Protein AF-A0A1Z5HUA9-F1 (afdb_monomer_lite)

Structure (mmCIF, N/CA/C/O backbone):
data_AF-A0A1Z5HUA9-F1
#
_entry.id   AF-A0A1Z5HUA9-F1
#
loop_
_atom_site.group_PDB
_atom_site.id
_atom_site.type_symbol
_atom_site.label_atom_id
_atom_site.label_alt_id
_atom_site.label_comp_id
_atom_site.label_asym_id
_atom_site.label_entity_id
_atom_site.label_seq_id
_atom_site.pdbx_PDB_ins_code
_atom_site.Cartn_x
_atom_site.Cartn_y
_atom_site.Cartn_z
_atom_site.occupancy
_atom_site.B_iso_or_equiv
_atom_site.auth_seq_id
_atom_site.auth_comp_id
_atom_site.auth_asym_id
_atom_site.auth_atom_id
_atom_site.pdbx_PDB_model_num
ATOM 1 N N . PRO A 1 1 ? -28.301 -22.574 24.347 1.00 37.75 1 PRO A N 1
ATOM 2 C CA . PRO A 1 1 ? -29.142 -22.411 23.131 1.00 37.75 1 PRO A CA 1
ATOM 3 C C . PRO A 1 1 ? -28.642 -23.188 21.901 1.00 37.75 1 PRO A C 1
ATOM 5 O O . PRO A 1 1 ? -29.469 -23.595 21.100 1.00 37.75 1 PRO A O 1
ATOM 8 N N . ASN A 1 2 ? -27.325 -23.398 21.754 1.00 33.31 2 ASN A N 1
ATOM 9 C CA . ASN A 1 2 ? -26.724 -23.979 20.541 1.00 33.31 2 ASN A CA 1
ATOM 10 C C . ASN A 1 2 ? -26.727 -25.523 20.470 1.00 33.31 2 ASN A C 1
ATOM 12 O O . ASN A 1 2 ? -26.445 -26.072 19.414 1.00 33.31 2 ASN A O 1
ATOM 16 N N . GLU A 1 3 ? -27.039 -26.230 21.560 1.00 38.03 3 GLU A N 1
ATOM 17 C CA . GLU A 1 3 ? -27.007 -27.708 21.604 1.00 38.03 3 GLU A CA 1
ATOM 18 C C . GLU A 1 3 ? -28.305 -28.365 21.099 1.00 38.03 3 GLU A C 1
ATOM 20 O O . GLU A 1 3 ? -28.327 -29.549 20.780 1.00 38.03 3 GLU A O 1
ATOM 25 N N . THR A 1 4 ? -29.403 -27.607 21.013 1.00 41.62 4 THR A N 1
ATOM 26 C CA . THR A 1 4 ? -30.727 -28.130 20.633 1.00 41.62 4 THR A CA 1
ATOM 27 C C . THR A 1 4 ? -30.998 -28.116 19.127 1.00 41.62 4 THR A C 1
ATOM 29 O O . THR A 1 4 ? -31.933 -28.782 18.693 1.00 41.62 4 THR A O 1
ATOM 32 N N . ASP A 1 5 ? -30.204 -27.385 18.336 1.00 44.03 5 ASP A N 1
ATOM 33 C CA . ASP A 1 5 ? -30.332 -27.320 16.872 1.00 44.03 5 ASP A CA 1
ATOM 34 C C . ASP A 1 5 ? -28.954 -27.129 16.193 1.00 44.03 5 ASP A C 1
ATOM 36 O O . ASP A 1 5 ? -28.530 -25.993 15.943 1.00 44.03 5 ASP A O 1
ATOM 40 N N . PRO A 1 6 ? -28.230 -28.227 15.892 1.00 43.22 6 PRO A N 1
ATOM 41 C CA . PRO A 1 6 ? -26.878 -28.189 15.325 1.00 43.22 6 PRO A CA 1
ATOM 42 C C . PRO A 1 6 ? -26.774 -27.478 13.969 1.00 43.22 6 PRO A C 1
ATOM 44 O O . PRO A 1 6 ? -25.699 -27.006 13.610 1.00 43.22 6 PRO A O 1
ATOM 47 N N . ALA A 1 7 ? -27.871 -27.364 13.213 1.00 42.44 7 ALA A N 1
ATOM 48 C CA . ALA A 1 7 ? -27.883 -26.646 11.936 1.00 42.44 7 ALA A CA 1
ATOM 49 C C . ALA A 1 7 ? -27.770 -25.118 12.112 1.00 42.44 7 ALA A C 1
ATOM 51 O O . ALA A 1 7 ? -27.413 -24.408 11.174 1.00 42.44 7 ALA A O 1
ATOM 52 N N . SER A 1 8 ? -28.030 -24.617 13.324 1.00 48.69 8 SER A N 1
ATOM 53 C CA . SER A 1 8 ? -27.945 -23.200 13.699 1.00 48.69 8 SER A CA 1
ATOM 54 C C . SER A 1 8 ? -26.655 -22.840 14.456 1.00 48.69 8 SER A C 1
ATOM 56 O O . SER A 1 8 ? -26.563 -21.761 15.049 1.00 48.69 8 SER A O 1
ATOM 58 N N . TYR A 1 9 ? -25.660 -23.740 14.456 1.00 55.84 9 TYR A N 1
ATOM 59 C CA . TYR A 1 9 ? -24.435 -23.614 15.245 1.00 55.84 9 TYR A CA 1
ATOM 60 C C . TYR A 1 9 ? -23.704 -22.295 14.972 1.00 55.84 9 TYR A C 1
ATOM 62 O O . TYR A 1 9 ? -23.226 -22.026 13.869 1.00 55.84 9 TYR A O 1
ATOM 70 N N . ARG A 1 10 ? -23.603 -21.452 16.001 1.00 62.41 10 ARG A N 1
ATOM 71 C CA . ARG A 1 10 ? -22.930 -20.156 15.903 1.00 62.41 10 ARG A CA 1
ATOM 72 C C . ARG A 1 10 ? -21.466 -20.296 16.324 1.00 62.41 10 ARG A C 1
ATOM 74 O O . ARG A 1 10 ? -21.163 -20.294 17.517 1.00 62.41 10 ARG A O 1
ATOM 81 N N . ILE A 1 11 ? -20.574 -20.355 15.336 1.00 69.94 11 ILE A N 1
ATOM 82 C CA . ILE A 1 11 ? -19.128 -20.601 15.510 1.00 69.94 11 ILE A CA 1
ATOM 83 C C . ILE A 1 11 ? -18.432 -19.538 16.391 1.00 69.94 11 ILE A C 1
ATOM 85 O O . ILE A 1 11 ? -17.502 -19.866 17.118 1.00 69.94 11 ILE A O 1
ATOM 89 N N . HIS A 1 12 ? -18.917 -18.289 16.399 1.00 75.06 12 HIS A N 1
ATOM 90 C CA . HIS A 1 12 ? -18.329 -17.163 17.152 1.00 75.06 12 HIS A CA 1
ATOM 91 C C . HIS A 1 12 ? -19.043 -16.841 18.486 1.00 75.06 12 HIS A C 1
ATOM 93 O O . HIS A 1 12 ? -19.123 -15.679 18.882 1.00 75.06 12 HIS A O 1
ATOM 99 N N . THR A 1 13 ? -19.664 -17.819 19.155 1.00 62.44 13 THR A N 1
ATOM 100 C CA . THR A 1 13 ? -20.418 -17.567 20.409 1.00 62.44 13 THR A CA 1
ATOM 101 C C . THR A 1 13 ? -19.648 -17.952 21.663 1.00 62.44 13 THR A C 1
ATOM 103 O O . THR A 1 13 ? -18.475 -18.294 21.591 1.00 62.44 13 THR A O 1
ATOM 106 N N . SER A 1 14 ? -20.294 -17.849 22.832 1.00 56.41 14 SER A N 1
ATOM 107 C CA . SER A 1 14 ? -19.743 -18.303 24.106 1.00 56.41 14 SER A CA 1
ATOM 108 C C . SER A 1 14 ? -19.296 -19.758 23.985 1.00 56.41 14 SER A C 1
ATOM 110 O O . SER A 1 14 ? -20.128 -20.666 23.998 1.00 56.41 14 SER A O 1
ATOM 112 N N . TYR A 1 15 ? -17.985 -19.951 23.843 1.00 62.00 15 TYR A N 1
ATOM 113 C CA . TYR A 1 15 ? -17.359 -21.262 23.819 1.00 62.00 15 TYR A CA 1
ATOM 114 C C . TYR A 1 15 ? -17.791 -22.020 25.064 1.00 62.00 15 TYR A C 1
ATOM 116 O O . TYR A 1 15 ? -17.681 -21.514 26.188 1.00 62.00 15 TYR A O 1
ATOM 124 N N . THR A 1 16 ? -18.348 -23.208 24.859 1.00 59.59 16 THR A N 1
ATOM 125 C CA . THR A 1 16 ? -18.645 -24.083 25.982 1.00 59.59 16 THR A CA 1
ATOM 126 C C . THR A 1 16 ? -17.347 -24.771 26.423 1.00 59.59 16 THR A C 1
ATOM 128 O O . THR A 1 16 ? -16.257 -24.454 25.947 1.00 59.59 16 THR A O 1
ATOM 131 N N . ARG A 1 17 ? -17.428 -25.689 27.387 1.00 61.97 17 ARG A N 1
ATOM 132 C CA . ARG A 1 17 ? -16.260 -26.495 27.769 1.00 61.97 17 ARG A CA 1
ATOM 133 C C . ARG A 1 17 ? -15.919 -27.569 26.728 1.00 61.97 17 ARG A C 1
ATOM 135 O O . ARG A 1 17 ? -14.883 -28.214 26.876 1.00 61.97 17 ARG A O 1
ATOM 142 N N . ASP A 1 18 ? -16.775 -27.784 25.729 1.00 64.75 18 ASP A N 1
ATOM 143 C CA . ASP A 1 18 ? -16.471 -28.636 24.584 1.00 64.75 18 ASP A CA 1
ATOM 144 C C . ASP A 1 18 ? -15.536 -27.944 23.579 1.00 64.75 18 ASP A C 1
ATOM 146 O O . ASP A 1 18 ? -15.509 -26.726 23.416 1.00 64.75 18 ASP A O 1
ATOM 150 N N . THR A 1 19 ? -14.695 -28.741 22.923 1.00 67.56 19 THR A N 1
ATOM 151 C CA . THR A 1 19 ? -13.686 -28.245 21.975 1.00 67.56 19 THR A CA 1
ATOM 152 C C . THR A 1 19 ? -14.206 -28.157 20.542 1.00 67.56 19 THR A C 1
ATOM 154 O O . THR A 1 19 ? -13.439 -27.825 19.640 1.00 67.56 19 THR A O 1
ATOM 157 N N . ASP A 1 20 ? -15.481 -28.463 20.305 1.00 71.56 20 ASP A N 1
ATOM 158 C CA . ASP A 1 20 ? -16.028 -28.674 18.959 1.00 71.56 20 ASP A CA 1
ATOM 159 C C . ASP A 1 20 ? -16.080 -27.369 18.147 1.00 71.56 20 ASP A C 1
ATOM 161 O O . ASP A 1 20 ? -15.653 -27.334 16.989 1.00 71.56 20 ASP A O 1
ATOM 165 N N . ALA A 1 21 ? -16.473 -26.254 18.774 1.00 73.56 21 ALA A N 1
ATOM 166 C CA . ALA A 1 21 ? -16.375 -24.921 18.167 1.00 73.56 21 ALA A CA 1
ATOM 167 C C . ALA A 1 21 ? -14.918 -24.554 17.868 1.00 73.56 21 ALA A C 1
ATOM 169 O O . ALA A 1 21 ? -14.606 -24.055 16.786 1.00 73.56 21 ALA A O 1
ATOM 170 N N . CYS A 1 22 ? -14.008 -24.846 18.801 1.00 79.38 22 CYS A N 1
ATOM 171 C CA . CYS A 1 22 ? -12.582 -24.573 18.638 1.00 79.38 22 CYS A CA 1
ATOM 172 C C . CYS A 1 22 ? -12.009 -25.362 17.456 1.00 79.38 22 CYS A C 1
ATOM 174 O O . CYS A 1 22 ? -11.218 -24.828 16.682 1.00 79.38 22 CYS A O 1
ATOM 176 N N . ALA A 1 23 ? -12.467 -26.600 17.255 1.00 81.38 23 ALA A N 1
ATOM 177 C CA . ALA A 1 23 ? -12.114 -27.443 16.123 1.00 81.38 23 ALA A CA 1
ATOM 178 C C . ALA A 1 23 ? -12.675 -26.926 14.781 1.00 81.38 23 ALA A C 1
ATOM 180 O O . ALA A 1 23 ? -12.320 -27.444 13.727 1.00 81.38 23 ALA A O 1
ATOM 181 N N . SER A 1 24 ? -13.507 -25.892 14.743 1.00 79.44 24 SER A N 1
ATOM 182 C CA . SER A 1 24 ? -13.858 -25.264 13.462 1.00 79.44 24 SER A CA 1
ATOM 183 C C . SER A 1 24 ? -12.710 -24.411 12.913 1.00 79.44 24 SER A C 1
ATOM 185 O O . SER A 1 24 ? -12.564 -24.302 11.699 1.00 79.44 24 SER A O 1
ATOM 187 N N . CYS A 1 25 ? -11.833 -23.898 13.786 1.00 82.50 25 CYS A N 1
ATOM 188 C CA . CYS A 1 25 ? -10.706 -23.037 13.411 1.00 82.50 25 CYS A CA 1
ATOM 189 C C . CYS A 1 25 ? -9.336 -23.670 13.700 1.00 82.50 25 CYS A C 1
ATOM 191 O O . CYS A 1 25 ? -8.398 -23.470 12.927 1.00 82.50 25 CYS A O 1
ATOM 193 N N . HIS A 1 26 ? -9.232 -24.485 14.755 1.00 86.00 26 HIS A N 1
ATOM 194 C CA . HIS A 1 26 ? -7.969 -25.012 15.268 1.00 86.00 26 HIS A CA 1
ATOM 195 C C . HIS A 1 26 ? -7.795 -26.535 15.087 1.00 86.00 26 HIS A C 1
ATOM 197 O O . HIS A 1 26 ? -8.752 -27.313 15.148 1.00 86.00 26 HIS A O 1
ATOM 203 N N . ARG A 1 27 ? -6.550 -26.998 14.907 1.00 83.62 27 ARG A N 1
ATOM 204 C CA . ARG A 1 27 ? -6.149 -28.418 14.849 1.00 83.62 27 ARG A CA 1
ATOM 205 C C . ARG A 1 27 ? -4.863 -28.659 15.631 1.00 83.62 27 ARG A C 1
ATOM 207 O O . ARG A 1 27 ? -3.820 -28.118 15.302 1.00 83.62 27 ARG A O 1
ATOM 214 N N . THR A 1 28 ? -4.890 -29.565 16.601 1.00 82.38 28 THR A N 1
ATOM 215 C CA . THR A 1 28 ? -3.706 -29.851 17.429 1.00 82.38 28 THR A CA 1
ATOM 216 C C . THR A 1 28 ? -2.572 -30.543 16.662 1.00 82.38 28 THR A C 1
ATOM 218 O O . THR A 1 28 ? -1.408 -30.275 16.934 1.00 82.38 28 THR A O 1
ATOM 221 N N . HIS A 1 29 ? -2.888 -31.427 15.707 1.00 85.19 29 HIS A N 1
ATOM 222 C CA . HIS A 1 29 ? -1.879 -32.250 15.014 1.00 85.19 29 HIS A CA 1
ATOM 223 C C . HIS A 1 29 ? -1.675 -31.916 13.533 1.00 85.19 29 HIS A C 1
ATOM 225 O O . HIS A 1 29 ? -0.704 -32.376 12.943 1.00 85.19 29 HIS A O 1
ATOM 231 N N . THR A 1 30 ? -2.579 -31.147 12.925 1.00 81.44 30 THR A N 1
ATOM 232 C CA . THR A 1 30 ? -2.549 -30.843 11.483 1.00 81.44 30 THR A CA 1
ATOM 233 C C . THR A 1 30 ? -2.632 -29.348 11.193 1.00 81.44 30 THR A C 1
ATOM 235 O O . THR A 1 30 ? -2.926 -28.964 10.064 1.00 81.44 30 THR A O 1
ATOM 238 N N . ALA A 1 31 ? -2.454 -28.499 12.206 1.00 75.19 31 ALA A N 1
ATOM 239 C CA . ALA A 1 31 ? -2.383 -27.064 11.988 1.00 75.19 31 ALA A CA 1
ATOM 240 C C . ALA A 1 31 ? -1.155 -26.689 11.167 1.00 75.19 31 ALA A C 1
ATOM 242 O O . ALA A 1 31 ? -0.110 -27.333 11.250 1.00 75.19 31 ALA A O 1
ATOM 243 N N . VAL A 1 32 ? -1.282 -25.601 10.418 1.00 75.19 32 VAL A N 1
ATOM 244 C CA . VAL A 1 32 ? -0.218 -25.120 9.533 1.00 75.19 32 VAL A CA 1
ATOM 245 C C . VAL A 1 32 ? 0.781 -24.196 10.240 1.00 75.19 32 VAL A C 1
ATOM 247 O O . VAL A 1 32 ? 1.817 -23.867 9.671 1.00 75.19 32 VAL A O 1
ATOM 250 N N . GLY A 1 33 ? 0.495 -23.785 11.482 1.00 71.06 33 GLY A N 1
ATOM 251 C CA . GLY A 1 33 ? 1.338 -22.872 12.253 1.00 71.06 33 GLY A CA 1
ATOM 252 C C . GLY A 1 33 ? 1.132 -22.956 13.773 1.00 71.06 33 GLY A C 1
ATOM 253 O O . GLY A 1 33 ? 0.240 -23.666 14.247 1.00 71.06 33 GLY A O 1
ATOM 254 N N . PRO A 1 34 ? 1.938 -22.211 14.555 1.00 61.78 34 PRO A N 1
ATOM 255 C CA . PRO A 1 34 ? 1.983 -22.305 16.019 1.00 61.78 34 PRO A CA 1
ATOM 256 C C . PRO A 1 34 ? 0.691 -21.857 16.720 1.00 61.78 34 PRO A C 1
ATOM 258 O O . PRO A 1 34 ? 0.416 -22.307 17.826 1.00 61.78 34 PRO A O 1
ATOM 261 N N . GLY A 1 35 ? -0.148 -21.043 16.068 1.00 71.62 35 GLY A N 1
ATOM 262 C CA . GLY A 1 35 ? -1.485 -20.672 16.563 1.00 71.62 35 GLY A CA 1
ATOM 263 C C . GLY A 1 35 ? -2.541 -21.781 16.439 1.00 71.62 35 GLY A C 1
ATOM 264 O O . GLY A 1 35 ? -3.729 -21.543 16.649 1.00 71.62 35 GLY A O 1
ATOM 265 N N . LEU A 1 36 ? -2.127 -22.987 16.043 1.00 83.31 36 LEU A N 1
ATOM 266 C CA . LEU A 1 36 ? -2.979 -24.145 15.791 1.00 83.31 36 LEU A CA 1
ATOM 267 C C . LEU A 1 36 ? -4.066 -23.916 14.731 1.00 83.31 36 LEU A C 1
ATOM 269 O O . LEU A 1 36 ? -4.989 -24.715 14.654 1.00 83.31 36 LEU A O 1
ATOM 273 N N . LEU A 1 37 ? -3.984 -22.867 13.912 1.00 82.44 37 LEU A N 1
ATOM 274 C CA . LEU A 1 37 ? -4.970 -22.597 12.866 1.00 82.44 37 LEU A CA 1
ATOM 275 C C . LEU A 1 37 ? -4.894 -23.628 11.734 1.00 82.44 37 LEU A C 1
ATOM 277 O O . LEU A 1 37 ? -3.822 -24.119 11.371 1.00 82.44 37 LEU A O 1
ATOM 281 N N . GLN A 1 38 ? -6.056 -23.932 11.159 1.00 83.31 38 GLN A N 1
ATOM 282 C CA . GLN A 1 38 ? -6.182 -24.789 9.977 1.00 83.31 38 GLN A CA 1
ATOM 283 C C . GLN A 1 38 ? -5.671 -24.134 8.687 1.00 83.31 38 GLN A C 1
ATOM 285 O O . GLN A 1 38 ? -5.311 -24.852 7.759 1.00 83.31 38 GLN A O 1
ATOM 290 N N . TRP A 1 39 ? -5.617 -22.800 8.635 1.00 84.44 39 TRP A N 1
ATOM 291 C CA . TRP A 1 39 ? -5.200 -22.023 7.464 1.00 84.44 39 TRP A CA 1
ATOM 292 C C . TRP A 1 39 ? -3.971 -21.156 7.755 1.00 84.44 39 TRP A C 1
ATOM 294 O O . TRP A 1 39 ? -3.675 -20.849 8.910 1.00 84.44 39 TRP A O 1
ATOM 304 N N . TYR A 1 40 ? -3.247 -20.776 6.694 1.00 75.88 40 TYR A N 1
ATOM 305 C CA . TYR A 1 40 ? -1.951 -20.085 6.786 1.00 75.88 40 TYR A CA 1
ATOM 306 C C . TYR A 1 40 ? -2.064 -18.636 7.247 1.00 75.88 40 TYR A C 1
ATOM 308 O O . TYR A 1 40 ? -1.137 -18.112 7.863 1.00 75.88 40 TYR A O 1
ATOM 316 N N . THR A 1 41 ? -3.187 -17.989 6.948 1.00 77.31 41 THR A N 1
ATOM 317 C CA . THR A 1 41 ? -3.421 -16.594 7.305 1.00 77.31 41 THR A CA 1
ATOM 318 C C . THR A 1 41 ? -4.742 -16.437 8.052 1.00 77.31 41 THR A C 1
ATOM 320 O O . THR A 1 41 ? -5.663 -17.254 7.935 1.00 77.31 41 THR A O 1
ATOM 323 N N . ILE A 1 42 ? -4.845 -15.356 8.829 1.00 77.75 42 ILE A N 1
ATOM 324 C CA . ILE A 1 42 ? -6.097 -14.983 9.498 1.00 77.75 42 ILE A CA 1
ATOM 325 C C . ILE A 1 42 ? -7.175 -14.674 8.453 1.00 77.75 42 ILE A C 1
ATOM 327 O O . ILE A 1 42 ? -8.319 -15.090 8.613 1.00 77.75 42 ILE A O 1
ATOM 331 N N . TYR A 1 43 ? -6.795 -14.023 7.349 1.00 83.69 43 TYR A N 1
ATOM 332 C CA . TYR A 1 43 ? -7.693 -13.765 6.228 1.00 83.69 43 TYR A CA 1
ATOM 333 C C . TYR A 1 43 ? -8.308 -15.066 5.699 1.00 83.69 43 TYR A C 1
ATOM 335 O O . TYR A 1 43 ? -9.529 -15.198 5.706 1.00 83.69 43 TYR A O 1
ATOM 343 N N . ASP A 1 44 ? -7.488 -16.056 5.337 1.00 83.31 44 ASP A N 1
ATOM 344 C CA . ASP A 1 44 ? -7.974 -17.339 4.808 1.00 83.31 44 ASP A CA 1
ATOM 345 C C . ASP A 1 44 ? -8.860 -18.076 5.819 1.00 83.31 44 ASP A C 1
ATOM 347 O O . ASP A 1 44 ? -9.880 -18.654 5.449 1.00 83.31 44 ASP A O 1
ATOM 351 N N . THR A 1 45 ? -8.511 -17.990 7.108 1.00 85.75 45 THR A N 1
ATOM 352 C CA . THR A 1 45 ? -9.312 -18.558 8.202 1.00 85.75 45 THR A CA 1
ATOM 353 C C . THR A 1 45 ? -10.719 -17.962 8.234 1.00 85.75 45 THR A C 1
ATOM 355 O O . THR A 1 45 ? -11.702 -18.696 8.308 1.00 85.75 45 THR A O 1
ATOM 358 N N . CYS A 1 46 ? -10.842 -16.633 8.163 1.00 86.56 46 CYS A N 1
ATOM 359 C CA . CYS A 1 46 ? -12.142 -15.963 8.156 1.00 86.56 46 CYS A CA 1
ATOM 360 C C . CYS A 1 46 ? -12.907 -16.228 6.852 1.00 86.56 46 CYS A C 1
ATOM 362 O O . CYS A 1 46 ? -14.110 -16.503 6.873 1.00 86.56 46 CYS A O 1
ATOM 364 N N . MET A 1 47 ? -12.218 -16.153 5.713 1.00 86.81 47 MET A N 1
ATOM 365 C CA . MET A 1 47 ? -12.837 -16.278 4.396 1.00 86.81 47 MET A CA 1
ATOM 366 C C . MET A 1 47 ? -13.380 -17.677 4.125 1.00 86.81 47 MET A C 1
ATOM 368 O O . MET A 1 47 ? -14.385 -17.777 3.430 1.00 86.81 47 MET A O 1
ATOM 372 N N . ALA A 1 48 ? -12.838 -18.719 4.762 1.00 86.94 48 ALA A N 1
ATOM 373 C CA . ALA A 1 48 ? -13.353 -20.086 4.673 1.00 86.94 48 ALA A CA 1
ATOM 374 C C . ALA A 1 48 ? -14.848 -20.230 5.023 1.00 86.94 48 ALA A C 1
ATOM 376 O O . ALA A 1 48 ? -15.470 -21.217 4.641 1.00 86.94 48 ALA A O 1
ATOM 377 N N . CYS A 1 49 ? -15.426 -19.274 5.762 1.00 87.06 49 CYS A N 1
ATOM 378 C CA . CYS A 1 49 ? -16.860 -19.236 6.065 1.00 87.06 49 CYS A CA 1
ATOM 379 C C . CYS A 1 49 ? -17.571 -17.966 5.575 1.00 87.06 49 CYS A C 1
ATOM 381 O O . CYS A 1 49 ? -18.797 -17.893 5.651 1.00 87.06 49 CYS A O 1
ATOM 383 N N . HIS A 1 50 ? -16.833 -16.950 5.128 1.00 89.50 50 HIS A N 1
ATOM 384 C CA . HIS A 1 50 ? -17.373 -15.623 4.815 1.00 89.50 50 HIS A CA 1
ATOM 385 C C . HIS A 1 50 ? -17.262 -15.244 3.332 1.00 89.50 50 HIS A C 1
ATOM 387 O O . HIS A 1 50 ? -17.747 -14.189 2.928 1.00 89.50 50 HIS A O 1
ATOM 393 N N . ASP A 1 51 ? -16.693 -16.105 2.494 1.00 87.56 51 ASP A N 1
ATOM 394 C CA . ASP A 1 51 ? -16.668 -15.950 1.034 1.00 87.56 51 ASP A CA 1
ATOM 395 C C . ASP A 1 51 ? -18.013 -16.260 0.344 1.00 87.56 51 ASP A C 1
ATOM 397 O O . ASP A 1 51 ? -18.161 -16.029 -0.854 1.00 87.56 51 ASP A O 1
ATOM 401 N N . GLY A 1 52 ? -19.000 -16.751 1.102 1.00 86.69 52 GLY A N 1
ATOM 402 C CA . GLY A 1 52 ? -20.323 -17.145 0.611 1.00 86.69 52 GLY A CA 1
ATOM 403 C C . GLY A 1 52 ? -20.522 -18.648 0.431 1.00 86.69 52 GLY A C 1
ATOM 404 O O . GLY A 1 52 ? -21.635 -19.072 0.119 1.00 86.69 52 GLY A O 1
ATOM 405 N N . THR A 1 53 ? -19.494 -19.468 0.663 1.00 87.25 53 THR A N 1
ATOM 406 C CA . THR A 1 53 ? -19.616 -20.936 0.651 1.00 87.25 53 THR A CA 1
ATOM 407 C C . THR A 1 53 ? -20.527 -21.443 1.771 1.00 87.25 53 THR A C 1
ATOM 409 O O . THR A 1 53 ? -21.358 -22.329 1.550 1.00 87.25 53 THR A O 1
ATOM 412 N N . VAL A 1 54 ? -20.436 -20.843 2.960 1.00 86.50 54 VAL A N 1
ATOM 413 C CA . VAL A 1 54 ? -21.329 -21.122 4.089 1.00 86.50 54 VAL A CA 1
ATOM 414 C C . VAL A 1 54 ? -22.559 -20.221 3.995 1.00 86.50 54 VAL A C 1
ATOM 416 O O . VAL A 1 54 ? -22.496 -19.015 4.208 1.00 86.50 54 VAL A O 1
ATOM 419 N N . LYS A 1 55 ? -23.715 -20.812 3.682 1.00 81.81 55 LYS A N 1
ATOM 420 C CA . LYS A 1 55 ? -24.951 -20.054 3.416 1.00 81.81 55 LYS A CA 1
ATOM 421 C C . LYS A 1 55 ? -25.559 -19.391 4.653 1.00 81.81 55 LYS A C 1
ATOM 423 O O . LYS A 1 55 ? -26.246 -18.385 4.536 1.00 81.81 55 LYS A O 1
ATOM 428 N N . THR A 1 56 ? -25.287 -19.910 5.844 1.00 79.25 56 THR A N 1
ATOM 429 C CA . THR A 1 56 ? -25.860 -19.417 7.107 1.00 79.25 56 THR A CA 1
ATOM 430 C C . THR A 1 56 ? -25.104 -18.222 7.707 1.00 79.25 56 THR A C 1
ATOM 432 O O . THR A 1 56 ? -25.355 -17.854 8.854 1.00 79.25 56 THR A O 1
ATOM 435 N N . THR A 1 57 ? -24.181 -17.599 6.964 1.00 85.25 57 THR A N 1
ATOM 436 C CA . THR A 1 57 ? -23.346 -16.476 7.424 1.00 85.25 57 THR A CA 1
ATOM 437 C C . THR A 1 57 ? -23.459 -15.253 6.500 1.00 85.25 57 THR A C 1
ATOM 439 O O . THR A 1 57 ? -24.195 -15.231 5.509 1.00 85.25 57 THR A O 1
ATOM 442 N N . TYR A 1 58 ? -22.729 -14.186 6.838 1.00 88.06 58 TYR A N 1
ATOM 443 C CA . TYR A 1 58 ? -22.504 -13.071 5.921 1.00 88.06 58 TYR A CA 1
ATOM 444 C C . TYR A 1 58 ? -21.491 -13.475 4.846 1.00 88.06 58 TYR A C 1
ATOM 446 O O . TYR A 1 58 ? -20.356 -13.817 5.178 1.00 88.06 58 TYR A O 1
ATOM 454 N N . ASN A 1 59 ? -21.874 -13.338 3.577 1.00 90.69 59 ASN A N 1
ATOM 455 C CA . ASN A 1 59 ? -20.950 -13.291 2.454 1.00 90.69 59 ASN A CA 1
ATOM 456 C C . ASN A 1 59 ? -20.368 -11.874 2.374 1.00 90.69 59 ASN A C 1
ATOM 458 O O . ASN A 1 59 ? -21.017 -10.944 1.891 1.00 90.69 59 ASN A O 1
ATOM 462 N N . VAL A 1 60 ? -19.144 -11.696 2.860 1.00 88.50 60 VAL A N 1
ATOM 463 C CA . VAL A 1 60 ? -18.477 -10.387 2.881 1.00 88.50 60 VAL A CA 1
ATOM 464 C C . VAL A 1 60 ? -17.880 -10.013 1.523 1.00 88.50 60 VAL A C 1
ATOM 466 O O . VAL A 1 60 ? -17.601 -8.839 1.301 1.00 88.50 60 VAL A O 1
ATOM 469 N N . VAL A 1 61 ? -17.723 -10.969 0.603 1.00 85.56 61 VAL A N 1
ATOM 470 C CA . VAL A 1 61 ? -17.255 -10.734 -0.776 1.00 85.56 61 VAL A CA 1
ATOM 471 C C . VAL A 1 61 ? -18.349 -10.093 -1.615 1.00 85.56 61 VAL A C 1
ATOM 473 O O . VAL A 1 61 ? -18.124 -9.122 -2.331 1.00 85.56 61 VAL A O 1
ATOM 476 N N . GLU A 1 62 ? -19.567 -10.605 -1.503 1.00 84.50 62 GLU A N 1
ATOM 477 C CA . GLU A 1 62 ? -20.728 -10.026 -2.175 1.00 84.50 62 GLU A CA 1
ATOM 478 C C . GLU A 1 62 ? -21.435 -8.981 -1.310 1.00 84.50 62 GLU A C 1
ATOM 480 O O . GLU A 1 62 ? -22.333 -8.291 -1.781 1.00 84.50 62 GLU A O 1
ATOM 485 N N . GLY A 1 63 ? -21.051 -8.838 -0.042 1.00 87.94 63 GLY A N 1
ATOM 486 C CA . GLY A 1 63 ? -21.696 -7.935 0.910 1.00 87.94 63 GLY A CA 1
ATOM 487 C C . GLY A 1 63 ? -23.163 -8.273 1.136 1.00 87.94 63 GLY A C 1
ATOM 488 O O . GLY A 1 63 ? -23.991 -7.365 1.220 1.00 87.94 63 GLY A O 1
ATOM 489 N N . LYS A 1 64 ? -23.490 -9.565 1.207 1.00 89.69 64 LYS A N 1
ATOM 490 C CA . LYS A 1 64 ? -24.852 -10.095 1.354 1.00 89.69 64 LYS A CA 1
ATOM 491 C C . LYS A 1 64 ? -24.953 -11.040 2.550 1.00 89.69 64 LYS A C 1
ATOM 493 O O . LYS A 1 64 ? -23.973 -11.637 2.979 1.00 89.69 64 LYS A O 1
ATOM 498 N N . ILE A 1 65 ? -26.154 -11.202 3.082 1.00 89.12 65 ILE A N 1
ATOM 499 C CA . ILE A 1 65 ? -26.523 -12.332 3.936 1.00 89.12 65 ILE A CA 1
ATOM 500 C C . ILE A 1 65 ? -26.712 -13.524 2.994 1.00 89.12 65 ILE A C 1
ATOM 502 O O . ILE A 1 65 ? -27.608 -13.487 2.148 1.00 89.12 65 ILE A O 1
ATOM 506 N N . ALA A 1 66 ? -25.847 -14.536 3.090 1.00 83.19 66 ALA A N 1
ATOM 507 C CA . ALA A 1 66 ? -25.627 -15.489 2.002 1.00 83.19 66 ALA A CA 1
ATOM 508 C C . ALA A 1 66 ? -26.897 -16.263 1.595 1.00 83.19 66 ALA A C 1
ATOM 510 O O . ALA A 1 66 ? -27.178 -16.367 0.404 1.00 83.19 66 ALA A O 1
ATOM 511 N N . ASP A 1 67 ? -27.708 -16.723 2.552 1.00 84.44 67 ASP A N 1
ATOM 512 C CA . ASP A 1 67 ? -28.932 -17.489 2.259 1.00 84.44 67 ASP A CA 1
ATOM 513 C C . ASP A 1 67 ? -30.083 -16.650 1.675 1.00 84.44 67 ASP A C 1
ATOM 515 O O . ASP A 1 67 ? -30.987 -17.175 1.033 1.00 84.44 67 ASP A O 1
ATOM 519 N N . THR A 1 68 ? -30.071 -15.333 1.891 1.00 87.25 68 THR A N 1
ATOM 520 C CA . THR A 1 68 ? -31.212 -14.462 1.548 1.00 87.25 68 THR A CA 1
ATOM 521 C C . THR A 1 68 ? -30.919 -13.516 0.392 1.00 87.25 68 THR A C 1
ATOM 523 O O . THR A 1 68 ? -31.834 -12.913 -0.164 1.00 87.25 68 THR A O 1
ATOM 526 N N . GLY A 1 69 ? -29.640 -13.332 0.054 1.00 83.81 69 GLY A N 1
ATOM 527 C CA . GLY A 1 69 ? -29.188 -12.350 -0.928 1.00 83.81 69 GLY A CA 1
ATOM 528 C C . GLY A 1 69 ? -29.337 -10.892 -0.475 1.00 83.81 69 GLY A C 1
ATOM 529 O O . GLY A 1 69 ? -28.969 -9.985 -1.224 1.00 83.81 69 GLY A O 1
ATOM 530 N N . ARG A 1 70 ? -29.839 -10.636 0.742 1.00 85.81 70 ARG A N 1
ATOM 531 C CA . ARG A 1 70 ? -30.019 -9.285 1.287 1.00 85.81 70 ARG A CA 1
ATOM 532 C C . ARG A 1 70 ? -28.663 -8.617 1.507 1.00 85.81 70 ARG A C 1
ATOM 534 O O . ARG A 1 70 ? -27.810 -9.177 2.190 1.00 85.81 70 ARG A O 1
ATOM 541 N N . ARG A 1 71 ? -28.460 -7.410 0.968 1.00 84.50 71 ARG A N 1
ATOM 542 C CA . ARG A 1 71 ? -27.232 -6.621 1.178 1.00 84.50 71 ARG A CA 1
ATOM 543 C C . ARG A 1 71 ? -27.049 -6.246 2.655 1.00 84.50 71 ARG A C 1
ATOM 545 O O . ARG A 1 71 ? -28.012 -5.928 3.349 1.00 84.50 71 ARG A O 1
ATOM 552 N N . THR A 1 72 ? -25.806 -6.264 3.130 1.00 85.12 72 THR A N 1
ATOM 553 C CA . THR A 1 72 ? -25.464 -5.943 4.525 1.00 85.12 72 THR A CA 1
ATOM 554 C C . THR A 1 72 ? -25.181 -4.451 4.716 1.00 85.12 72 THR A C 1
ATOM 556 O O . THR A 1 72 ? -24.714 -3.759 3.810 1.00 85.12 72 THR A O 1
ATOM 559 N N . SER A 1 73 ? -25.364 -3.946 5.940 1.00 81.62 73 SER A N 1
ATOM 560 C CA . SER A 1 73 ? -24.989 -2.560 6.282 1.00 81.62 73 SER A CA 1
ATOM 561 C C . SER A 1 73 ? -23.472 -2.308 6.271 1.00 81.62 73 SER A C 1
ATOM 563 O O . SER A 1 73 ? -23.051 -1.149 6.203 1.00 81.62 73 SER A O 1
ATOM 565 N N . GLY A 1 74 ? -22.665 -3.374 6.350 1.00 84.38 74 GLY A N 1
ATOM 566 C CA . GLY A 1 74 ? -21.200 -3.320 6.358 1.00 84.38 74 GLY A CA 1
ATOM 567 C C . GLY A 1 74 ? -20.577 -3.152 4.972 1.00 84.38 74 GLY A C 1
ATOM 568 O O . GLY A 1 74 ? -19.409 -2.770 4.888 1.00 84.38 74 GLY A O 1
ATOM 569 N N . GLY A 1 75 ? -21.356 -3.373 3.909 1.00 86.81 75 GLY A N 1
ATOM 570 C CA . GLY A 1 75 ? -20.869 -3.365 2.534 1.00 86.81 75 GLY A CA 1
ATOM 571 C C . GLY A 1 75 ? -20.157 -4.670 2.173 1.00 86.81 75 GLY A C 1
ATOM 572 O O . GLY A 1 75 ? -20.471 -5.725 2.730 1.00 86.81 75 GLY A O 1
ATOM 573 N N . LYS A 1 76 ? -19.206 -4.603 1.243 1.00 85.69 76 LYS A N 1
ATOM 574 C CA . LYS A 1 76 ? -18.420 -5.748 0.760 1.00 85.69 76 LYS A CA 1
ATOM 575 C C . LYS A 1 76 ? -16.928 -5.449 0.727 1.00 85.69 76 LYS A C 1
ATOM 577 O O . LYS A 1 76 ? -16.533 -4.291 0.629 1.00 85.69 76 LYS A O 1
ATOM 582 N N . PHE A 1 77 ? -16.105 -6.485 0.750 1.00 80.31 77 PHE A N 1
ATOM 583 C CA . PHE A 1 77 ? -14.690 -6.352 0.425 1.00 80.31 77 PHE A CA 1
ATOM 584 C C . PHE A 1 77 ? -14.472 -6.296 -1.088 1.00 80.31 77 PHE A C 1
ATOM 586 O O . PHE A 1 77 ? -15.220 -6.897 -1.859 1.00 80.31 77 PHE A O 1
ATOM 593 N N . GLY A 1 78 ? -13.425 -5.578 -1.497 1.00 68.19 78 GLY A N 1
ATOM 594 C CA . GLY A 1 78 ? -12.924 -5.632 -2.867 1.00 68.19 78 GLY A CA 1
ATOM 595 C C . GLY A 1 78 ? -12.108 -6.904 -3.095 1.00 68.19 78 GLY A C 1
ATOM 596 O O . GLY A 1 78 ? -11.330 -7.318 -2.232 1.00 68.19 78 GLY A O 1
ATOM 597 N N . LEU A 1 79 ? -12.268 -7.518 -4.260 1.00 61.56 79 LEU A N 1
ATOM 598 C CA . LEU A 1 79 ? -11.514 -8.687 -4.707 1.00 61.56 79 LEU A CA 1
ATOM 599 C C . LEU A 1 79 ? -10.215 -8.327 -5.437 1.00 61.56 79 LEU A C 1
ATOM 601 O O . LEU A 1 79 ? -9.452 -9.225 -5.784 1.00 61.56 79 LEU A O 1
ATOM 605 N N . GLY A 1 80 ? -9.942 -7.039 -5.648 1.00 53.38 80 GLY A N 1
ATOM 606 C CA . GLY A 1 80 ? -8.760 -6.570 -6.377 1.00 53.38 80 GLY A CA 1
ATOM 607 C C . GLY A 1 80 ? -9.011 -6.346 -7.868 1.00 53.38 80 GLY A C 1
ATOM 608 O O . GLY A 1 80 ? -8.101 -5.933 -8.572 1.00 53.38 80 GLY A O 1
ATOM 609 N N . LYS A 1 81 ? -10.232 -6.617 -8.348 1.00 49.72 81 LYS A N 1
ATOM 610 C CA . LYS A 1 81 ? -10.646 -6.451 -9.755 1.00 49.72 81 LYS A CA 1
ATOM 611 C C . LYS A 1 81 ? -11.505 -5.207 -9.970 1.00 49.72 81 LYS A C 1
ATOM 613 O O . LYS A 1 81 ? -11.811 -4.837 -11.098 1.00 49.72 81 LYS A O 1
ATOM 618 N N . GLU A 1 82 ? -11.945 -4.596 -8.881 1.00 57.12 82 GLU A N 1
ATOM 619 C CA . GLU A 1 82 ? -12.765 -3.402 -8.873 1.00 57.12 82 GLU A CA 1
ATOM 620 C C . GLU A 1 82 ? -11.889 -2.171 -9.102 1.00 57.12 82 GLU A C 1
ATOM 622 O O . GLU A 1 82 ? -10.836 -2.021 -8.486 1.00 57.12 82 GLU A O 1
ATOM 627 N N . SER A 1 83 ? -12.356 -1.238 -9.932 1.00 47.84 83 SER A N 1
ATOM 628 C CA . SER A 1 83 ? -11.651 0.017 -10.241 1.00 47.84 83 SER A CA 1
ATOM 629 C C . SER A 1 83 ? -11.467 0.950 -9.030 1.00 47.84 83 SER A C 1
ATOM 631 O O . SER A 1 83 ? -10.867 2.013 -9.148 1.00 47.84 83 SER A O 1
ATOM 633 N N . TYR A 1 84 ? -12.014 0.583 -7.870 1.00 58.81 84 TYR A N 1
ATOM 634 C CA . TYR A 1 84 ? -11.997 1.350 -6.631 1.00 58.81 84 TYR A CA 1
ATOM 635 C C . TYR A 1 84 ? -11.912 0.389 -5.438 1.00 58.81 84 TYR A C 1
ATOM 637 O O . TYR A 1 84 ? -12.909 -0.126 -4.938 1.00 58.81 84 TYR A O 1
ATOM 645 N N . LEU A 1 85 ? -10.698 0.125 -4.960 1.00 54.72 85 LEU A N 1
ATOM 646 C CA . LEU A 1 85 ? -10.502 -0.748 -3.806 1.00 54.72 85 LEU A CA 1
ATOM 647 C C . LEU A 1 85 ? -10.643 0.032 -2.504 1.00 54.72 85 LEU A C 1
ATOM 649 O O . LEU A 1 85 ? -10.059 1.101 -2.310 1.00 54.72 85 LEU A O 1
ATOM 653 N N . SER A 1 86 ? -11.417 -0.537 -1.585 1.00 70.56 86 SER A N 1
ATOM 654 C CA . SER A 1 86 ? -11.438 -0.076 -0.207 1.00 70.56 86 SER A CA 1
ATOM 655 C C . SER A 1 86 ? -10.032 -0.145 0.385 1.00 70.56 86 SER A C 1
ATOM 657 O O . SER A 1 86 ? -9.343 -1.160 0.278 1.00 70.56 86 SER A O 1
ATOM 659 N N . ARG A 1 87 ? -9.625 0.928 1.072 1.00 65.56 87 ARG A N 1
ATOM 660 C CA . ARG A 1 87 ? -8.377 0.942 1.847 1.00 65.56 87 ARG A CA 1
ATOM 661 C C . ARG A 1 87 ? -8.466 0.111 3.133 1.00 65.56 87 ARG A C 1
ATOM 663 O O . ARG A 1 87 ? -7.435 -0.138 3.743 1.00 65.56 87 ARG A O 1
ATOM 670 N N . HIS A 1 88 ? -9.654 -0.372 3.513 1.00 76.19 88 HIS A N 1
ATOM 671 C CA . HIS A 1 88 ? -9.835 -1.353 4.590 1.00 76.19 88 HIS A CA 1
ATOM 672 C C . HIS A 1 88 ? -9.633 -2.796 4.098 1.00 76.19 88 HIS A C 1
ATOM 674 O O . HIS A 1 88 ? -10.388 -3.701 4.451 1.00 76.19 88 HIS A O 1
ATOM 680 N N . ASN A 1 89 ? -8.623 -3.026 3.258 1.00 69.88 89 ASN A N 1
ATOM 681 C CA . ASN A 1 89 ? -8.293 -4.365 2.791 1.00 69.88 89 ASN A CA 1
ATOM 682 C C . ASN A 1 89 ? -7.588 -5.146 3.915 1.00 69.88 89 ASN A C 1
ATOM 684 O O . ASN A 1 89 ? -6.406 -4.949 4.180 1.00 69.88 89 ASN A O 1
ATOM 688 N N . VAL A 1 90 ? -8.328 -6.030 4.583 1.00 74.44 90 VAL A N 1
ATOM 689 C CA . VAL A 1 90 ? -7.921 -6.796 5.779 1.00 74.44 90 VAL A CA 1
ATOM 690 C C . VAL A 1 90 ? -7.016 -8.004 5.481 1.00 74.44 90 VAL A C 1
ATOM 692 O O . VAL A 1 90 ? -6.977 -8.971 6.240 1.00 74.44 90 VAL A O 1
ATOM 695 N N . LYS A 1 91 ? -6.279 -7.978 4.366 1.00 71.06 91 LYS A N 1
ATOM 696 C CA . LYS A 1 91 ? -5.358 -9.057 3.961 1.00 71.06 91 LYS A CA 1
ATOM 697 C C . LYS A 1 91 ? -4.028 -9.052 4.731 1.00 71.06 91 LYS A C 1
ATOM 699 O O . LYS A 1 91 ? -3.170 -9.883 4.454 1.00 71.06 91 LYS A O 1
ATOM 704 N N . GLY A 1 92 ? -3.832 -8.130 5.678 1.00 63.75 92 GLY A N 1
ATOM 705 C CA . GLY A 1 92 ? -2.598 -8.035 6.463 1.00 63.75 92 GLY A CA 1
ATOM 706 C C . GLY A 1 92 ? -1.410 -7.437 5.703 1.00 63.75 92 GLY A C 1
ATOM 707 O O . GLY A 1 92 ? -0.270 -7.664 6.099 1.00 63.75 92 GLY A O 1
ATOM 708 N N . THR A 1 93 ? -1.654 -6.702 4.612 1.00 66.12 93 THR A N 1
ATOM 709 C CA . THR A 1 93 ? -0.608 -6.067 3.785 1.00 66.12 93 THR A CA 1
ATOM 710 C C . THR A 1 93 ? -0.231 -4.657 4.247 1.00 66.12 93 THR A C 1
ATOM 712 O O . THR A 1 93 ? 0.833 -4.159 3.898 1.00 66.12 93 THR A O 1
ATOM 715 N N . LEU A 1 94 ? -1.079 -4.012 5.052 1.00 70.00 94 LEU A N 1
ATOM 716 C CA . LEU A 1 94 ? -0.860 -2.675 5.614 1.00 70.00 94 LEU A CA 1
ATOM 717 C C . LEU A 1 94 ? -0.731 -2.765 7.133 1.00 70.00 94 LEU A C 1
ATOM 719 O O . LEU A 1 94 ? -1.297 -3.672 7.729 1.00 70.00 94 LEU A O 1
ATOM 723 N N . ASN A 1 95 ? -0.047 -1.819 7.773 1.00 75.00 95 ASN A N 1
ATOM 724 C CA . ASN A 1 95 ? -0.038 -1.704 9.236 1.00 75.00 95 ASN A CA 1
ATOM 725 C C . ASN A 1 95 ? -1.167 -0.781 9.714 1.00 75.00 95 ASN A C 1
ATOM 727 O O . ASN A 1 95 ? -1.581 0.128 8.991 1.00 75.00 95 ASN A O 1
ATOM 731 N N . ILE A 1 96 ? -1.626 -0.949 10.958 1.00 76.31 96 ILE A N 1
ATOM 732 C CA . ILE A 1 96 ? -2.644 -0.067 11.563 1.00 76.31 96 ILE A CA 1
ATOM 733 C C . ILE A 1 96 ? -2.185 1.407 11.542 1.00 76.31 96 ILE A C 1
ATOM 735 O O . ILE A 1 96 ? -3.005 2.311 11.372 1.00 76.31 96 ILE A O 1
ATOM 739 N N . ALA A 1 97 ? -0.873 1.664 11.622 1.00 72.62 97 ALA A N 1
ATOM 740 C CA . ALA A 1 97 ? -0.258 2.987 11.470 1.00 72.62 97 ALA A CA 1
ATOM 741 C C . ALA A 1 97 ? -0.633 3.733 10.173 1.00 72.62 97 ALA A C 1
ATOM 743 O O . ALA A 1 97 ? -0.587 4.962 10.148 1.00 72.62 97 ALA A O 1
ATOM 744 N N . SER A 1 98 ? -1.023 3.029 9.106 1.00 74.25 98 SER A N 1
ATOM 745 C CA . SER A 1 98 ? -1.446 3.640 7.838 1.00 74.25 98 SER A CA 1
ATOM 746 C C . SER A 1 98 ? -2.823 4.314 7.915 1.00 74.25 98 SER A C 1
ATOM 748 O O . SER A 1 98 ? -3.209 5.030 6.985 1.00 74.25 98 SER A O 1
ATOM 750 N N . ALA A 1 99 ? -3.584 4.106 8.997 1.00 75.00 99 ALA A N 1
ATOM 751 C CA . ALA A 1 99 ? -4.846 4.802 9.220 1.00 75.00 99 ALA A CA 1
ATOM 752 C C . ALA A 1 99 ? -4.614 6.326 9.306 1.00 75.00 99 ALA A C 1
ATOM 754 O O . ALA A 1 99 ? -3.637 6.769 9.906 1.00 75.00 99 ALA A O 1
ATOM 755 N N . PRO A 1 100 ? -5.489 7.178 8.741 1.00 69.81 100 PRO A N 1
ATOM 756 C CA . PRO A 1 100 ? -5.326 8.619 8.886 1.00 69.81 100 PRO A CA 1
ATOM 757 C C . PRO A 1 100 ? -5.459 9.064 10.350 1.00 69.81 100 PRO A C 1
ATOM 759 O O . PRO A 1 100 ? -6.453 8.756 11.012 1.00 69.81 100 PRO A O 1
ATOM 762 N N . GLY A 1 101 ? -4.458 9.804 10.832 1.00 66.06 101 GLY A N 1
ATOM 763 C CA . GLY A 1 101 ? -4.261 10.090 12.257 1.00 66.06 101 GLY A CA 1
ATOM 764 C C . GLY A 1 101 ? -3.612 8.942 13.035 1.00 66.06 101 GLY A C 1
ATOM 765 O O . GLY A 1 101 ? -3.551 8.996 14.259 1.00 66.06 101 GLY A O 1
ATOM 766 N N . GLY A 1 102 ? -3.146 7.895 12.358 1.00 67.00 102 GLY A N 1
ATOM 767 C CA . GLY A 1 102 ? -2.360 6.822 12.950 1.00 67.00 102 GLY A CA 1
ATOM 768 C C . GLY A 1 102 ? -1.003 7.319 13.442 1.00 67.00 102 GLY A C 1
ATOM 769 O O . GLY A 1 102 ? -0.527 8.394 13.063 1.00 67.00 102 GLY A O 1
ATOM 770 N N . SER A 1 103 ? -0.388 6.551 14.337 1.00 59.81 103 SER A N 1
ATOM 771 C CA . SER A 1 103 ? 0.935 6.876 14.864 1.00 59.81 103 SER A CA 1
ATOM 772 C C . SER A 1 103 ? 2.034 6.305 13.975 1.00 59.81 103 SER A C 1
ATOM 774 O O . SER A 1 103 ? 2.000 5.127 13.637 1.00 59.81 103 SER A O 1
ATOM 776 N N . THR A 1 104 ? 3.052 7.109 13.657 1.00 53.16 104 THR A N 1
ATOM 777 C CA . THR A 1 104 ? 4.277 6.630 12.988 1.00 53.16 104 THR A CA 1
ATOM 778 C C . THR A 1 104 ? 5.238 5.927 13.949 1.00 53.16 104 THR A C 1
ATOM 780 O O . THR A 1 104 ? 6.280 5.434 13.527 1.00 53.16 104 THR A O 1
ATOM 783 N N . ILE A 1 105 ? 4.929 5.925 15.249 1.00 51.50 105 ILE A N 1
ATOM 784 C CA . ILE A 1 105 ? 5.735 5.296 16.291 1.00 51.50 105 ILE A CA 1
ATOM 785 C C . ILE A 1 105 ? 5.093 3.953 16.624 1.00 51.50 105 ILE A C 1
ATOM 787 O O . ILE A 1 105 ? 3.996 3.895 17.184 1.00 51.50 105 ILE A O 1
ATOM 791 N N . THR A 1 106 ? 5.796 2.870 16.305 1.00 54.44 106 THR A N 1
ATOM 792 C CA . THR A 1 106 ? 5.448 1.544 16.811 1.00 54.44 106 THR A CA 1
ATOM 793 C C . THR A 1 106 ? 5.571 1.559 18.331 1.00 54.44 106 THR A C 1
ATOM 795 O O . THR A 1 106 ? 6.653 1.785 18.871 1.00 54.44 106 THR A O 1
ATOM 798 N N . VAL A 1 107 ? 4.448 1.358 19.020 1.00 56.25 107 VAL A N 1
ATOM 799 C CA . VAL A 1 107 ? 4.433 1.190 20.475 1.00 56.25 107 VAL A CA 1
ATOM 800 C C . VAL A 1 107 ? 4.812 -0.252 20.769 1.00 56.25 107 VAL A C 1
ATOM 802 O O . VAL A 1 107 ? 4.128 -1.167 20.305 1.00 56.25 107 VAL A O 1
ATOM 805 N N . TYR A 1 108 ? 5.896 -0.424 21.515 1.00 56.81 108 TYR A N 1
ATOM 806 C CA . TYR A 1 108 ? 6.337 -1.711 22.030 1.00 56.81 108 TYR A CA 1
ATOM 807 C C . TYR A 1 108 ? 5.975 -1.805 23.512 1.00 56.81 108 TYR A C 1
ATOM 809 O O . TYR A 1 108 ? 6.134 -0.825 24.243 1.00 56.81 108 TYR A O 1
ATOM 817 N N . GLU A 1 109 ? 5.495 -2.964 23.943 1.00 56.56 109 GLU A N 1
ATOM 818 C CA . GLU A 1 109 ? 5.309 -3.289 25.357 1.00 56.56 109 GLU A CA 1
ATOM 819 C C . GLU A 1 109 ? 6.282 -4.406 25.737 1.00 56.56 109 GLU A C 1
ATOM 821 O O . GLU A 1 109 ? 6.561 -5.306 24.943 1.00 56.56 109 GLU A O 1
ATOM 826 N N . GLU A 1 110 ? 6.835 -4.296 26.943 1.00 51.12 110 GLU A N 1
ATOM 827 C CA . GLU A 1 110 ? 7.650 -5.338 27.557 1.00 51.12 110 GLU A CA 1
ATOM 828 C C . GLU A 1 110 ? 6.706 -6.310 28.274 1.00 51.12 110 GLU A C 1
ATOM 830 O O . GLU A 1 110 ? 5.944 -5.917 29.163 1.00 51.12 110 GLU A O 1
ATOM 835 N N . ASN A 1 111 ? 6.722 -7.566 27.848 1.00 50.56 111 ASN A N 1
ATOM 836 C CA . ASN A 1 111 ? 5.960 -8.651 28.444 1.00 50.56 111 ASN A CA 1
ATOM 837 C C . ASN A 1 111 ? 6.543 -9.034 29.817 1.00 50.56 111 ASN A C 1
ATOM 839 O O . ASN A 1 111 ? 7.682 -8.709 30.146 1.00 50.56 111 ASN A O 1
ATOM 843 N N . GLU A 1 112 ? 5.779 -9.779 30.624 1.00 46.94 112 GLU A N 1
ATOM 844 C CA . GLU A 1 112 ? 6.211 -10.224 31.965 1.00 46.94 112 GLU A CA 1
ATOM 845 C C . GLU A 1 112 ? 7.479 -11.101 31.952 1.00 46.94 112 GLU A C 1
ATOM 847 O O . GLU A 1 112 ? 8.155 -11.227 32.973 1.00 46.94 112 GLU A O 1
ATOM 852 N N . ASP A 1 113 ? 7.816 -11.692 30.805 1.00 52.53 113 ASP A N 1
ATOM 853 C CA . ASP A 1 113 ? 9.026 -12.486 30.585 1.00 52.53 113 ASP A CA 1
ATOM 854 C C . ASP A 1 113 ? 10.224 -11.669 30.054 1.00 52.53 113 ASP A C 1
ATOM 856 O O . ASP A 1 113 ? 11.291 -12.235 29.808 1.00 52.53 113 ASP A O 1
ATOM 860 N N . GLY A 1 114 ? 10.068 -10.349 29.895 1.00 46.50 114 GLY A N 1
ATOM 861 C CA . GLY A 1 114 ? 11.087 -9.434 29.377 1.00 46.50 114 GLY A CA 1
ATOM 862 C C . GLY A 1 114 ? 11.187 -9.378 27.847 1.00 46.50 114 GLY A C 1
ATOM 863 O O . GLY A 1 114 ? 12.072 -8.699 27.323 1.00 46.50 114 GLY A O 1
ATOM 864 N N . SER A 1 115 ? 10.319 -10.078 27.106 1.00 47.28 115 SER A N 1
ATOM 865 C CA . SER A 1 115 ? 10.234 -9.933 25.646 1.00 47.28 115 SER A CA 1
ATOM 866 C C . SER A 1 115 ? 9.570 -8.606 25.257 1.00 47.28 115 SER A C 1
ATOM 868 O O . SER A 1 115 ? 8.675 -8.128 25.946 1.00 47.28 115 SER A O 1
ATOM 870 N N . ILE A 1 116 ? 10.021 -7.981 24.164 1.00 49.28 116 ILE A N 1
ATOM 871 C CA . ILE A 1 116 ? 9.518 -6.682 23.692 1.00 49.28 116 ILE A CA 1
ATOM 872 C C . ILE A 1 116 ? 8.783 -6.902 22.371 1.00 49.28 116 ILE A C 1
ATOM 874 O O . ILE A 1 116 ? 9.421 -7.205 21.364 1.00 49.28 116 ILE A O 1
ATOM 878 N N . GLU A 1 117 ? 7.465 -6.705 22.354 1.00 52.72 117 GLU A N 1
ATOM 879 C CA . GLU A 1 117 ? 6.626 -6.944 21.172 1.00 52.72 117 GLU A CA 1
ATOM 880 C C . GLU A 1 117 ? 5.848 -5.678 20.759 1.00 52.72 117 GLU A C 1
ATOM 882 O O . GLU A 1 117 ? 5.434 -4.884 21.613 1.00 52.72 117 GLU A O 1
ATOM 887 N N . PRO A 1 118 ? 5.644 -5.435 19.449 1.00 55.06 118 PRO A N 1
ATOM 888 C CA . PRO A 1 118 ? 4.843 -4.318 18.962 1.00 55.06 118 PRO A CA 1
ATOM 889 C C . PRO A 1 118 ? 3.352 -4.581 19.217 1.00 55.06 118 PRO A C 1
ATOM 891 O O . PRO A 1 118 ? 2.780 -5.536 18.702 1.00 55.06 118 PRO A O 1
ATOM 894 N N . VAL A 1 119 ? 2.687 -3.704 19.970 1.00 60.50 119 VAL A N 1
ATOM 895 C CA . VAL A 1 119 ? 1.352 -4.001 20.538 1.00 60.50 119 VAL A CA 1
ATOM 896 C C . VAL A 1 119 ? 0.172 -3.221 19.950 1.00 60.50 119 VAL A C 1
ATOM 898 O O . VAL A 1 119 ? -0.971 -3.514 20.290 1.00 60.50 119 VAL A O 1
ATOM 901 N N . SER A 1 120 ? 0.373 -2.229 19.073 1.00 67.19 120 SER A N 1
ATOM 902 C CA . SER A 1 120 ? -0.780 -1.505 18.490 1.00 67.19 120 SER A CA 1
ATOM 903 C C . SER A 1 120 ? -0.567 -0.993 17.067 1.00 67.19 120 SER A C 1
ATOM 905 O O . SER A 1 120 ? -1.108 -1.555 16.123 1.00 67.19 120 SER A O 1
ATOM 907 N N . TRP A 1 121 ? 0.264 0.028 16.865 1.00 72.44 121 TRP A N 1
ATOM 908 C CA . TRP A 1 121 ? 0.369 0.677 15.549 1.00 72.44 121 TRP A CA 1
ATOM 909 C C . TRP A 1 121 ? 1.197 -0.093 14.509 1.00 72.44 121 TRP A C 1
ATOM 911 O O . TRP A 1 121 ? 0.944 0.035 13.312 1.00 72.44 121 TRP A O 1
ATOM 921 N N . GLY A 1 122 ? 2.162 -0.903 14.956 1.00 68.25 122 GLY A N 1
ATOM 922 C CA . GLY A 1 122 ? 3.007 -1.735 14.088 1.00 68.25 122 GLY A CA 1
ATOM 923 C C . GLY A 1 122 ? 2.408 -3.099 13.737 1.00 68.25 122 GLY A C 1
ATOM 924 O O . GLY A 1 122 ? 3.078 -3.895 13.088 1.00 68.25 122 GLY A O 1
ATOM 925 N N . ILE A 1 123 ? 1.181 -3.383 14.187 1.00 71.75 123 ILE A N 1
ATOM 926 C CA . ILE A 1 123 ? 0.481 -4.629 13.869 1.00 71.75 123 ILE A CA 1
ATOM 927 C C . ILE A 1 123 ? -0.108 -4.519 12.459 1.00 71.75 123 ILE A C 1
ATOM 929 O O . ILE A 1 123 ? -0.594 -3.457 12.052 1.00 71.75 123 ILE A O 1
ATOM 933 N N . ARG A 1 124 ? -0.075 -5.631 11.720 1.00 77.56 124 ARG A N 1
ATOM 934 C CA . ARG A 1 124 ? -0.716 -5.752 10.408 1.00 77.56 124 ARG A CA 1
ATOM 935 C C . ARG A 1 124 ? -2.231 -5.601 10.542 1.00 77.56 124 ARG A C 1
ATOM 937 O O . ARG A 1 124 ? -2.857 -6.183 11.418 1.00 77.56 124 ARG A O 1
ATOM 944 N N . PHE A 1 125 ? -2.819 -4.817 9.655 1.00 81.81 125 PHE A N 1
ATOM 945 C CA . PHE A 1 125 ? -4.246 -4.574 9.581 1.00 81.81 125 PHE A CA 1
ATOM 946 C C . PHE A 1 125 ? -4.952 -5.787 8.963 1.00 81.81 125 PHE A C 1
ATOM 948 O O . PHE A 1 125 ? -4.866 -6.040 7.757 1.00 81.81 125 PHE A O 1
ATOM 955 N N . GLY A 1 126 ? -5.632 -6.545 9.818 1.00 84.56 126 GLY A N 1
ATOM 956 C CA . GLY A 1 126 ? -6.344 -7.778 9.490 1.00 84.56 126 GLY A CA 1
ATOM 957 C C . GLY A 1 126 ? -7.784 -7.775 10.003 1.00 84.56 126 GLY A C 1
ATOM 958 O O . GLY A 1 126 ? -8.243 -6.807 10.616 1.00 84.56 126 GLY A O 1
ATOM 959 N N . CYS A 1 127 ? -8.518 -8.864 9.766 1.00 87.12 127 CYS A N 1
ATOM 960 C CA . CYS A 1 127 ? -9.900 -9.018 10.238 1.00 87.12 127 CYS A CA 1
ATOM 961 C C . CYS A 1 127 ? -9.995 -8.812 11.759 1.00 87.12 127 CYS A C 1
ATOM 963 O O . CYS A 1 127 ? -10.926 -8.182 12.259 1.00 87.12 127 CYS A O 1
ATOM 965 N N . GLU A 1 128 ? -8.988 -9.290 12.486 1.00 87.31 128 GLU A N 1
ATOM 966 C CA . GLU A 1 128 ? -8.843 -9.226 13.936 1.00 87.31 128 GLU A CA 1
ATOM 967 C C . GLU A 1 128 ? -8.593 -7.809 14.482 1.00 87.31 128 GLU A C 1
ATOM 969 O O . GLU A 1 128 ? -8.792 -7.535 15.667 1.00 87.31 128 GLU A O 1
ATOM 974 N N . SER A 1 129 ? -8.203 -6.869 13.613 1.00 87.75 129 SER A N 1
ATOM 975 C CA . SER A 1 129 ? -8.074 -5.456 13.987 1.00 87.75 129 SER A CA 1
ATOM 976 C C . SER A 1 129 ? -9.431 -4.833 14.330 1.00 87.75 129 SER A C 1
ATOM 978 O O . SER A 1 129 ? -9.503 -3.920 15.152 1.00 87.75 129 SER A O 1
ATOM 980 N N . CYS A 1 130 ? -10.511 -5.343 13.726 1.00 89.44 130 CYS A N 1
ATOM 981 C CA . CYS A 1 130 ? -11.878 -4.870 13.941 1.00 89.44 130 CYS A CA 1
ATOM 982 C C . CYS A 1 130 ? -12.788 -5.922 14.579 1.00 89.44 130 CYS A C 1
ATOM 984 O O . CYS A 1 130 ? -13.760 -5.552 15.234 1.00 89.44 130 CYS A O 1
ATOM 986 N N . HIS A 1 131 ? -12.491 -7.210 14.421 1.00 89.81 131 HIS A N 1
ATOM 987 C CA . HIS A 1 131 ? -13.280 -8.305 14.974 1.00 89.81 131 HIS A CA 1
ATOM 988 C C . HIS A 1 131 ? -12.486 -9.102 16.008 1.00 89.81 131 HIS A C 1
ATOM 990 O O . HIS A 1 131 ? -11.272 -9.195 15.934 1.00 89.81 131 HIS A O 1
ATOM 996 N N . ASN A 1 132 ? -13.151 -9.695 16.990 1.00 86.00 132 ASN A N 1
ATOM 997 C CA . ASN A 1 132 ? -12.510 -10.590 17.945 1.00 86.00 132 ASN A CA 1
ATOM 998 C C . ASN A 1 132 ? -13.217 -11.944 17.925 1.00 86.00 132 ASN A C 1
ATOM 1000 O O . ASN A 1 132 ? -14.213 -12.095 18.630 1.00 86.00 132 ASN A O 1
ATOM 1004 N N . PRO A 1 133 ? -12.724 -12.930 17.152 1.00 81.06 133 PRO A N 1
ATOM 1005 C CA . PRO A 1 133 ? -13.438 -14.184 16.917 1.00 81.06 133 PRO A CA 1
ATOM 1006 C C . PRO A 1 133 ? -13.742 -14.952 18.206 1.00 81.06 133 PRO A C 1
ATOM 1008 O O . PRO A 1 133 ? -14.703 -15.713 18.227 1.00 81.06 133 PRO A O 1
ATOM 1011 N N . HIS A 1 134 ? -13.002 -14.690 19.290 1.00 79.81 134 HIS A N 1
ATOM 1012 C CA . HIS A 1 134 ? -13.227 -15.295 20.599 1.00 79.81 134 HIS A CA 1
ATOM 1013 C C . HIS A 1 134 ? -14.437 -14.716 21.363 1.00 79.81 134 HIS A C 1
ATOM 1015 O O . HIS A 1 134 ? -14.703 -15.115 22.497 1.00 79.81 134 HIS A O 1
ATOM 1021 N N . GLY A 1 135 ? -15.180 -13.773 20.773 1.00 72.56 135 GLY A N 1
ATOM 1022 C CA . GLY A 1 135 ? -16.453 -13.285 21.311 1.00 72.56 135 GLY A CA 1
ATOM 1023 C C . GLY A 1 135 ? -16.319 -12.401 22.555 1.00 72.56 135 GLY A C 1
ATOM 1024 O O . GLY A 1 135 ? -17.273 -12.267 23.327 1.00 72.56 135 GLY A O 1
ATOM 1025 N N . LEU A 1 136 ? -15.150 -11.788 22.770 1.00 72.62 136 LEU A N 1
ATOM 1026 C CA . LEU A 1 136 ? -14.945 -10.845 23.870 1.00 72.62 136 LEU A CA 1
ATOM 1027 C C . LEU A 1 136 ? -15.829 -9.597 23.681 1.00 72.62 136 LEU A C 1
ATOM 1029 O O . LEU A 1 136 ? -15.980 -9.081 22.577 1.00 72.62 136 LEU A O 1
ATOM 1033 N N . GLY A 1 137 ? -16.418 -9.094 24.771 1.00 64.00 137 GLY A N 1
ATOM 1034 C CA . GLY A 1 137 ? -17.162 -7.823 24.760 1.00 64.00 137 GLY A CA 1
ATOM 1035 C C . GLY A 1 137 ? -18.655 -7.900 24.408 1.00 64.00 137 GLY A C 1
ATOM 1036 O O . GLY A 1 137 ? -19.300 -6.860 24.322 1.00 64.00 137 GLY A O 1
ATOM 1037 N N . GLY A 1 138 ? -19.229 -9.098 24.234 1.00 64.31 138 GLY A N 1
ATOM 1038 C CA . GLY A 1 138 ? -20.685 -9.299 24.290 1.00 64.31 138 GLY A CA 1
ATOM 1039 C C . GLY A 1 138 ? -21.503 -8.626 23.179 1.00 64.31 138 GLY A C 1
ATOM 1040 O O . GLY A 1 138 ? -22.607 -8.157 23.445 1.00 64.31 138 GLY A O 1
ATOM 1041 N N . ASN A 1 139 ? -20.989 -8.571 21.945 1.00 69.88 139 ASN A N 1
ATOM 1042 C CA . ASN A 1 139 ? -21.684 -7.945 20.815 1.00 69.88 139 ASN A CA 1
ATOM 1043 C C . ASN A 1 139 ? -21.939 -8.931 19.655 1.00 69.88 139 ASN A C 1
ATOM 1045 O O . ASN A 1 139 ? -21.100 -9.768 19.332 1.00 69.88 139 ASN A O 1
ATOM 1049 N N . ALA A 1 140 ? -23.097 -8.814 18.994 1.00 70.00 140 ALA A N 1
ATOM 1050 C CA . ALA A 1 140 ? -23.556 -9.755 17.958 1.00 70.00 140 ALA A CA 1
ATOM 1051 C C . ALA A 1 140 ? -22.774 -9.689 16.627 1.00 70.00 140 ALA A C 1
ATOM 1053 O O . ALA A 1 140 ? -22.949 -10.543 15.754 1.00 70.00 140 ALA A O 1
ATOM 1054 N N . ARG A 1 141 ? -21.932 -8.663 16.455 1.00 79.56 141 ARG A N 1
ATOM 1055 C CA . ARG A 1 141 ? -21.066 -8.457 15.282 1.00 79.56 141 ARG A CA 1
ATOM 1056 C C . ARG A 1 141 ? -19.617 -8.857 15.545 1.00 79.56 141 ARG A C 1
ATOM 1058 O O . ARG A 1 141 ? -18.782 -8.712 14.655 1.00 79.56 141 ARG A O 1
ATOM 1065 N N . ILE A 1 142 ? -19.333 -9.367 16.744 1.00 83.44 142 ILE A N 1
ATOM 1066 C CA . ILE A 1 142 ? -18.010 -9.828 17.149 1.00 83.44 142 ILE A CA 1
ATOM 1067 C C . ILE A 1 142 ? -16.964 -8.711 16.984 1.00 83.44 142 ILE A C 1
ATOM 1069 O O . ILE A 1 142 ? -15.816 -8.962 16.657 1.00 83.44 142 ILE A O 1
ATOM 1073 N N . LEU A 1 143 ? -17.362 -7.448 17.159 1.00 88.88 143 LEU A N 1
ATOM 1074 C CA . LEU A 1 143 ? -16.458 -6.303 17.130 1.00 88.88 143 LEU A CA 1
ATOM 1075 C C . LEU A 1 143 ? -15.429 -6.446 18.245 1.00 88.88 143 LEU A C 1
ATOM 1077 O O . LEU A 1 143 ? -15.777 -6.808 19.370 1.00 88.88 143 LEU A O 1
ATOM 1081 N N . ASN A 1 144 ? -14.176 -6.160 17.918 1.00 89.56 144 ASN A N 1
ATOM 1082 C CA . ASN A 1 144 ? -13.077 -6.231 18.855 1.00 89.56 144 ASN A CA 1
ATOM 1083 C C . ASN A 1 144 ? -13.288 -5.174 19.951 1.00 89.56 144 ASN A C 1
ATOM 1085 O O . ASN A 1 144 ? -13.382 -3.993 19.627 1.00 89.56 144 ASN A O 1
ATOM 1089 N N . PRO A 1 145 ? -13.384 -5.555 21.235 1.00 87.81 145 PRO A N 1
ATOM 1090 C CA . PRO A 1 145 ? -13.597 -4.590 22.308 1.00 87.81 145 PRO A CA 1
ATOM 1091 C C . PRO A 1 145 ? -12.324 -3.840 22.727 1.00 87.81 145 PRO A C 1
ATOM 1093 O O . PRO A 1 145 ? -12.388 -2.926 23.550 1.00 87.81 145 PRO A O 1
ATOM 1096 N N . ASP A 1 146 ? -11.174 -4.233 22.186 1.00 86.38 146 ASP A N 1
ATOM 1097 C CA . ASP A 1 146 ? -9.872 -3.614 22.402 1.00 86.38 146 ASP A CA 1
ATOM 1098 C C . ASP A 1 146 ? -9.203 -3.278 21.054 1.00 86.38 146 ASP A C 1
ATOM 1100 O O . ASP A 1 146 ? -8.065 -3.687 20.793 1.00 86.38 146 ASP A O 1
ATOM 1104 N N . PRO A 1 147 ? -9.902 -2.571 20.140 1.00 86.75 147 PRO A N 1
ATOM 1105 C CA . PRO A 1 147 ? -9.361 -2.321 18.815 1.00 86.75 147 PRO A CA 1
ATOM 1106 C C . PRO A 1 147 ? -8.112 -1.453 18.956 1.00 86.75 147 PRO A C 1
ATOM 1108 O O . PRO A 1 147 ? -8.102 -0.453 19.684 1.00 86.75 147 PRO A O 1
ATOM 1111 N N . ASN A 1 148 ? -7.036 -1.869 18.287 1.00 82.00 148 ASN A N 1
ATOM 1112 C CA . ASN A 1 148 ? -5.735 -1.210 18.351 1.00 82.00 148 ASN A CA 1
ATOM 1113 C C . ASN A 1 148 ? -5.191 -1.041 19.790 1.00 82.00 148 ASN A C 1
ATOM 1115 O O . ASN A 1 148 ? -4.387 -0.145 20.005 1.00 82.00 148 ASN A O 1
ATOM 1119 N N . GLY A 1 149 ? -5.616 -1.818 20.798 1.00 80.38 149 GLY A N 1
ATOM 1120 C CA . GLY A 1 149 ? -5.158 -1.672 22.194 1.00 80.38 149 GLY A CA 1
ATOM 1121 C C . GLY A 1 149 ? -5.850 -0.552 22.993 1.00 80.38 149 GLY A C 1
ATOM 1122 O O . GLY A 1 149 ? -5.302 -0.045 23.977 1.00 80.38 149 GLY A O 1
ATOM 1123 N N . TRP A 1 150 ? -7.027 -0.095 22.554 1.00 82.88 150 TRP A N 1
ATOM 1124 C CA . TRP A 1 150 ? -7.801 0.950 23.230 1.00 82.88 150 TRP A CA 1
ATOM 1125 C C . TRP A 1 150 ? -8.118 0.640 24.703 1.00 82.88 150 TRP A C 1
ATOM 1127 O O . TRP A 1 150 ? -7.924 1.503 25.559 1.00 82.88 150 TRP A O 1
ATOM 1137 N N . ALA A 1 151 ? -8.583 -0.567 25.018 1.00 83.75 151 ALA A N 1
ATOM 1138 C CA . ALA A 1 151 ? -8.949 -0.989 26.368 1.00 83.75 151 ALA A CA 1
ATOM 1139 C C . ALA A 1 151 ? -7.714 -1.094 27.263 1.00 83.75 151 ALA A C 1
ATOM 1141 O O . ALA A 1 151 ? -7.750 -0.624 28.403 1.00 83.75 151 ALA A O 1
ATOM 1142 N N . ARG A 1 152 ? -6.601 -1.634 26.739 1.00 80.38 152 ARG A N 1
ATOM 1143 C CA . ARG A 1 152 ? -5.312 -1.696 27.457 1.00 80.38 152 ARG A CA 1
ATOM 1144 C C . ARG A 1 152 ? -4.828 -0.312 27.870 1.00 80.38 152 ARG A C 1
ATOM 1146 O O . ARG A 1 152 ? -4.503 -0.094 29.036 1.00 80.38 152 ARG A O 1
ATOM 1153 N N . ARG A 1 153 ? -4.896 0.661 26.961 1.00 77.56 153 ARG A N 1
ATOM 1154 C CA . ARG A 1 153 ? -4.516 2.055 27.250 1.00 77.56 153 ARG A CA 1
ATOM 1155 C C . ARG A 1 153 ? -5.507 2.782 28.155 1.00 77.56 153 ARG A C 1
ATOM 1157 O O . ARG A 1 153 ? -5.131 3.737 28.826 1.00 77.56 153 ARG A O 1
ATOM 1164 N N . ASN A 1 154 ? -6.749 2.308 28.219 1.00 79.62 154 ASN A N 1
ATOM 1165 C CA . ASN A 1 154 ? -7.793 2.834 29.095 1.00 79.62 154 ASN A CA 1
ATOM 1166 C C . ASN A 1 154 ? -7.988 2.032 30.390 1.00 79.62 154 ASN A C 1
ATOM 1168 O O . ASN A 1 154 ? -9.000 2.235 31.076 1.00 79.62 154 ASN A O 1
ATOM 1172 N N . LYS A 1 155 ? -7.026 1.172 30.758 1.00 87.94 155 LYS A N 1
ATOM 1173 C CA . LYS A 1 155 ? -7.031 0.403 32.010 1.00 87.94 155 LYS A CA 1
ATOM 1174 C C . LYS A 1 155 ? -7.369 1.301 33.200 1.00 87.94 155 LYS A C 1
ATOM 1176 O O . LYS A 1 155 ? -6.774 2.359 33.410 1.00 87.94 155 LYS A O 1
ATOM 1181 N N . LYS A 1 156 ? -8.341 0.869 33.998 1.00 92.19 156 LYS A N 1
ATOM 1182 C CA . LYS A 1 156 ? -8.724 1.523 35.247 1.00 92.19 156 LYS A CA 1
ATOM 1183 C C . LYS A 1 156 ? -7.996 0.835 36.388 1.00 92.19 156 LYS A C 1
ATOM 1185 O O . LYS A 1 156 ? -8.019 -0.387 36.472 1.00 92.19 156 LYS A O 1
ATOM 1190 N N . THR A 1 157 ? -7.369 1.617 37.259 1.00 93.50 157 THR A N 1
ATOM 1191 C CA . THR A 1 157 ? -6.569 1.116 38.384 1.00 93.50 157 THR A CA 1
ATOM 1192 C C . THR A 1 157 ? -7.122 1.689 39.682 1.00 93.50 157 THR A C 1
ATOM 1194 O O . THR A 1 157 ? -7.317 2.901 39.769 1.00 93.50 157 THR A O 1
ATOM 1197 N N . TYR A 1 158 ? -7.408 0.829 40.667 1.00 92.62 158 TYR A N 1
ATOM 1198 C CA . TYR A 1 158 ? -8.060 1.200 41.937 1.00 92.62 158 TYR A CA 1
ATOM 1199 C C . TYR A 1 158 ? -9.313 2.078 41.755 1.00 92.62 158 TYR A C 1
ATOM 1201 O O . TYR A 1 158 ? -9.533 3.052 42.476 1.00 92.62 158 TYR A O 1
ATOM 1209 N N . TYR A 1 159 ? -10.143 1.746 40.771 1.00 96.12 159 TYR A N 1
ATOM 1210 C CA . TYR A 1 159 ? -11.312 2.534 40.405 1.00 96.12 159 TYR A CA 1
ATOM 1211 C C . TYR A 1 159 ? -12.491 2.270 41.353 1.00 96.12 159 TYR A C 1
ATOM 1213 O O . TYR A 1 159 ? -12.793 1.100 41.587 1.00 96.12 159 TYR A O 1
ATOM 1221 N N . PRO A 1 160 ? -13.173 3.300 41.888 1.00 95.88 160 PRO A N 1
ATOM 1222 C CA . PRO A 1 160 ? -14.272 3.102 42.829 1.00 95.88 160 PRO A CA 1
ATOM 1223 C C . PRO A 1 160 ? -15.491 2.447 42.177 1.00 95.88 160 PRO A C 1
ATOM 1225 O O . PRO A 1 160 ? -15.848 2.772 41.040 1.00 95.88 160 PRO A O 1
ATOM 1228 N N . LEU A 1 161 ? -16.137 1.551 42.926 1.00 96.19 161 LEU A N 1
ATOM 1229 C CA . LEU A 1 161 ? -17.394 0.914 42.546 1.00 96.19 161 LEU A CA 1
ATOM 1230 C C . LEU A 1 161 ? -18.563 1.433 43.386 1.00 96.19 161 LEU A C 1
ATOM 1232 O O . LEU A 1 161 ? -18.409 1.782 44.555 1.00 96.19 161 LEU A O 1
ATOM 1236 N N . THR A 1 162 ? -19.751 1.409 42.795 1.00 95.81 162 THR A N 1
ATOM 1237 C CA . THR A 1 162 ? -21.006 1.844 43.409 1.00 95.81 162 THR A CA 1
ATOM 1238 C C . THR A 1 162 ? -21.892 0.634 43.683 1.00 95.81 162 THR A C 1
ATOM 1240 O O . THR A 1 162 ? -22.105 -0.182 42.784 1.00 95.81 162 THR A O 1
ATOM 1243 N N . ALA A 1 163 ? -22.408 0.515 44.909 1.00 94.50 163 ALA A N 1
ATOM 1244 C CA . ALA A 1 163 ? -23.415 -0.488 45.248 1.00 94.50 163 ALA A CA 1
ATOM 1245 C C . ALA A 1 163 ? -24.727 -0.190 44.505 1.00 94.50 163 ALA A C 1
ATOM 1247 O O . ALA A 1 163 ? -25.151 0.963 44.445 1.00 94.50 163 ALA A O 1
ATOM 1248 N N . VAL A 1 164 ? -25.369 -1.215 43.944 1.00 93.56 164 VAL A N 1
ATOM 1249 C CA . VAL A 1 164 ? -26.616 -1.065 43.161 1.00 93.56 164 VAL A CA 1
ATOM 1250 C C . VAL A 1 164 ? -27.808 -1.804 43.763 1.00 93.56 164 VAL A C 1
ATOM 1252 O O . VAL A 1 164 ? -28.869 -1.871 43.148 1.00 93.56 164 VAL A O 1
ATOM 1255 N N . ASN A 1 165 ? -27.645 -2.358 44.961 1.00 92.38 165 ASN A N 1
ATOM 1256 C CA . ASN A 1 165 ? -28.710 -2.962 45.748 1.00 92.38 165 ASN A CA 1
ATOM 1257 C C . ASN A 1 165 ? -28.570 -2.592 47.228 1.00 92.38 165 ASN A C 1
ATOM 1259 O O . ASN A 1 165 ? -27.473 -2.278 47.695 1.00 92.38 165 ASN A O 1
ATOM 1263 N N . GLU A 1 166 ? -29.680 -2.653 47.961 1.00 88.62 166 GLU A N 1
ATOM 1264 C CA . GLU A 1 166 ? -29.744 -2.261 49.375 1.00 88.62 166 GLU A CA 1
ATOM 1265 C C . GLU A 1 166 ? -28.817 -3.113 50.250 1.00 88.62 166 GLU A C 1
ATOM 1267 O O . GLU A 1 166 ? -28.144 -2.600 51.143 1.00 88.62 166 GLU A O 1
ATOM 1272 N N . GLU A 1 167 ? -28.687 -4.404 49.936 1.00 90.00 167 GLU A N 1
ATOM 1273 C CA . GLU A 1 167 ? -27.834 -5.334 50.677 1.00 90.00 167 GLU A CA 1
ATOM 1274 C C . GLU A 1 167 ? -26.336 -5.110 50.427 1.00 90.00 167 GLU A C 1
ATOM 1276 O O . GLU A 1 167 ? -25.508 -5.744 51.078 1.00 90.00 167 GLU A O 1
ATOM 1281 N N . SER A 1 168 ? -25.960 -4.217 49.501 1.00 91.62 168 SER A N 1
ATOM 1282 C CA . SER A 1 168 ? -24.560 -3.942 49.147 1.00 91.62 168 SER A CA 1
ATOM 1283 C C . SER A 1 168 ? -23.781 -5.221 48.811 1.00 91.62 168 SER A C 1
ATOM 1285 O O . SER A 1 168 ? -22.658 -5.425 49.273 1.00 91.62 168 SER A O 1
ATOM 1287 N N . THR A 1 169 ? -24.404 -6.115 48.043 1.00 95.44 169 THR A N 1
ATOM 1288 C CA . THR A 1 169 ? -23.786 -7.353 47.534 1.00 95.44 169 THR A CA 1
ATOM 1289 C C . THR A 1 169 ? -23.432 -7.248 46.056 1.00 95.44 169 THR A C 1
ATOM 1291 O O . THR A 1 169 ? -22.648 -8.048 45.555 1.00 95.44 169 THR A O 1
ATOM 1294 N N . VAL A 1 170 ? -23.973 -6.254 45.349 1.00 96.19 170 VAL A N 1
ATOM 1295 C CA . VAL A 1 170 ? -23.757 -6.041 43.920 1.00 96.19 170 VAL A CA 1
ATOM 1296 C C . VAL A 1 170 ? -23.177 -4.655 43.697 1.00 96.19 170 VAL A C 1
ATOM 1298 O O . VAL A 1 170 ? -23.770 -3.648 44.083 1.00 96.19 170 VAL A O 1
ATOM 1301 N N . PHE A 1 171 ? -22.037 -4.608 43.015 1.00 96.88 171 PHE A N 1
ATOM 1302 C CA . PHE A 1 171 ? -21.314 -3.381 42.708 1.00 96.88 171 PHE A CA 1
ATOM 1303 C C . PHE A 1 171 ? -21.078 -3.232 41.206 1.00 96.88 171 PHE A C 1
ATOM 1305 O O . PHE A 1 171 ? -20.903 -4.219 40.490 1.00 96.88 171 PHE A O 1
ATOM 1312 N N . VAL A 1 172 ? -21.049 -1.991 40.724 1.00 96.94 172 VAL A N 1
ATOM 1313 C CA . VAL A 1 172 ? -20.755 -1.652 39.322 1.00 96.94 172 VAL A CA 1
ATOM 1314 C C . VAL A 1 172 ? -19.795 -0.466 39.244 1.00 96.94 172 VAL A C 1
ATOM 1316 O O . VAL A 1 172 ? -19.700 0.325 40.180 1.00 96.94 172 VAL A O 1
ATOM 1319 N N . ALA A 1 173 ? -19.094 -0.316 38.121 1.00 96.12 173 ALA A N 1
ATOM 1320 C CA . ALA A 1 173 ? -18.243 0.844 37.858 1.00 96.12 173 ALA A CA 1
ATOM 1321 C C . ALA A 1 173 ? -18.935 1.797 36.873 1.00 96.12 173 ALA A C 1
ATOM 1323 O O . ALA A 1 173 ? -19.153 1.425 35.721 1.00 96.12 173 ALA A O 1
ATOM 1324 N N . TYR A 1 174 ? -19.233 3.028 37.292 1.00 93.31 174 TYR A N 1
ATOM 1325 C CA . TYR A 1 174 ? -19.789 4.059 36.409 1.00 93.31 174 TYR A CA 1
ATOM 1326 C C . TYR A 1 174 ? -18.686 4.908 35.766 1.00 93.31 174 TYR A C 1
ATOM 1328 O O . TYR A 1 174 ? -17.756 5.301 36.472 1.00 93.31 174 TYR A O 1
ATOM 1336 N N . PRO A 1 175 ? -18.765 5.236 34.463 1.00 87.81 175 PRO A N 1
ATOM 1337 C CA . PRO A 1 175 ? -17.866 6.201 33.838 1.00 87.81 175 PRO A CA 1
ATOM 1338 C C . PRO A 1 175 ? -17.880 7.539 34.576 1.00 87.81 175 PRO A C 1
ATOM 1340 O O . PRO A 1 175 ? -18.943 8.081 34.850 1.00 87.81 175 PRO A O 1
ATOM 1343 N N . GLU A 1 176 ? -16.696 8.057 34.918 1.00 86.12 176 GLU A N 1
ATOM 1344 C CA . GLU A 1 176 ? -16.535 9.323 35.659 1.00 86.12 176 GLU A CA 1
ATOM 1345 C C . GLU A 1 176 ? -17.301 9.379 37.001 1.00 86.12 176 GLU A C 1
ATOM 1347 O O . GLU A 1 176 ? -17.484 10.457 37.553 1.00 86.12 176 GLU A O 1
ATOM 1352 N N . GLN A 1 177 ? -17.692 8.221 37.556 1.00 89.25 177 GLN A N 1
ATOM 1353 C CA . GLN A 1 177 ? -18.577 8.099 38.728 1.00 89.25 177 GLN A CA 1
ATOM 1354 C C . GLN A 1 177 ? -19.984 8.695 38.528 1.00 89.25 177 GLN A C 1
ATOM 1356 O O . GLN A 1 177 ? -20.705 8.934 39.495 1.00 89.25 177 GLN A O 1
ATOM 1361 N N . ASP A 1 178 ? -20.404 8.900 37.279 1.00 87.50 178 ASP A N 1
ATOM 1362 C CA . ASP A 1 178 ? -21.730 9.402 36.943 1.00 87.50 178 ASP A CA 1
ATOM 1363 C C . ASP A 1 178 ? -22.738 8.252 36.819 1.00 87.50 178 ASP A C 1
ATOM 1365 O O . ASP A 1 178 ? -22.771 7.518 35.829 1.00 87.50 178 ASP A O 1
ATOM 1369 N N . THR A 1 179 ? -23.587 8.115 37.839 1.00 87.69 179 THR A N 1
ATOM 1370 C CA . THR A 1 179 ? -24.631 7.076 37.917 1.00 87.69 179 THR A CA 1
ATOM 1371 C C . THR A 1 179 ? -25.734 7.194 36.862 1.00 87.69 179 THR A C 1
ATOM 1373 O O . THR A 1 179 ? -26.531 6.270 36.717 1.00 87.69 179 THR A O 1
ATOM 1376 N N . THR A 1 180 ? -25.798 8.302 36.115 1.00 82.44 180 THR A N 1
ATOM 1377 C CA . THR A 1 180 ? -26.746 8.458 35.002 1.00 82.44 180 THR A CA 1
ATOM 1378 C C . THR A 1 180 ? -26.267 7.772 33.720 1.00 82.44 180 THR A C 1
ATOM 1380 O O . THR A 1 180 ? -27.063 7.524 32.814 1.00 82.44 180 THR A O 1
ATOM 1383 N N . ARG A 1 181 ? -24.975 7.427 33.637 1.00 80.75 181 ARG A N 1
ATOM 1384 C CA . ARG A 1 181 ? -24.365 6.758 32.480 1.00 80.75 181 ARG A CA 1
ATOM 1385 C C . ARG A 1 181 ? -24.448 5.241 32.618 1.00 80.75 181 ARG A C 1
ATOM 1387 O O . ARG A 1 181 ? -24.504 4.699 33.717 1.00 80.75 181 ARG A O 1
ATOM 1394 N N . LEU A 1 182 ? -24.389 4.525 31.496 1.00 84.50 182 LEU A N 1
ATOM 1395 C CA . LEU A 1 182 ? -24.302 3.064 31.525 1.00 84.50 182 LEU A CA 1
ATOM 1396 C C . LEU A 1 182 ? -23.000 2.611 32.216 1.00 84.50 182 LEU A C 1
ATOM 1398 O O . LEU A 1 182 ? -21.927 3.106 31.849 1.00 84.50 182 LEU A O 1
ATOM 1402 N N . PRO A 1 183 ? -23.048 1.643 33.155 1.00 91.88 183 PRO A N 1
ATOM 1403 C CA . PRO A 1 183 ? -21.840 1.124 33.782 1.00 91.88 183 PRO A CA 1
ATOM 1404 C C . PRO A 1 183 ? -20.891 0.490 32.758 1.00 91.88 183 PRO A C 1
ATOM 1406 O O . PRO A 1 183 ? -21.307 0.036 31.681 1.00 91.88 183 PRO A O 1
ATOM 1409 N N . TYR A 1 184 ? -19.605 0.436 33.104 1.00 91.25 184 TYR A N 1
ATOM 1410 C CA . TYR A 1 184 ? -18.591 -0.221 32.288 1.00 91.25 184 TYR A CA 1
ATOM 1411 C C . TYR A 1 184 ? -18.905 -1.706 32.091 1.00 91.25 184 TYR A C 1
ATOM 1413 O O . TYR A 1 184 ? -19.399 -2.397 32.984 1.00 91.25 184 TYR A O 1
ATOM 1421 N N . TYR A 1 185 ? -18.548 -2.199 30.911 1.00 89.50 185 TYR A N 1
ATOM 1422 C CA . TYR A 1 185 ? -18.350 -3.618 30.667 1.00 89.50 185 TYR A CA 1
ATOM 1423 C C . TYR A 1 185 ? -16.850 -3.897 30.759 1.00 89.50 185 TYR A C 1
ATOM 1425 O O . TYR A 1 185 ? -16.057 -3.228 30.097 1.00 89.50 185 TYR A O 1
ATOM 1433 N N . MET A 1 186 ? -16.456 -4.834 31.606 1.00 90.94 186 MET A N 1
ATOM 1434 C CA . MET A 1 186 ? -15.073 -5.199 31.883 1.00 90.94 186 MET A CA 1
ATOM 1435 C C . MET A 1 186 ? -14.690 -6.410 31.040 1.00 90.94 186 MET A C 1
ATOM 1437 O O . MET A 1 186 ? -15.434 -7.392 30.973 1.00 90.94 186 MET A O 1
ATOM 1441 N N . LEU A 1 187 ? -13.523 -6.342 30.405 1.00 87.94 187 LEU A N 1
ATOM 1442 C CA . LEU A 1 187 ? -12.950 -7.488 29.713 1.00 87.94 187 LEU A CA 1
ATOM 1443 C C . LEU A 1 187 ? -12.447 -8.519 30.722 1.00 87.94 187 LEU A C 1
ATOM 1445 O O . LEU A 1 187 ? -11.884 -8.175 31.760 1.00 87.94 187 LEU A O 1
ATOM 1449 N N . THR A 1 188 ? -12.679 -9.787 30.395 1.00 82.56 188 THR A N 1
ATOM 1450 C CA . THR A 1 188 ? -12.337 -10.951 31.215 1.00 82.56 188 THR A CA 1
ATOM 1451 C C . THR A 1 188 ? -11.785 -12.049 30.313 1.00 82.56 188 THR A C 1
ATOM 1453 O O . THR A 1 188 ? -12.340 -12.261 29.235 1.00 82.56 188 THR A O 1
ATOM 1456 N N . GLY A 1 189 ? -10.765 -12.784 30.755 1.00 76.31 189 GLY A N 1
ATOM 1457 C CA . GLY A 1 189 ? -10.192 -13.915 30.018 1.00 76.31 189 GLY A CA 1
ATOM 1458 C C . GLY A 1 189 ? -8.667 -13.851 29.962 1.00 76.31 189 GLY A C 1
ATOM 1459 O O . GLY A 1 189 ? -8.052 -13.114 30.729 1.00 76.31 189 GLY A O 1
ATOM 1460 N N . TYR A 1 190 ? -8.055 -14.624 29.061 1.00 66.25 190 TYR A N 1
ATOM 1461 C CA . TYR A 1 190 ? -6.613 -14.532 28.805 1.00 66.25 190 TYR A CA 1
ATOM 1462 C C . TYR A 1 190 ? -6.244 -13.073 28.470 1.00 66.25 190 TYR A C 1
ATOM 1464 O O . TYR A 1 190 ? -6.967 -12.429 27.713 1.00 66.25 190 TYR A O 1
ATOM 1472 N N . GLU A 1 191 ? -5.189 -12.553 29.106 1.00 71.56 191 GLU A N 1
ATOM 1473 C CA . GLU A 1 191 ? -4.725 -11.145 29.090 1.00 71.56 191 GLU A CA 1
ATOM 1474 C C . GLU A 1 191 ? -5.609 -10.093 29.794 1.00 71.56 191 GLU A C 1
ATOM 1476 O O . GLU A 1 191 ? -5.128 -8.994 30.080 1.00 71.56 191 GLU A O 1
ATOM 1481 N N . TYR A 1 192 ? -6.859 -10.402 30.159 1.00 83.81 192 TYR A N 1
ATOM 1482 C CA . TYR A 1 192 ? -7.774 -9.447 30.800 1.00 83.81 192 TYR A CA 1
ATOM 1483 C C . TYR A 1 192 ? -8.243 -9.938 32.177 1.00 83.81 192 TYR A C 1
ATOM 1485 O O . TYR A 1 192 ? -9.111 -10.804 32.299 1.00 83.81 192 TYR A O 1
ATOM 1493 N N . GLY A 1 193 ? -7.682 -9.342 33.234 1.00 81.75 193 GLY A N 1
ATOM 1494 C CA . GLY A 1 193 ? -8.036 -9.625 34.627 1.00 81.75 193 GLY A CA 1
ATOM 1495 C C . GLY A 1 193 ? -8.812 -8.490 35.301 1.00 81.75 193 GLY A C 1
ATOM 1496 O O . GLY A 1 193 ? -8.546 -7.310 35.059 1.00 81.75 193 GLY A O 1
ATOM 1497 N N . VAL A 1 194 ? -9.734 -8.858 36.196 1.00 90.69 194 VAL A N 1
ATOM 1498 C CA . VAL A 1 194 ? -10.388 -7.939 37.139 1.00 90.69 194 VAL A CA 1
ATOM 1499 C C . VAL A 1 194 ? -9.860 -8.240 38.536 1.00 90.69 194 VAL A C 1
ATOM 1501 O O . VAL A 1 194 ? -10.046 -9.341 39.047 1.00 90.69 194 VAL A O 1
ATOM 1504 N N . ILE A 1 195 ? -9.207 -7.264 39.162 1.00 93.12 195 ILE A N 1
ATOM 1505 C CA . ILE A 1 195 ? -8.738 -7.371 40.549 1.00 93.12 195 ILE A CA 1
ATOM 1506 C C . ILE A 1 195 ? -9.635 -6.493 41.408 1.00 93.12 195 ILE A C 1
ATOM 1508 O O . ILE A 1 195 ? -9.707 -5.287 41.174 1.00 93.12 195 ILE A O 1
ATOM 1512 N N . THR A 1 196 ? -10.304 -7.083 42.398 1.00 95.12 196 THR A N 1
ATOM 1513 C CA . THR A 1 196 ? -11.220 -6.357 43.288 1.00 95.12 196 THR A CA 1
ATOM 1514 C C . THR A 1 196 ? -10.589 -6.161 44.659 1.00 95.12 196 THR A C 1
ATOM 1516 O O . THR A 1 196 ? -10.058 -7.097 45.248 1.00 95.12 196 THR A O 1
ATOM 1519 N N . TYR A 1 197 ? -10.676 -4.940 45.173 1.00 95.69 197 TYR A N 1
ATOM 1520 C CA . TYR A 1 197 ? -10.134 -4.510 46.454 1.00 95.69 197 TYR A CA 1
ATOM 1521 C C . TYR A 1 197 ? -11.278 -4.081 47.367 1.00 95.69 197 TYR A C 1
ATOM 1523 O O . TYR A 1 197 ? -12.096 -3.235 46.994 1.00 95.69 197 TYR A O 1
ATOM 1531 N N . VAL A 1 198 ? -11.310 -4.639 48.570 1.00 94.38 198 VAL A N 1
ATOM 1532 C CA . VAL A 1 198 ? -12.285 -4.313 49.610 1.00 94.38 198 VAL A CA 1
ATOM 1533 C C . VAL A 1 198 ? -11.555 -3.563 50.716 1.00 94.38 198 VAL A C 1
ATOM 1535 O O . VAL A 1 198 ? -10.629 -4.105 51.313 1.00 94.38 198 VAL A O 1
ATOM 1538 N N . TYR A 1 199 ? -11.960 -2.320 50.965 1.00 92.69 199 TYR A N 1
ATOM 1539 C CA . TYR A 1 199 ? -11.419 -1.471 52.021 1.00 92.69 199 TYR A CA 1
ATOM 1540 C C . TYR A 1 199 ? -12.400 -1.401 53.188 1.00 92.69 199 TYR A C 1
ATOM 1542 O O . TYR A 1 199 ? -13.580 -1.089 52.993 1.00 92.69 199 TYR A O 1
ATOM 1550 N N . ASP A 1 200 ? -11.913 -1.689 54.391 1.00 88.25 200 ASP A N 1
ATOM 1551 C CA . ASP A 1 200 ? -12.680 -1.502 55.623 1.00 88.25 200 ASP A CA 1
ATOM 1552 C C . ASP A 1 200 ? -12.696 -0.029 56.083 1.00 88.25 200 ASP A C 1
ATOM 1554 O O . ASP A 1 200 ? -12.110 0.857 55.457 1.00 88.25 200 ASP A O 1
ATOM 1558 N N . GLU A 1 201 ? -13.376 0.239 57.199 1.00 85.00 201 GLU A N 1
ATOM 1559 C CA . GLU A 1 201 ? -13.488 1.576 57.799 1.00 85.00 201 GLU A CA 1
ATOM 1560 C C . GLU A 1 201 ? -12.149 2.161 58.300 1.00 85.00 201 GLU A C 1
ATOM 1562 O O . GLU A 1 201 ? -12.042 3.370 58.510 1.00 85.00 201 GLU A O 1
ATOM 1567 N N . PHE A 1 202 ? -11.112 1.328 58.442 1.00 86.25 202 PHE A N 1
ATOM 1568 C CA . PHE A 1 202 ? -9.761 1.710 58.860 1.00 86.25 202 PHE A CA 1
ATOM 1569 C C . PHE A 1 202 ? -8.776 1.805 57.680 1.00 86.25 202 PHE A C 1
ATOM 1571 O O . PHE A 1 202 ? -7.584 2.023 57.900 1.00 86.25 202 PHE A O 1
ATOM 1578 N N . ASN A 1 203 ? -9.261 1.692 56.436 1.00 83.56 203 ASN A N 1
ATOM 1579 C CA . ASN A 1 203 ? -8.477 1.626 55.196 1.00 83.56 203 ASN A CA 1
ATOM 1580 C C . ASN A 1 203 ? -7.561 0.392 55.063 1.00 83.56 203 ASN A C 1
ATOM 1582 O O . ASN A 1 203 ? -6.634 0.415 54.246 1.00 83.56 203 ASN A O 1
ATOM 1586 N N . ASN A 1 204 ? -7.810 -0.697 55.793 1.00 85.75 204 ASN A N 1
ATOM 1587 C CA . ASN A 1 204 ? -7.158 -1.972 55.489 1.00 85.75 204 ASN A CA 1
ATOM 1588 C C . ASN A 1 204 ? -7.739 -2.545 54.194 1.00 85.75 204 ASN A C 1
ATOM 1590 O O . ASN A 1 204 ? -8.939 -2.422 53.953 1.00 85.75 204 ASN A O 1
ATOM 1594 N N . VAL A 1 205 ? -6.897 -3.176 53.370 1.00 91.12 205 VAL A N 1
ATOM 1595 C CA . VAL A 1 205 ? -7.283 -3.690 52.049 1.00 91.12 205 VAL A CA 1
ATOM 1596 C C . VAL A 1 205 ? -7.164 -5.208 51.970 1.00 91.12 205 VAL A C 1
ATOM 1598 O O . VAL A 1 205 ? -6.137 -5.781 52.330 1.00 91.12 205 VAL A O 1
ATOM 1601 N N . GLU A 1 206 ? -8.196 -5.848 51.428 1.00 92.88 206 GLU A N 1
ATOM 1602 C CA . GLU A 1 206 ? -8.195 -7.259 51.040 1.00 92.88 206 GLU A CA 1
ATOM 1603 C C . GLU A 1 206 ? -8.454 -7.387 49.533 1.00 92.88 206 GLU A C 1
ATOM 1605 O O . GLU A 1 206 ? -9.291 -6.673 48.971 1.00 92.88 206 GLU A O 1
ATOM 1610 N N . ILE A 1 207 ? -7.740 -8.302 48.869 1.00 91.19 207 ILE A N 1
ATOM 1611 C CA . ILE A 1 207 ? -8.033 -8.684 47.483 1.00 91.19 207 ILE A CA 1
ATOM 1612 C C . ILE A 1 207 ? -9.135 -9.744 47.509 1.00 91.19 207 ILE A C 1
ATOM 1614 O O . ILE A 1 207 ? -8.913 -10.859 47.976 1.00 91.19 207 ILE A O 1
ATOM 1618 N N . ALA A 1 208 ? -10.305 -9.406 46.975 1.00 89.56 208 ALA A N 1
ATOM 1619 C CA . ALA A 1 208 ? -11.452 -10.301 46.904 1.00 89.56 208 ALA A CA 1
ATOM 1620 C C . ALA A 1 208 ? -11.586 -10.948 45.517 1.00 89.56 208 ALA A C 1
ATOM 1622 O O . ALA A 1 208 ? -11.208 -10.359 44.502 1.00 89.56 208 ALA A O 1
ATOM 1623 N N . GLN A 1 209 ? -12.192 -12.137 45.478 1.00 88.75 209 GLN A N 1
ATOM 1624 C CA . GLN A 1 209 ? -12.518 -12.884 44.254 1.00 88.75 209 GLN A CA 1
ATOM 1625 C C . GLN A 1 209 ? -14.046 -13.000 44.077 1.00 88.75 209 GLN A C 1
ATOM 1627 O O . GLN A 1 209 ? -14.603 -14.087 44.223 1.00 88.75 209 GLN A O 1
ATOM 1632 N N . PRO A 1 210 ? -14.753 -11.878 43.850 1.00 92.94 210 PRO A N 1
ATOM 1633 C CA . PRO A 1 210 ? -16.198 -11.880 43.649 1.00 92.94 210 PRO A CA 1
ATOM 1634 C C . PRO A 1 210 ? -16.582 -12.538 42.318 1.00 92.94 210 PRO A C 1
ATOM 1636 O O . PRO A 1 210 ? -15.776 -12.639 41.390 1.00 92.94 210 PRO A O 1
ATOM 1639 N N . THR A 1 211 ? -17.852 -12.916 42.192 1.00 94.00 211 THR A N 1
ATOM 1640 C CA . THR A 1 211 ? -18.399 -13.375 40.914 1.00 94.00 211 THR A CA 1
ATOM 1641 C C . THR A 1 211 ? -18.519 -12.191 39.957 1.00 94.00 211 THR A C 1
ATOM 1643 O O . THR A 1 211 ? -19.133 -11.173 40.283 1.00 94.00 211 THR A O 1
ATOM 1646 N N . ILE A 1 212 ? -17.946 -12.329 38.761 1.00 90.81 212 ILE A N 1
ATOM 1647 C CA . ILE A 1 212 ? -18.063 -11.344 37.683 1.00 90.81 212 ILE A CA 1
ATOM 1648 C C . ILE A 1 212 ? -19.221 -11.748 36.775 1.00 90.81 212 ILE A C 1
ATOM 1650 O O . ILE A 1 212 ? -19.196 -12.808 36.153 1.00 90.81 212 ILE A O 1
ATOM 1654 N N . ASP A 1 213 ? -20.237 -10.897 36.693 1.00 88.81 213 ASP A N 1
ATOM 1655 C CA . ASP A 1 213 ? -21.453 -11.158 35.934 1.00 88.81 213 ASP A CA 1
ATOM 1656 C C . ASP A 1 213 ? -21.680 -10.088 34.860 1.00 88.81 213 ASP A C 1
ATOM 1658 O O . ASP A 1 213 ? -22.014 -8.938 35.148 1.00 88.81 213 ASP A O 1
ATOM 1662 N N . ASN A 1 214 ? -21.537 -10.512 33.604 1.00 84.75 214 ASN A N 1
ATOM 1663 C CA . ASN A 1 214 ? -21.665 -9.684 32.404 1.00 84.75 214 ASN A CA 1
ATOM 1664 C C . ASN A 1 214 ? -23.011 -9.860 31.672 1.00 84.75 214 ASN A C 1
ATOM 1666 O O . ASN A 1 214 ? -23.206 -9.316 30.585 1.00 84.75 214 ASN A O 1
ATOM 1670 N N . SER A 1 215 ? -23.965 -10.599 32.250 1.00 80.44 215 SER A N 1
ATOM 1671 C CA . SER A 1 215 ? -25.225 -10.999 31.595 1.00 80.44 215 SER A CA 1
ATOM 1672 C C . SER A 1 215 ? -26.169 -9.849 31.219 1.00 80.44 215 SER A C 1
ATOM 1674 O O . SER A 1 215 ? -27.138 -10.070 30.497 1.00 80.44 215 SER A O 1
ATOM 1676 N N . ARG A 1 216 ? -25.921 -8.625 31.703 1.00 78.25 216 ARG A N 1
ATOM 1677 C CA . ARG A 1 216 ? -26.817 -7.464 31.542 1.00 78.25 216 ARG A CA 1
ATOM 1678 C C . ARG A 1 216 ? -26.288 -6.375 30.605 1.00 78.25 216 ARG A C 1
ATOM 1680 O O . ARG A 1 216 ? -26.783 -5.254 30.641 1.00 78.25 216 ARG A O 1
ATOM 1687 N N . GLY A 1 217 ? -25.262 -6.666 29.805 1.00 77.06 217 GLY A N 1
ATOM 1688 C CA . GLY A 1 217 ? -24.631 -5.668 28.926 1.00 77.06 217 GLY A CA 1
ATOM 1689 C C . GLY A 1 217 ? -23.701 -4.685 29.655 1.00 77.06 217 GLY A C 1
ATOM 1690 O O . GLY A 1 217 ? -23.133 -3.786 29.036 1.00 77.06 217 GLY A O 1
ATOM 1691 N N . TYR A 1 218 ? -23.488 -4.883 30.957 1.00 87.38 218 TYR A N 1
ATOM 1692 C CA . TYR A 1 218 ? -22.484 -4.230 31.799 1.00 87.38 218 TYR A CA 1
ATOM 1693 C C . TYR A 1 218 ? -22.011 -5.213 32.877 1.00 87.38 218 TYR A C 1
ATOM 1695 O O . TYR A 1 218 ? -22.662 -6.235 33.111 1.00 87.38 218 TYR A O 1
ATOM 1703 N N . THR A 1 219 ? -20.895 -4.907 33.538 1.00 91.81 219 THR A N 1
ATOM 1704 C CA . THR A 1 219 ? -20.301 -5.803 34.535 1.00 91.81 219 THR A CA 1
ATOM 1705 C C . THR A 1 219 ? -20.833 -5.531 35.929 1.00 91.81 219 THR A C 1
ATOM 1707 O O . THR A 1 219 ? -20.733 -4.417 36.449 1.00 91.81 219 THR A O 1
ATOM 1710 N N . ARG A 1 220 ? -21.353 -6.586 36.555 1.00 94.69 220 ARG A N 1
ATOM 1711 C CA . ARG A 1 220 ? -21.685 -6.642 37.974 1.00 94.69 220 ARG A CA 1
ATOM 1712 C C . ARG A 1 220 ? -20.616 -7.428 38.715 1.00 94.69 220 ARG A C 1
ATOM 1714 O O . ARG A 1 220 ? -20.266 -8.535 38.320 1.00 94.69 220 ARG A O 1
ATOM 1721 N N . ILE A 1 221 ? -20.139 -6.851 39.805 1.00 95.81 221 ILE A N 1
ATOM 1722 C CA . ILE A 1 221 ? -19.254 -7.496 40.765 1.00 95.81 221 ILE A CA 1
ATOM 1723 C C . ILE A 1 221 ? -20.129 -7.951 41.929 1.00 95.81 221 ILE A C 1
ATOM 1725 O O . ILE A 1 221 ? -20.677 -7.122 42.658 1.00 95.81 221 ILE A O 1
ATOM 1729 N N . VAL A 1 222 ? -20.322 -9.263 42.040 1.00 96.44 222 VAL A N 1
ATOM 1730 C CA . VAL A 1 222 ? -21.290 -9.888 42.944 1.00 96.44 222 VAL A CA 1
ATOM 1731 C C . VAL A 1 222 ? -20.556 -10.617 44.064 1.00 96.44 222 VAL A C 1
ATOM 1733 O O . VAL A 1 222 ? -19.747 -11.511 43.817 1.00 96.44 222 VAL A O 1
ATOM 1736 N N . PHE A 1 223 ? -20.856 -10.234 45.298 1.00 95.38 223 PHE A N 1
ATOM 1737 C CA . PHE A 1 223 ? -20.350 -10.862 46.511 1.00 95.38 223 PHE A CA 1
ATOM 1738 C C . PHE A 1 223 ? -21.406 -11.788 47.112 1.00 95.38 223 PHE A C 1
ATOM 1740 O O . PHE A 1 223 ? -22.582 -11.435 47.181 1.00 95.38 223 PHE A O 1
ATOM 1747 N N . ASP A 1 224 ? -20.965 -12.932 47.636 1.00 93.38 224 ASP A N 1
ATOM 1748 C CA . ASP A 1 224 ? -21.844 -13.879 48.338 1.00 93.38 224 ASP A CA 1
ATOM 1749 C C . ASP A 1 224 ? -22.328 -13.340 49.696 1.00 93.38 224 ASP A C 1
ATOM 1751 O O . ASP A 1 224 ? -23.315 -13.821 50.250 1.00 93.38 224 ASP A O 1
ATOM 1755 N N . THR A 1 225 ? -21.635 -12.335 50.246 1.00 91.56 225 THR A N 1
ATOM 1756 C CA . THR A 1 225 ? -21.965 -11.698 51.528 1.00 91.56 225 THR A CA 1
ATOM 1757 C C . THR A 1 225 ? -22.031 -10.168 51.410 1.00 91.56 225 THR A C 1
ATOM 1759 O O . THR A 1 225 ? -21.279 -9.587 50.617 1.00 91.56 225 THR A O 1
ATOM 1762 N N . PRO A 1 226 ? -22.902 -9.491 52.191 1.00 93.06 226 PRO A N 1
ATOM 1763 C CA . PRO A 1 226 ? -23.000 -8.028 52.227 1.00 93.06 226 PRO A CA 1
ATOM 1764 C C . PRO A 1 226 ? -21.670 -7.329 52.527 1.00 93.06 226 PRO A C 1
ATOM 1766 O O . PRO A 1 226 ? -20.957 -7.708 53.456 1.00 93.06 226 PRO A O 1
ATOM 1769 N N . GLN A 1 227 ? -21.362 -6.262 51.785 1.00 92.62 227 GLN A N 1
ATOM 1770 C CA . GLN A 1 227 ? -20.191 -5.400 52.009 1.00 92.62 227 GLN A CA 1
ATOM 1771 C C . GLN A 1 227 ? -20.590 -4.022 52.568 1.00 92.62 227 GLN A C 1
ATOM 1773 O O . GLN A 1 227 ? -20.006 -2.996 52.221 1.00 92.62 227 GLN A O 1
ATOM 1778 N N . THR A 1 228 ? -21.617 -3.982 53.418 1.00 89.50 228 THR A N 1
ATOM 1779 C CA . THR A 1 228 ? -22.165 -2.748 53.999 1.00 89.50 228 THR A CA 1
ATOM 1780 C C . THR A 1 228 ? -21.086 -1.929 54.714 1.00 89.50 228 THR A C 1
ATOM 1782 O O . THR A 1 228 ? -20.338 -2.456 55.533 1.00 89.50 228 THR A O 1
ATOM 1785 N N . GLY A 1 229 ? -21.005 -0.632 54.404 1.00 85.94 229 GLY A N 1
ATOM 1786 C CA . GLY A 1 229 ? -20.042 0.296 55.014 1.00 85.94 229 GLY A CA 1
ATOM 1787 C C . GLY A 1 229 ? -18.603 0.181 54.498 1.00 85.94 229 GLY A C 1
ATOM 1788 O O . GLY A 1 229 ? -17.771 1.005 54.866 1.00 85.94 229 GLY A O 1
ATOM 1789 N N . LYS A 1 230 ? -18.302 -0.788 53.624 1.00 90.75 230 LYS A N 1
ATOM 1790 C CA . LYS A 1 230 ? -16.975 -0.954 53.021 1.00 90.75 230 LYS A CA 1
ATOM 1791 C C . LYS A 1 230 ? -16.856 -0.183 51.709 1.00 90.75 230 LYS A C 1
ATOM 1793 O O . LYS A 1 230 ? -17.819 -0.065 50.951 1.00 90.75 230 LYS A O 1
ATOM 1798 N N . GLN A 1 231 ? -15.654 0.299 51.402 1.00 92.75 231 GLN A N 1
ATOM 1799 C CA . GLN A 1 231 ? -15.350 0.889 50.099 1.00 92.75 231 GLN A CA 1
ATOM 1800 C C . GLN A 1 231 ? -14.807 -0.189 49.160 1.00 92.75 231 GLN A C 1
ATOM 1802 O O . GLN A 1 231 ? -13.820 -0.848 49.471 1.00 92.75 231 GLN A O 1
ATOM 1807 N N . ILE A 1 232 ? -15.410 -0.338 47.981 1.00 95.12 232 ILE A N 1
ATOM 1808 C CA . ILE A 1 232 ? -14.957 -1.310 46.981 1.00 95.12 232 ILE A CA 1
ATOM 1809 C C . ILE A 1 232 ? -14.295 -0.582 45.811 1.00 95.12 232 ILE A C 1
ATOM 1811 O O . ILE A 1 232 ? -14.831 0.400 45.289 1.00 95.12 232 ILE A O 1
ATOM 1815 N N . LYS A 1 233 ? -13.125 -1.064 45.390 1.00 96.31 233 LYS A N 1
ATOM 1816 C CA . LYS A 1 233 ? -12.410 -0.584 44.200 1.00 96.31 233 LYS A CA 1
ATOM 1817 C C . LYS A 1 233 ? -12.016 -1.753 43.309 1.00 96.31 233 LYS A C 1
ATOM 1819 O O . LYS A 1 233 ? -11.878 -2.871 43.791 1.00 96.31 233 LYS A O 1
ATOM 1824 N N . ALA A 1 234 ? -11.776 -1.504 42.028 1.00 95.88 234 ALA A N 1
ATOM 1825 C CA . ALA A 1 234 ? -11.289 -2.527 41.112 1.00 95.88 234 ALA A CA 1
ATOM 1826 C C . ALA A 1 234 ? -10.233 -2.000 40.136 1.00 95.88 234 ALA A C 1
ATOM 1828 O O . ALA A 1 234 ? -10.273 -0.845 39.709 1.00 95.88 234 ALA A O 1
ATOM 1829 N N . THR A 1 235 ? -9.308 -2.876 39.757 1.00 95.25 235 THR A N 1
ATOM 1830 C CA . THR A 1 235 ? -8.435 -2.698 38.597 1.00 95.25 235 THR A CA 1
ATOM 1831 C C . THR A 1 235 ? -8.964 -3.574 37.467 1.00 95.25 235 THR A C 1
ATOM 1833 O O . THR A 1 235 ? -9.118 -4.778 37.660 1.00 95.25 235 THR A O 1
ATOM 1836 N N . PHE A 1 236 ? -9.276 -2.983 36.313 1.00 93.56 236 PHE A N 1
ATOM 1837 C CA . PHE A 1 236 ? -9.913 -3.674 35.188 1.00 93.56 236 PHE A CA 1
ATOM 1838 C C . PHE A 1 236 ? -9.655 -2.974 33.848 1.00 93.56 236 PHE A C 1
ATOM 1840 O O . PHE A 1 236 ? -9.284 -1.799 33.797 1.00 93.56 236 PHE A O 1
ATOM 1847 N N . PHE A 1 237 ? -9.916 -3.687 32.754 1.00 91.88 237 PHE A N 1
ATOM 1848 C CA . PHE A 1 237 ? -9.865 -3.158 31.392 1.00 91.88 237 PHE A CA 1
ATOM 1849 C C . PHE A 1 237 ? -11.288 -2.878 30.887 1.00 91.88 237 PHE A C 1
ATOM 1851 O O . PHE A 1 237 ? -12.076 -3.821 30.761 1.00 91.88 237 PHE A O 1
ATOM 1858 N N . PRO A 1 238 ? -11.668 -1.611 30.642 1.00 90.56 238 PRO A N 1
ATOM 1859 C CA . PRO A 1 238 ? -12.985 -1.298 30.102 1.00 90.56 238 PRO A CA 1
ATOM 1860 C C . PRO A 1 238 ? -13.054 -1.696 28.624 1.00 90.56 238 PRO A C 1
ATOM 1862 O O . PRO A 1 238 ? -12.177 -1.343 27.846 1.00 90.56 238 PRO A O 1
ATOM 1865 N N . SER A 1 239 ? -14.116 -2.392 28.231 1.00 87.69 239 SER A N 1
ATOM 1866 C CA . SER A 1 239 ? -14.429 -2.682 26.830 1.00 87.69 239 SER A CA 1
ATOM 1867 C C . SER A 1 239 ? -14.810 -1.402 26.090 1.00 87.69 239 SER A C 1
ATOM 186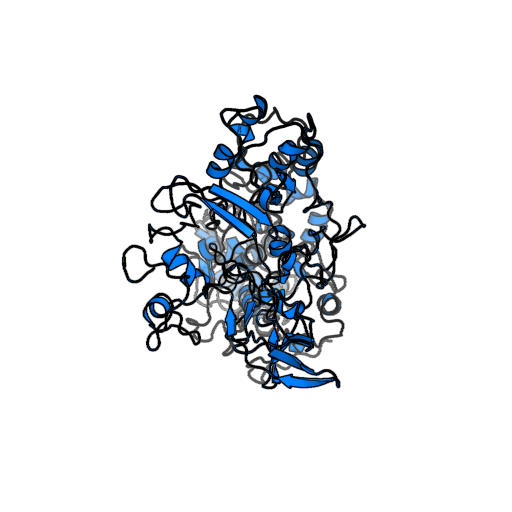9 O O . SER A 1 239 ? -15.677 -0.661 26.565 1.00 87.69 239 SER A O 1
ATOM 1871 N N . LEU A 1 240 ? -14.267 -1.198 24.888 1.00 87.25 240 LEU A N 1
ATOM 1872 C CA . LEU A 1 240 ? -14.898 -0.332 23.895 1.00 87.25 240 LEU A CA 1
ATOM 1873 C C . LEU A 1 240 ? -16.167 -1.050 23.425 1.00 87.25 240 LEU A C 1
ATOM 1875 O O . LEU A 1 240 ? -16.110 -2.222 23.050 1.00 87.25 240 LEU A O 1
ATOM 1879 N N . ARG A 1 241 ? -17.327 -0.398 23.515 1.00 83.06 241 ARG A N 1
ATOM 1880 C CA . ARG A 1 241 ? -18.610 -0.988 23.117 1.00 83.06 241 ARG A CA 1
ATOM 1881 C C . ARG A 1 241 ? -19.221 -0.199 21.978 1.00 83.06 241 ARG A C 1
ATOM 1883 O O . ARG A 1 241 ? -19.314 1.016 22.069 1.00 83.06 241 ARG A O 1
ATOM 1890 N N . VAL A 1 242 ? -19.719 -0.913 20.975 1.00 84.62 242 VAL A N 1
ATOM 1891 C CA . VAL A 1 242 ? -20.706 -0.375 20.038 1.00 84.62 242 VAL A CA 1
ATOM 1892 C C . VAL A 1 242 ? -22.053 -0.966 20.419 1.00 84.62 242 VAL A C 1
ATOM 1894 O O . VAL A 1 242 ? -22.228 -2.186 20.381 1.00 84.62 242 VAL A O 1
ATOM 1897 N N . ILE A 1 243 ? -22.985 -0.108 20.817 1.00 82.69 243 ILE A N 1
ATOM 1898 C CA . ILE A 1 243 ? -24.333 -0.512 21.202 1.00 82.69 243 ILE A CA 1
ATOM 1899 C C . ILE A 1 243 ? -25.221 -0.389 19.970 1.00 82.69 243 ILE A C 1
ATOM 1901 O O . ILE A 1 243 ? -25.293 0.671 19.345 1.00 82.69 243 ILE A O 1
ATOM 1905 N N . MET A 1 244 ? -25.867 -1.491 19.600 1.00 84.19 244 MET A N 1
ATOM 1906 C CA . MET A 1 244 ? -26.771 -1.549 18.459 1.00 84.19 244 MET A CA 1
ATOM 1907 C C . MET A 1 244 ? -27.898 -2.546 18.716 1.00 84.19 244 MET A C 1
ATOM 1909 O O . MET A 1 244 ? -27.659 -3.605 19.300 1.00 84.19 244 MET A O 1
ATOM 1913 N N . ASP A 1 245 ? -29.086 -2.238 18.209 1.00 84.19 245 ASP A N 1
ATOM 1914 C CA . ASP A 1 245 ? -30.180 -3.199 18.103 1.00 84.19 245 ASP A CA 1
ATOM 1915 C C . ASP A 1 245 ? -30.154 -3.827 16.716 1.00 84.19 245 ASP A C 1
ATOM 1917 O O . ASP A 1 245 ? -30.011 -3.120 15.713 1.00 84.19 245 ASP A O 1
ATOM 1921 N N . ILE A 1 246 ? -30.299 -5.151 16.660 1.00 85.06 246 ILE A N 1
ATOM 1922 C CA . ILE A 1 246 ? -30.436 -5.879 15.402 1.00 85.06 246 ILE A CA 1
ATOM 1923 C C . ILE A 1 246 ? -31.739 -6.666 15.444 1.00 85.06 246 ILE A C 1
ATOM 1925 O O . ILE A 1 246 ? -31.857 -7.621 16.214 1.00 85.06 246 ILE A O 1
ATOM 1929 N N . ASP A 1 247 ? -32.692 -6.275 14.605 1.00 87.38 247 ASP A N 1
ATOM 1930 C CA . ASP A 1 247 ? -33.909 -7.048 14.369 1.00 87.38 247 ASP A CA 1
ATOM 1931 C C . ASP A 1 247 ? -33.716 -7.942 13.142 1.00 87.38 247 ASP A C 1
ATOM 1933 O O . ASP A 1 247 ? -33.004 -7.568 12.211 1.00 87.38 247 ASP A O 1
ATOM 1937 N N . GLY A 1 248 ? -34.301 -9.141 13.147 1.00 86.44 248 GLY A N 1
ATOM 1938 C CA . GLY A 1 248 ? -34.181 -10.088 12.035 1.00 86.44 248 GLY A CA 1
ATOM 1939 C C . GLY A 1 248 ? -32.741 -10.522 11.709 1.00 86.44 248 GLY A C 1
ATOM 1940 O O . GLY A 1 248 ? -32.423 -10.687 10.533 1.00 86.44 248 GLY A O 1
ATOM 1941 N N . TYR A 1 249 ? -31.870 -10.693 12.712 1.00 85.56 249 TYR A N 1
ATOM 1942 C CA . TYR A 1 249 ? -30.448 -11.045 12.533 1.00 85.56 249 TYR A CA 1
ATOM 1943 C C . TYR A 1 249 ? -30.224 -12.226 11.568 1.00 85.56 249 TYR A C 1
ATOM 1945 O O . TYR A 1 249 ? -30.794 -13.299 11.769 1.00 85.56 249 TYR A O 1
ATOM 1953 N N . LEU A 1 250 ? -29.356 -12.043 10.565 1.00 83.62 250 LEU A N 1
ATOM 1954 C CA . LEU A 1 250 ? -29.057 -12.994 9.480 1.00 83.62 250 LEU A CA 1
ATOM 1955 C C . LEU A 1 250 ? -30.278 -13.423 8.644 1.00 83.62 250 LEU A C 1
ATOM 1957 O O . LEU A 1 250 ? -30.265 -14.477 8.012 1.00 83.62 250 LEU A O 1
ATOM 1961 N N . THR A 1 251 ? -31.324 -12.598 8.586 1.00 87.44 251 THR A N 1
ATOM 1962 C CA . THR A 1 251 ? -32.504 -12.833 7.739 1.00 87.44 251 THR A CA 1
ATOM 1963 C C . THR A 1 251 ? -32.666 -11.746 6.674 1.00 87.44 251 THR A C 1
ATOM 1965 O O . THR A 1 251 ? -32.011 -10.707 6.713 1.00 87.44 251 THR A O 1
ATOM 1968 N N . ALA A 1 252 ? -33.584 -11.955 5.726 1.00 88.25 252 ALA A N 1
ATOM 1969 C CA . ALA A 1 252 ? -33.869 -10.988 4.665 1.00 88.25 252 ALA A CA 1
ATOM 1970 C C . ALA A 1 252 ? -34.396 -9.642 5.202 1.00 88.25 252 ALA A C 1
ATOM 1972 O O . ALA A 1 252 ? -34.244 -8.613 4.545 1.00 88.25 252 ALA A O 1
ATOM 1973 N N . ASN A 1 253 ? -34.979 -9.657 6.405 1.00 87.94 253 ASN A N 1
ATOM 1974 C CA . ASN A 1 253 ? -35.581 -8.501 7.064 1.00 87.94 253 ASN A CA 1
ATOM 1975 C C . ASN A 1 253 ? -34.643 -7.865 8.103 1.00 87.94 253 ASN A C 1
ATOM 1977 O O . ASN A 1 253 ? -35.111 -7.130 8.968 1.00 87.94 253 ASN A O 1
ATOM 1981 N N . GLU A 1 254 ? -33.339 -8.163 8.057 1.00 87.44 254 GLU A N 1
ATOM 1982 C CA . GLU A 1 254 ? -32.392 -7.617 9.026 1.00 87.44 254 GLU A CA 1
ATOM 1983 C C . GLU A 1 254 ? -32.371 -6.080 9.001 1.00 87.44 254 GLU A C 1
ATOM 1985 O O . GLU A 1 254 ? -32.138 -5.461 7.956 1.00 87.44 254 GLU A O 1
ATOM 1990 N N . THR A 1 255 ? -32.542 -5.461 10.171 1.00 84.12 255 THR A N 1
ATOM 1991 C CA . THR A 1 255 ? -32.365 -4.016 10.371 1.00 84.12 255 THR A CA 1
ATOM 1992 C C . THR A 1 255 ? -31.411 -3.749 11.529 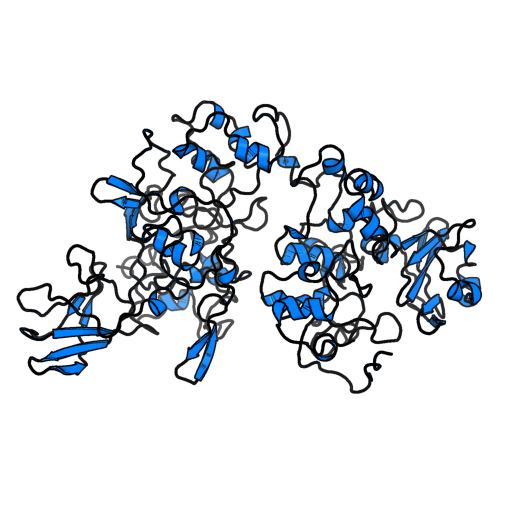1.00 84.12 255 THR A C 1
ATOM 1994 O O . THR A 1 255 ? -31.301 -4.550 12.454 1.00 84.12 255 THR A O 1
ATOM 1997 N N . ILE A 1 256 ? -30.673 -2.636 11.459 1.00 83.94 256 ILE A N 1
ATOM 1998 C CA . ILE A 1 256 ? -29.680 -2.260 12.472 1.00 83.94 256 ILE A CA 1
ATOM 1999 C C . ILE A 1 256 ? -29.927 -0.821 12.899 1.00 83.94 256 ILE A C 1
ATOM 2001 O O . ILE A 1 256 ? -29.886 0.085 12.060 1.00 83.94 256 ILE A O 1
ATOM 2005 N N . THR A 1 257 ? -30.097 -0.619 14.201 1.00 85.00 257 THR A N 1
ATOM 2006 C CA . THR A 1 257 ? -30.140 0.706 14.823 1.00 85.00 257 THR A CA 1
ATOM 2007 C C . THR A 1 257 ? -28.889 0.890 15.665 1.00 85.00 257 THR A C 1
ATOM 2009 O O . THR A 1 257 ? -28.692 0.173 16.642 1.00 85.00 257 THR A O 1
ATOM 2012 N N . TYR A 1 258 ? -28.029 1.836 15.286 1.00 85.56 258 TYR A N 1
ATOM 2013 C CA . TYR A 1 258 ? -26.852 2.190 16.078 1.00 85.56 258 TYR A CA 1
ATOM 2014 C C . TYR A 1 258 ? -27.281 3.133 17.202 1.00 85.56 258 TYR A C 1
ATOM 2016 O O . TYR A 1 258 ? -27.930 4.147 16.947 1.00 85.56 258 TYR A O 1
ATOM 2024 N N . GLN A 1 259 ? -26.931 2.798 18.438 1.00 82.88 259 GLN A N 1
ATOM 2025 C CA . GLN A 1 259 ? -27.295 3.584 19.616 1.00 82.88 259 GLN A CA 1
ATOM 2026 C C . GLN A 1 259 ? -26.103 4.388 20.141 1.00 82.88 259 GLN A C 1
ATOM 2028 O O . GLN A 1 259 ? -26.250 5.576 20.413 1.00 82.88 259 GLN A O 1
ATOM 2033 N N . ASP A 1 260 ? -24.921 3.769 20.259 1.00 80.81 260 ASP A N 1
ATOM 2034 C CA . ASP A 1 260 ? -23.732 4.437 20.807 1.00 80.81 260 ASP A CA 1
ATOM 2035 C C . ASP A 1 260 ? -22.409 3.755 20.408 1.00 80.81 260 ASP A C 1
ATOM 2037 O O . ASP A 1 260 ? -22.380 2.578 20.039 1.00 80.81 260 ASP A O 1
ATOM 2041 N N . GLY A 1 261 ? -21.301 4.492 20.526 1.00 82.25 261 GLY A N 1
ATOM 2042 C CA . GLY A 1 261 ? -19.928 3.975 20.493 1.00 82.25 261 GLY A CA 1
ATOM 2043 C C . GLY A 1 261 ? -19.336 3.651 19.116 1.00 82.25 261 GLY A C 1
ATOM 2044 O O . GLY A 1 261 ? -18.154 3.318 19.022 1.00 82.25 261 GLY A O 1
ATOM 2045 N N . THR A 1 262 ? -20.082 3.807 18.018 1.00 86.44 262 THR A N 1
ATOM 2046 C CA . THR A 1 262 ? -19.593 3.503 16.656 1.00 86.44 262 THR A CA 1
ATOM 2047 C C . THR A 1 262 ? -18.432 4.414 16.266 1.00 86.44 262 THR A C 1
ATOM 2049 O O . THR A 1 262 ? -17.426 3.977 15.708 1.00 86.44 262 THR A O 1
ATOM 2052 N N . SER A 1 263 ? -18.563 5.703 16.573 1.00 84.12 263 SER A N 1
ATOM 2053 C CA . SER A 1 263 ? -17.526 6.691 16.264 1.00 84.12 263 SER A CA 1
ATOM 2054 C C . SER A 1 263 ? -16.269 6.510 17.116 1.00 84.12 263 SER A C 1
ATOM 2056 O O . SER A 1 263 ? -15.164 6.724 16.622 1.00 84.12 263 SER A O 1
ATOM 2058 N N . GLU A 1 264 ? -16.428 6.094 18.374 1.00 82.88 264 GLU A N 1
ATOM 2059 C CA . GLU A 1 264 ? -15.310 5.798 19.275 1.00 82.88 264 GLU A CA 1
ATOM 2060 C C . GLU A 1 264 ? -14.536 4.564 18.801 1.00 82.88 264 GLU A C 1
ATOM 2062 O O . GLU A 1 264 ? -13.306 4.583 18.766 1.00 82.88 264 GLU A O 1
ATOM 2067 N N . PHE A 1 265 ? -15.253 3.539 18.332 1.00 88.38 265 PHE A N 1
ATOM 2068 C CA . PHE A 1 265 ? -14.666 2.329 17.762 1.00 88.38 265 PHE A CA 1
ATOM 2069 C C . PHE A 1 265 ? -13.770 2.641 16.559 1.00 88.38 265 PHE A C 1
ATOM 2071 O O . PHE A 1 265 ? -12.598 2.271 16.547 1.00 88.38 265 PHE A O 1
ATOM 2078 N N . CYS A 1 266 ? -14.274 3.390 15.573 1.00 87.00 266 CYS A N 1
ATOM 2079 C CA . CYS A 1 266 ? -13.456 3.820 14.435 1.00 87.00 266 CYS A CA 1
ATOM 2080 C C . CYS A 1 266 ? -12.323 4.770 14.867 1.00 87.00 266 CYS A C 1
ATOM 2082 O O . CYS A 1 266 ? -11.208 4.696 14.344 1.00 87.00 266 CYS A O 1
ATOM 2084 N N . GLY A 1 267 ? -12.595 5.652 15.834 1.00 82.06 267 GLY A N 1
ATOM 2085 C CA . GLY A 1 267 ? -11.649 6.630 16.371 1.00 82.06 267 GLY A CA 1
ATOM 2086 C C . GLY A 1 267 ? -10.431 6.021 17.072 1.00 82.06 267 GLY A C 1
ATOM 2087 O O . GLY A 1 267 ? -9.408 6.695 17.170 1.00 82.06 267 GLY A O 1
ATOM 2088 N N . ALA A 1 268 ? -10.490 4.751 17.488 1.00 82.06 268 ALA A N 1
ATOM 2089 C CA . ALA A 1 268 ? -9.350 4.032 18.064 1.00 82.06 268 ALA A CA 1
ATOM 2090 C C . ALA A 1 268 ? -8.156 3.898 17.095 1.00 82.06 268 ALA A C 1
ATOM 2092 O O . ALA A 1 268 ? -7.010 3.811 17.543 1.00 82.06 268 ALA A O 1
ATOM 2093 N N . CYS A 1 269 ? -8.416 3.918 15.782 1.00 81.44 269 CYS A N 1
ATOM 2094 C CA . CYS A 1 269 ? -7.392 3.950 14.730 1.00 81.44 269 CYS A CA 1
ATOM 2095 C C . CYS A 1 269 ? -7.366 5.308 14.010 1.00 81.44 269 CYS A C 1
ATOM 2097 O O . CYS A 1 269 ? -6.306 5.853 13.711 1.00 81.44 269 CYS A O 1
ATOM 2099 N N . HIS A 1 270 ? -8.542 5.881 13.750 1.00 80.88 270 HIS A N 1
ATOM 2100 C CA . HIS A 1 270 ? -8.736 7.106 12.974 1.00 80.88 270 HIS A CA 1
ATOM 2101 C C . HIS A 1 270 ? -8.720 8.363 13.851 1.00 80.88 270 HIS A C 1
ATOM 2103 O O . HIS A 1 270 ? -9.670 9.154 13.846 1.00 80.88 270 HIS A O 1
ATOM 2109 N N . THR A 1 271 ? -7.649 8.544 14.628 1.00 72.88 271 THR A N 1
ATOM 2110 C CA . THR A 1 271 ? -7.640 9.520 15.733 1.00 72.88 271 THR A CA 1
ATOM 2111 C C . THR A 1 271 ? -7.867 10.962 15.277 1.00 72.88 271 THR A C 1
ATOM 2113 O O . THR A 1 271 ? -8.463 11.744 16.009 1.00 72.88 271 THR A O 1
ATOM 2116 N N . ASP A 1 272 ? -7.495 11.309 14.042 1.00 67.50 272 ASP A N 1
ATOM 2117 C CA . ASP A 1 272 ? -7.699 12.645 13.475 1.00 67.50 272 ASP A CA 1
ATOM 2118 C C . ASP A 1 272 ? -9.186 13.021 13.276 1.00 67.50 272 ASP A C 1
ATOM 2120 O O . ASP A 1 272 ? -9.492 14.202 13.117 1.00 67.50 272 ASP A O 1
ATOM 2124 N N . TYR A 1 273 ? -10.114 12.057 13.223 1.00 70.50 273 TYR A N 1
ATOM 2125 C CA . TYR A 1 273 ? -11.516 12.326 12.863 1.00 70.50 273 TYR A CA 1
ATOM 2126 C C . TYR A 1 273 ? -12.467 12.398 14.062 1.00 70.50 273 TYR A C 1
ATOM 2128 O O . TYR A 1 273 ? -13.529 13.001 13.951 1.00 70.50 273 TYR A O 1
ATOM 2136 N N . TYR A 1 274 ? -12.122 11.804 15.205 1.00 68.81 274 TYR A N 1
ATOM 2137 C CA . TYR A 1 274 ? -13.032 11.703 16.348 1.00 68.81 274 TYR A CA 1
ATOM 2138 C C . TYR A 1 274 ? -13.072 13.003 17.166 1.00 68.81 274 TYR A C 1
ATOM 2140 O O . TYR A 1 274 ? -12.065 13.386 17.752 1.00 68.81 274 TYR A O 1
ATOM 2148 N N . THR A 1 275 ? -14.221 13.690 17.231 1.00 59.28 275 THR A N 1
ATOM 2149 C CA . THR A 1 275 ? -14.348 15.030 17.860 1.00 59.28 275 THR A CA 1
ATOM 2150 C C . THR A 1 275 ? -15.300 15.108 19.057 1.00 59.28 275 THR A C 1
ATOM 2152 O O . THR A 1 275 ? -15.476 16.177 19.630 1.00 59.28 275 THR A O 1
ATOM 2155 N N . ALA A 1 276 ? -15.897 13.994 19.491 1.00 54.38 276 ALA A N 1
ATOM 2156 C CA . ALA A 1 276 ? -16.987 13.994 20.477 1.00 54.38 276 ALA A CA 1
ATOM 2157 C C . ALA A 1 276 ? -16.619 14.505 21.895 1.00 54.38 276 ALA A C 1
ATOM 2159 O O . ALA A 1 276 ? -17.507 14.668 22.726 1.00 54.38 276 ALA A O 1
ATOM 2160 N N . SER A 1 277 ? -15.339 14.770 22.196 1.00 46.28 277 SER A N 1
ATOM 2161 C CA . SER A 1 277 ? -14.869 15.208 23.525 1.00 46.28 277 SER A CA 1
ATOM 2162 C C . SER A 1 277 ? -14.161 16.572 23.553 1.00 46.28 277 SER A C 1
ATOM 2164 O O . SER A 1 277 ? -13.605 16.953 24.589 1.00 46.28 277 SER A O 1
ATOM 2166 N N . THR A 1 278 ? -14.152 17.330 22.448 1.00 44.06 278 THR A N 1
ATOM 2167 C CA . THR A 1 278 ? -13.431 18.611 22.354 1.00 44.06 278 THR A CA 1
ATOM 2168 C C . THR A 1 278 ? -14.352 19.808 22.156 1.00 44.06 278 THR A C 1
ATOM 2170 O O . THR A 1 278 ? -15.204 19.844 21.281 1.00 44.06 278 THR A O 1
ATOM 2173 N N . THR A 1 279 ? -14.117 20.863 22.944 1.00 41.66 279 THR A N 1
ATOM 2174 C CA . THR A 1 279 ? -14.673 22.213 22.721 1.00 41.66 279 THR A CA 1
ATOM 2175 C C . THR A 1 279 ? -13.923 22.987 21.627 1.00 41.66 279 THR A C 1
ATOM 2177 O O . THR A 1 279 ? -14.238 24.140 21.343 1.00 41.66 279 THR A O 1
ATOM 2180 N N . LYS A 1 280 ? -12.901 22.368 21.025 1.00 39.09 280 LYS A N 1
ATOM 2181 C CA . LYS A 1 280 ? -12.111 22.884 19.905 1.00 39.09 280 LYS A CA 1
ATOM 2182 C C . LYS A 1 280 ? -12.384 22.032 18.672 1.00 39.09 280 LYS A C 1
ATOM 2184 O O . LYS A 1 280 ? -12.580 20.830 18.793 1.00 39.09 280 LYS A O 1
ATOM 2189 N N . THR A 1 281 ? -12.305 22.636 17.492 1.00 40.59 281 THR A N 1
ATOM 2190 C CA . THR A 1 281 ? -12.469 22.016 16.163 1.00 40.59 281 THR A CA 1
ATOM 2191 C C . THR A 1 281 ? -11.357 21.016 15.786 1.00 40.59 281 THR A C 1
ATOM 2193 O O . THR A 1 281 ? -11.022 20.875 14.615 1.00 40.59 281 THR A O 1
ATOM 2196 N N . SER A 1 282 ? -10.747 20.344 16.762 1.00 41.78 282 SER A N 1
ATOM 2197 C CA . SER A 1 282 ? -9.645 19.393 16.604 1.00 41.78 282 SER A CA 1
ATOM 2198 C C . SER A 1 282 ? -9.940 18.104 17.371 1.00 41.78 282 SER A C 1
ATOM 2200 O O . SER A 1 282 ? -10.602 18.149 18.411 1.00 41.78 282 SER A O 1
ATOM 2202 N N . SER A 1 283 ? -9.432 16.983 16.860 1.00 43.50 283 SER A N 1
ATOM 2203 C CA . SER A 1 283 ? -9.628 15.619 17.360 1.00 43.50 283 SER A CA 1
ATOM 2204 C C . SER A 1 283 ? -9.442 15.460 18.875 1.00 43.50 283 SER A C 1
ATOM 2206 O O . SER A 1 283 ? -8.531 16.013 19.496 1.00 43.50 283 SER A O 1
ATOM 2208 N N . GLY A 1 284 ? -10.359 14.714 19.488 1.00 35.66 284 GLY A N 1
ATOM 2209 C CA . GLY A 1 284 ? -10.524 14.580 20.923 1.00 35.66 284 GLY A CA 1
ATOM 2210 C C . GLY A 1 284 ? -9.776 13.414 21.548 1.00 35.66 284 GLY A C 1
ATOM 2211 O O . GLY A 1 284 ? -10.134 12.258 21.369 1.00 35.66 284 GLY A O 1
ATOM 2212 N N . ARG A 1 285 ? -8.798 13.816 22.369 1.00 38.69 285 ARG A N 1
ATOM 2213 C CA . ARG A 1 285 ? -8.121 13.146 23.493 1.00 38.69 285 ARG A CA 1
ATOM 2214 C C . ARG A 1 285 ? -7.324 11.866 23.195 1.00 38.69 285 ARG A C 1
ATOM 2216 O O . ARG A 1 285 ? -7.713 10.764 23.542 1.00 38.69 285 ARG A O 1
ATOM 2223 N N . ILE A 1 286 ? -6.114 12.145 22.692 1.00 49.19 286 ILE A N 1
ATOM 2224 C CA . ILE A 1 286 ? -4.816 11.481 22.930 1.00 49.19 286 ILE A CA 1
ATOM 2225 C C . ILE A 1 286 ? -4.802 9.965 22.754 1.00 49.19 286 ILE A C 1
ATOM 2227 O O . ILE A 1 286 ? -5.022 9.272 23.735 1.00 49.19 286 ILE A O 1
ATOM 2231 N N . LEU A 1 287 ? -4.335 9.518 21.576 1.00 45.94 287 LEU A N 1
ATOM 2232 C CA . LEU A 1 287 ? -3.412 8.386 21.377 1.00 45.94 287 LEU A CA 1
ATOM 2233 C C . LEU A 1 287 ? -2.560 8.615 20.093 1.00 45.94 287 LEU A C 1
ATOM 2235 O O . LEU A 1 287 ? -2.909 8.173 19.009 1.00 45.94 287 LEU A O 1
ATOM 2239 N N . THR A 1 288 ? -1.478 9.396 20.238 1.00 50.59 288 THR A N 1
ATOM 2240 C CA . THR A 1 288 ? -0.263 9.495 19.377 1.00 50.59 288 THR A CA 1
ATOM 2241 C C . THR A 1 288 ? -0.358 9.751 17.851 1.00 50.59 288 THR A C 1
ATOM 2243 O O . THR A 1 288 ? 0.631 9.517 17.149 1.00 50.59 288 THR A O 1
ATOM 2246 N N . GLY A 1 289 ? -1.463 10.281 17.318 1.00 47.84 289 GLY A N 1
ATOM 2247 C CA . GLY A 1 289 ? -1.587 10.635 15.892 1.00 47.84 289 GLY A CA 1
ATOM 2248 C C . GLY A 1 289 ? -0.739 11.830 15.423 1.00 47.84 289 GLY A C 1
ATOM 2249 O O . GLY A 1 289 ? -0.544 12.802 16.158 1.00 47.84 289 GLY A O 1
ATOM 2250 N N . THR A 1 290 ? -0.236 11.782 14.182 1.00 46.88 290 THR A N 1
ATOM 2251 C CA . THR A 1 290 ? 0.436 12.917 13.519 1.00 46.88 290 THR A CA 1
ATOM 2252 C C . THR A 1 290 ? -0.598 13.744 12.755 1.00 46.88 290 THR A C 1
ATOM 2254 O O . THR A 1 290 ? -1.049 13.345 11.685 1.00 46.88 290 THR A O 1
ATOM 2257 N N . TYR A 1 291 ? -0.980 14.900 13.304 1.00 46.47 291 TYR A N 1
ATOM 2258 C CA . TYR A 1 291 ? -1.953 15.808 12.688 1.00 46.47 291 TYR A CA 1
ATOM 2259 C C . TYR A 1 291 ? -1.641 16.068 11.202 1.00 46.47 291 TYR A C 1
ATOM 2261 O O . TYR A 1 291 ? -0.628 16.691 10.872 1.00 46.47 291 TYR A O 1
ATOM 2269 N N . SER A 1 292 ? -2.528 15.642 10.299 1.00 48.12 292 SER A N 1
ATOM 2270 C CA . SER A 1 292 ? -2.408 15.903 8.857 1.00 48.12 292 SER A CA 1
ATOM 2271 C C . SER A 1 292 ? -3.370 17.017 8.402 1.00 48.12 292 SER A C 1
ATOM 2273 O O . SER A 1 292 ? -4.513 17.095 8.841 1.00 48.12 292 SER A O 1
ATOM 2275 N N . ARG A 1 293 ? -2.895 17.926 7.533 1.00 41.81 293 ARG A N 1
ATOM 2276 C CA . ARG A 1 293 ? -3.513 19.231 7.175 1.00 41.81 293 ARG A CA 1
ATOM 2277 C C . ARG A 1 293 ? -4.773 19.178 6.278 1.00 41.81 293 ARG A C 1
ATOM 2279 O O . ARG A 1 293 ? -4.983 20.080 5.473 1.00 41.81 293 ARG A O 1
ATOM 2286 N N . VAL A 1 294 ? -5.598 18.140 6.349 1.00 43.78 294 VAL A N 1
ATOM 2287 C CA . VAL A 1 294 ? -6.767 17.982 5.455 1.00 43.78 294 VAL A CA 1
ATOM 2288 C C . VAL A 1 294 ? -8.061 18.509 6.086 1.00 43.78 294 VAL A C 1
ATOM 2290 O O . VAL A 1 294 ? -8.340 18.239 7.251 1.00 43.78 294 VAL A O 1
ATOM 2293 N N . TYR A 1 295 ? -8.863 19.241 5.301 1.00 45.28 295 TYR A N 1
ATOM 2294 C CA . TYR A 1 295 ? -10.203 19.718 5.673 1.00 45.28 295 TYR A CA 1
ATOM 2295 C C . TYR A 1 295 ? -11.166 18.531 5.845 1.00 45.28 295 TYR A C 1
ATOM 2297 O O . TYR A 1 295 ? -11.280 17.702 4.943 1.00 45.28 295 TYR A O 1
ATOM 2305 N N . ARG A 1 296 ? -11.833 18.414 7.005 1.00 59.66 296 ARG A N 1
ATOM 2306 C CA . ARG A 1 296 ? -12.649 17.241 7.384 1.00 59.66 296 ARG A CA 1
ATOM 2307 C C . ARG A 1 296 ? -13.920 17.650 8.141 1.00 59.66 296 ARG A C 1
ATOM 2309 O O . ARG A 1 296 ? -13.905 18.634 8.877 1.00 59.66 296 ARG A O 1
ATOM 2316 N N . HIS A 1 297 ? -14.996 16.874 7.971 1.00 60.47 297 HIS A N 1
ATOM 2317 C CA . HIS A 1 297 ? -16.258 17.038 8.705 1.00 60.47 297 HIS A CA 1
ATOM 2318 C C . HIS A 1 297 ? -16.167 16.463 10.121 1.00 60.47 297 HIS A C 1
ATOM 2320 O O . HIS A 1 297 ? -15.604 15.388 10.322 1.00 60.47 297 HIS A O 1
ATOM 2326 N N . GLN A 1 298 ? -16.748 17.170 11.093 1.00 63.19 298 GLN A N 1
ATOM 2327 C CA . GLN A 1 298 ? -16.852 16.691 12.470 1.00 63.19 298 GLN A CA 1
ATOM 2328 C C . GLN A 1 298 ? -17.823 15.509 12.548 1.00 63.19 298 GLN A C 1
ATOM 2330 O O . GLN A 1 298 ? -18.930 15.574 12.016 1.00 63.19 298 GLN A O 1
ATOM 2335 N N . ILE A 1 299 ? -17.411 14.449 13.241 1.00 72.62 299 ILE A N 1
ATOM 2336 C CA . ILE A 1 299 ? -18.260 13.299 13.563 1.00 72.62 299 ILE A CA 1
ATOM 2337 C C . ILE A 1 299 ? -18.566 13.275 15.059 1.00 72.62 299 ILE A C 1
ATOM 2339 O O . ILE A 1 299 ? -17.801 13.752 15.902 1.00 72.62 299 ILE A O 1
ATOM 2343 N N . GLY A 1 300 ? -19.723 12.726 15.394 1.00 67.81 300 GLY A N 1
ATOM 2344 C CA . GLY A 1 300 ? -20.271 12.716 16.737 1.00 67.81 300 GLY A CA 1
ATOM 2345 C C . GLY A 1 300 ? -21.019 13.988 17.144 1.00 67.81 300 GLY A C 1
ATOM 2346 O O . GLY A 1 300 ? -21.284 14.178 18.328 1.00 67.81 300 GLY A O 1
ATOM 2347 N N . VAL A 1 301 ? -21.376 14.833 16.174 1.00 69.19 301 VAL A N 1
ATOM 2348 C CA . VAL A 1 301 ? -22.222 16.023 16.352 1.00 69.19 301 VAL A CA 1
ATOM 2349 C C . VAL A 1 301 ? -23.695 15.690 16.083 1.00 69.19 301 VAL A C 1
ATOM 2351 O O . VAL A 1 301 ? -23.992 14.797 15.282 1.00 69.19 301 VAL A O 1
ATOM 2354 N N . LYS A 1 302 ? -24.617 16.386 16.763 1.00 70.31 302 LYS A N 1
ATOM 2355 C CA . LYS A 1 302 ? -26.062 16.242 16.529 1.00 70.31 302 LYS A CA 1
ATOM 2356 C C . LYS A 1 302 ? -26.427 16.790 15.147 1.00 70.31 302 LYS A C 1
ATOM 2358 O O . LYS A 1 302 ? -25.963 17.858 14.764 1.00 70.31 302 LYS A O 1
ATOM 2363 N N . ASP A 1 303 ? -27.285 16.076 14.434 1.00 67.06 303 ASP A N 1
ATOM 2364 C CA . ASP A 1 303 ? -27.910 16.537 13.195 1.00 67.06 303 ASP A CA 1
ATOM 2365 C C . ASP A 1 303 ? -29.127 17.405 13.546 1.00 67.06 303 ASP A C 1
ATOM 2367 O O . ASP A 1 303 ? -30.260 16.933 13.590 1.00 67.06 303 ASP A O 1
ATOM 2371 N N . THR A 1 304 ? -28.877 18.663 13.914 1.00 54.16 304 THR A N 1
ATOM 2372 C CA . THR A 1 304 ? -29.927 19.616 14.316 1.00 54.16 304 THR A CA 1
ATOM 2373 C C . THR A 1 304 ? -30.476 20.446 13.157 1.00 54.16 304 THR A C 1
ATOM 2375 O O . THR A 1 304 ? -31.383 21.244 13.379 1.00 54.16 304 THR A O 1
ATOM 2378 N N . GLU A 1 305 ? -29.924 20.311 11.948 1.00 49.81 305 GLU A N 1
ATOM 2379 C CA . GLU A 1 305 ? -30.149 21.274 10.860 1.00 49.81 305 GLU A CA 1
ATOM 2380 C C . GLU A 1 305 ? -30.718 20.682 9.567 1.00 49.81 305 GLU A C 1
ATOM 2382 O O . GLU A 1 305 ? -31.046 21.460 8.676 1.00 49.81 305 GLU A O 1
ATOM 2387 N N . SER A 1 306 ? -30.882 19.360 9.427 1.00 51.59 306 SER A N 1
ATOM 2388 C CA . SER A 1 306 ? -31.415 18.810 8.176 1.00 51.59 306 SER A CA 1
ATOM 2389 C C . SER A 1 306 ? -32.948 18.676 8.173 1.00 51.59 306 SER A C 1
ATOM 2391 O O . SER A 1 306 ? -33.489 17.850 8.912 1.00 51.59 306 SER A O 1
ATOM 2393 N N . PRO A 1 307 ? -33.673 19.413 7.306 1.00 43.16 307 PRO A N 1
ATOM 2394 C CA . PRO A 1 307 ? -35.130 19.335 7.203 1.00 43.16 307 PRO A CA 1
ATOM 2395 C C . PRO A 1 307 ? -35.649 18.134 6.384 1.00 43.16 307 PRO A C 1
ATOM 2397 O O . PRO A 1 307 ? -36.852 18.060 6.143 1.00 43.16 307 PRO A O 1
ATOM 2400 N N . TYR A 1 308 ? -34.789 17.200 5.948 1.00 49.69 308 TYR A N 1
ATOM 2401 C CA . TYR A 1 308 ? -35.168 16.096 5.052 1.00 49.69 308 TYR A CA 1
ATOM 2402 C C . TYR A 1 308 ? -35.012 14.700 5.687 1.00 49.69 308 TYR A C 1
ATOM 2404 O O . TYR A 1 308 ? -34.034 14.399 6.382 1.00 49.69 308 TYR A O 1
ATOM 2412 N N . GLU A 1 309 ? -35.980 13.819 5.400 1.00 52.22 309 GLU A N 1
ATOM 2413 C CA . GLU A 1 309 ? -35.850 12.372 5.601 1.00 52.22 309 GLU A CA 1
ATOM 2414 C C . GLU A 1 309 ? -34.874 11.816 4.558 1.00 52.22 309 GLU A C 1
ATOM 2416 O O . GLU A 1 309 ? -35.199 11.704 3.377 1.00 52.22 309 GLU A O 1
ATOM 2421 N N . PHE A 1 310 ? -33.653 11.508 4.989 1.00 57.31 310 PHE A N 1
ATOM 2422 C CA . PHE A 1 310 ? -32.656 10.864 4.143 1.00 57.31 310 PHE A CA 1
ATOM 2423 C C . PHE A 1 310 ? -32.937 9.376 3.948 1.00 57.31 310 PHE A C 1
ATOM 2425 O O . PHE A 1 310 ? -33.608 8.758 4.772 1.00 57.31 310 PHE A O 1
ATOM 2432 N N . SER A 1 311 ? -32.365 8.812 2.879 1.00 55.59 311 SER A N 1
ATOM 2433 C CA . SER A 1 311 ? -32.364 7.374 2.585 1.00 55.59 311 SER A CA 1
ATOM 2434 C C . SER A 1 311 ? -32.129 6.543 3.855 1.00 55.59 311 SER A C 1
ATOM 2436 O O . SER A 1 311 ? -31.165 6.790 4.585 1.00 55.59 311 SER A O 1
ATOM 2438 N N . GLU A 1 312 ? -32.966 5.522 4.098 1.00 57.88 312 GLU A N 1
ATOM 2439 C CA . GLU A 1 312 ? -32.833 4.559 5.217 1.00 57.88 312 GLU A CA 1
ATOM 2440 C C . GLU A 1 312 ? -31.466 3.836 5.237 1.00 57.88 312 GLU A C 1
ATOM 2442 O O . GLU A 1 312 ? -31.084 3.135 6.188 1.00 57.88 312 GLU A O 1
ATOM 2447 N N . LEU A 1 313 ? -30.704 3.983 4.155 1.00 65.44 313 LEU A N 1
ATOM 2448 C CA . LEU A 1 313 ? -29.393 3.395 3.965 1.00 65.44 313 LEU A CA 1
ATOM 2449 C C . LEU A 1 313 ? -28.260 4.262 4.538 1.00 65.44 313 LEU A C 1
ATOM 2451 O O . LEU A 1 313 ? -27.183 3.710 4.787 1.00 65.44 313 LEU A O 1
ATOM 2455 N N . LEU A 1 314 ? -28.492 5.546 4.857 1.00 76.75 314 LEU A N 1
ATOM 2456 C CA . LEU A 1 314 ? -27.617 6.318 5.750 1.00 76.75 314 LEU A CA 1
ATOM 2457 C C . LEU A 1 314 ? -27.797 5.860 7.200 1.00 76.75 314 LEU A C 1
ATOM 2459 O O . LEU A 1 314 ? -28.905 5.574 7.649 1.00 76.75 314 LEU A O 1
ATOM 2463 N N . LYS A 1 315 ? -26.693 5.773 7.948 1.00 82.56 315 LYS A N 1
ATOM 2464 C CA . LYS A 1 315 ? -26.695 5.255 9.325 1.00 82.56 315 LYS A CA 1
ATOM 2465 C C . LYS A 1 315 ? -26.362 6.348 10.325 1.00 82.56 315 LYS A C 1
ATOM 2467 O O . LYS A 1 315 ? -25.417 7.096 10.123 1.00 82.56 315 LYS A O 1
ATOM 2472 N N . TYR A 1 316 ? -27.110 6.416 11.414 1.00 84.19 316 TYR A N 1
ATOM 2473 C CA . TYR A 1 316 ? -26.932 7.410 12.469 1.00 84.19 316 TYR A CA 1
ATOM 2474 C C . TYR A 1 316 ? -26.902 6.709 13.820 1.00 84.19 316 TYR A C 1
ATOM 2476 O O . TYR A 1 316 ? -27.562 5.684 13.991 1.00 84.19 316 TYR A O 1
ATOM 2484 N N . GLU A 1 317 ? -26.177 7.287 14.775 1.00 85.12 317 GLU A N 1
ATOM 2485 C CA . GLU A 1 317 ? -26.444 7.008 16.185 1.00 85.12 317 GLU A CA 1
ATOM 2486 C C . GLU A 1 317 ? -27.727 7.745 16.565 1.00 85.12 317 GLU A C 1
ATOM 2488 O O . GLU A 1 317 ? -27.851 8.942 16.301 1.00 85.12 317 GLU A O 1
ATOM 2493 N N . THR A 1 318 ? -28.695 7.029 17.127 1.00 77.62 318 THR A N 1
ATOM 2494 C CA . THR A 1 318 ? -29.989 7.597 17.515 1.00 77.62 318 THR A CA 1
ATOM 2495 C C . THR A 1 318 ? -30.161 7.445 19.018 1.00 77.62 318 THR A C 1
ATOM 2497 O O . THR A 1 318 ? -30.112 6.328 19.531 1.00 77.62 318 THR A O 1
ATOM 2500 N N . ASP A 1 319 ? -30.333 8.560 19.729 1.00 66.88 319 ASP A N 1
ATOM 2501 C CA . ASP A 1 319 ? -30.588 8.520 21.171 1.00 66.88 319 ASP A CA 1
ATOM 2502 C C . ASP A 1 319 ? -32.046 8.130 21.493 1.00 66.88 319 ASP A C 1
ATOM 2504 O O . ASP A 1 319 ? -32.890 7.969 20.606 1.00 66.88 319 ASP A O 1
ATOM 2508 N N . GLN A 1 320 ? -32.356 7.965 22.784 1.00 57.59 320 GLN A N 1
ATOM 2509 C CA . GLN A 1 320 ? -33.696 7.576 23.251 1.00 57.59 320 GLN A CA 1
ATOM 2510 C C . GLN A 1 320 ? -34.794 8.597 22.896 1.00 57.59 320 GLN A C 1
ATOM 2512 O O . GLN A 1 320 ? -35.973 8.246 22.878 1.00 57.59 320 GLN A O 1
ATOM 2517 N N . GLU A 1 321 ? -34.420 9.837 22.576 1.00 59.44 321 GLU A N 1
ATOM 2518 C CA . GLU A 1 321 ? -35.321 10.913 22.150 1.00 59.44 321 GLU A CA 1
ATOM 2519 C C . GLU A 1 321 ? -35.427 11.014 20.617 1.00 59.44 321 GLU A C 1
ATOM 2521 O O . GLU A 1 321 ? -36.097 11.907 20.098 1.00 59.44 321 GLU A O 1
ATOM 2526 N N . ARG A 1 322 ? -34.811 10.075 19.884 1.00 61.81 322 ARG A N 1
ATOM 2527 C CA . ARG A 1 322 ? -34.693 10.045 18.418 1.00 61.81 322 ARG A CA 1
ATOM 2528 C C . ARG A 1 322 ? -33.856 11.177 17.818 1.00 61.81 322 ARG A C 1
ATOM 2530 O O . ARG A 1 322 ? -33.953 11.430 16.616 1.00 61.81 322 ARG A O 1
ATOM 2537 N N . ASN A 1 323 ? -32.994 11.831 18.597 1.00 69.06 323 ASN A N 1
ATOM 2538 C CA . ASN A 1 323 ? -32.029 12.761 18.021 1.00 69.06 323 ASN A CA 1
ATOM 2539 C C . ASN A 1 323 ? -30.951 11.970 17.275 1.00 69.06 323 ASN A C 1
ATOM 2541 O O . ASN A 1 323 ? -30.354 11.038 17.821 1.00 69.06 323 ASN A O 1
ATOM 2545 N N . ARG A 1 324 ? -30.675 12.367 16.031 1.00 77.00 324 ARG A N 1
ATOM 2546 C CA . ARG A 1 324 ? -29.641 11.746 15.200 1.00 77.00 324 ARG A CA 1
ATOM 2547 C C . ARG A 1 324 ? -28.281 12.382 15.464 1.00 77.00 324 ARG A C 1
ATOM 2549 O O . ARG A 1 324 ? -28.153 13.603 15.556 1.00 77.00 324 ARG A O 1
ATOM 2556 N N . LYS A 1 325 ? -27.247 11.553 15.516 1.00 79.62 325 LYS A N 1
ATOM 2557 C CA . LYS A 1 325 ? -25.842 11.949 15.598 1.00 79.62 325 LYS A CA 1
ATOM 2558 C C . LYS A 1 325 ? -25.091 11.374 14.404 1.00 79.62 325 LYS A C 1
ATOM 2560 O O . LYS A 1 325 ? -25.214 10.187 14.089 1.00 79.62 325 LYS A O 1
ATOM 2565 N N . LEU A 1 326 ? -24.320 12.231 13.736 1.00 80.00 326 LEU A N 1
ATOM 2566 C CA . LEU A 1 326 ? -23.477 11.822 12.616 1.00 80.00 326 LEU A CA 1
ATOM 2567 C C . LEU A 1 326 ? -22.365 10.903 13.122 1.00 80.00 326 LEU A C 1
ATOM 2569 O O . LEU A 1 326 ? -21.660 11.237 14.074 1.00 80.00 326 LEU A O 1
ATOM 2573 N N . ILE A 1 327 ? -22.185 9.766 12.461 1.00 84.94 327 ILE A N 1
ATOM 2574 C CA . ILE A 1 327 ? -21.147 8.776 12.756 1.00 84.94 327 ILE A CA 1
ATOM 2575 C C . ILE A 1 327 ? -20.326 8.483 11.504 1.00 84.94 327 ILE A C 1
ATOM 2577 O O . ILE A 1 327 ? -20.735 8.798 10.389 1.00 84.94 327 ILE A O 1
ATOM 2581 N N . CYS A 1 328 ? -19.176 7.824 11.658 1.00 85.25 328 CYS A N 1
ATOM 2582 C CA . CYS A 1 328 ? -18.356 7.408 10.512 1.00 85.25 328 CYS A CA 1
ATOM 2583 C C . CYS A 1 328 ? -19.180 6.613 9.485 1.00 85.25 328 CYS A C 1
ATOM 2585 O O . CYS A 1 328 ? -19.089 6.851 8.281 1.00 85.25 328 CYS A O 1
ATOM 2587 N N . LEU A 1 329 ? -20.042 5.718 9.979 1.00 87.81 329 LEU A N 1
ATOM 2588 C CA . LEU A 1 329 ? -20.924 4.907 9.146 1.00 87.81 329 LEU A CA 1
ATOM 2589 C C . LEU A 1 329 ? -22.107 5.677 8.548 1.00 87.81 329 LEU A C 1
ATOM 2591 O O . LEU A 1 329 ? -22.828 5.098 7.745 1.00 87.81 329 LEU A O 1
ATOM 2595 N N . THR A 1 330 ? -22.319 6.955 8.877 1.00 84.19 330 THR A N 1
ATOM 2596 C CA . THR A 1 330 ? -23.269 7.797 8.139 1.00 84.19 330 THR A CA 1
ATOM 2597 C C . THR A 1 330 ? -22.772 7.965 6.724 1.00 84.19 330 THR A C 1
ATOM 2599 O O . THR A 1 330 ? -23.506 7.709 5.782 1.00 84.19 330 THR A O 1
ATOM 2602 N N . CYS A 1 331 ? -21.499 8.315 6.568 1.00 81.00 331 CYS A N 1
ATOM 2603 C CA . CYS A 1 331 ? -20.943 8.552 5.249 1.00 81.00 331 CYS A CA 1
ATOM 2604 C C . CYS A 1 331 ? -20.368 7.285 4.621 1.00 81.00 331 CYS A C 1
ATOM 2606 O O . CYS A 1 331 ? -20.368 7.161 3.395 1.00 81.00 331 CYS A O 1
ATOM 2608 N N . HIS A 1 332 ? -19.894 6.353 5.453 1.00 86.50 332 HIS A N 1
ATOM 2609 C CA . HIS A 1 332 ? -19.116 5.208 5.012 1.00 86.50 332 HIS A CA 1
ATOM 2610 C C . HIS A 1 332 ? -19.768 3.843 5.282 1.00 86.50 332 HIS A C 1
ATOM 2612 O O . HIS A 1 332 ? -20.583 3.659 6.186 1.00 86.50 332 HIS A O 1
ATOM 2618 N N . THR A 1 333 ? -19.371 2.848 4.501 1.00 86.38 333 THR A N 1
ATOM 2619 C CA . THR A 1 333 ? -19.463 1.427 4.848 1.00 86.38 333 THR A CA 1
ATOM 2620 C C . THR A 1 333 ? -18.182 0.986 5.552 1.00 86.38 333 THR A C 1
ATOM 2622 O O . THR A 1 333 ? -17.133 1.586 5.334 1.00 86.38 333 THR A O 1
ATOM 2625 N N . ALA A 1 334 ? -18.236 -0.076 6.355 1.00 87.19 334 ALA A N 1
ATOM 2626 C CA . ALA A 1 334 ? -17.052 -0.581 7.051 1.00 87.19 334 ALA A CA 1
ATOM 2627 C C . ALA A 1 334 ? -16.060 -1.279 6.100 1.00 87.19 334 ALA A C 1
ATOM 2629 O O . ALA A 1 334 ? -14.860 -1.029 6.179 1.00 87.19 334 ALA A O 1
ATOM 2630 N N . HIS A 1 335 ? -16.553 -2.120 5.182 1.00 87.44 335 HIS A N 1
ATOM 2631 C CA . HIS A 1 335 ? -15.705 -2.948 4.316 1.00 87.44 335 HIS A CA 1
ATOM 2632 C C . HIS A 1 335 ? -15.435 -2.314 2.950 1.00 87.44 335 HIS A C 1
ATOM 2634 O O . HIS A 1 335 ? -14.290 -2.307 2.502 1.00 87.44 335 HIS A O 1
ATOM 2640 N N . GLY A 1 336 ? -16.460 -1.750 2.306 1.00 83.88 336 GLY A N 1
ATOM 2641 C CA . GLY A 1 336 ? -16.385 -1.249 0.932 1.00 83.88 336 GLY A CA 1
ATOM 2642 C C . GLY A 1 336 ? -17.740 -1.281 0.231 1.00 83.88 336 GLY A C 1
ATOM 2643 O O . GLY A 1 336 ? -18.724 -1.787 0.772 1.00 83.88 336 GLY A O 1
ATOM 2644 N N . VAL A 1 337 ? -17.788 -0.742 -0.981 1.00 80.00 337 VAL A N 1
ATOM 2645 C CA . VAL A 1 337 ? -19.003 -0.620 -1.803 1.00 80.00 337 VAL A CA 1
ATOM 2646 C C . VAL A 1 337 ? -18.745 -1.087 -3.234 1.00 80.00 337 VAL A C 1
ATOM 2648 O O . VAL A 1 337 ? -17.597 -1.171 -3.660 1.00 80.00 337 VAL A O 1
ATOM 2651 N N . ASP A 1 338 ? -19.815 -1.394 -3.966 1.00 77.19 338 ASP A N 1
ATOM 2652 C CA . ASP A 1 338 ? -19.823 -1.564 -5.422 1.00 77.19 338 ASP A CA 1
ATOM 2653 C C . ASP A 1 338 ? -20.935 -0.721 -6.064 1.00 77.19 338 ASP A C 1
ATOM 2655 O O . ASP A 1 338 ? -21.755 -0.105 -5.379 1.00 77.19 338 ASP A O 1
ATOM 2659 N N . GLN A 1 339 ? -20.952 -0.699 -7.397 1.00 74.94 339 GLN A N 1
ATOM 2660 C CA . GLN A 1 339 ? -21.950 0.020 -8.188 1.00 74.94 339 GLN A CA 1
ATOM 2661 C C . GLN A 1 339 ? -23.390 -0.378 -7.820 1.00 74.94 339 GLN A C 1
ATOM 2663 O O . GLN A 1 339 ? -24.253 0.489 -7.706 1.00 74.94 339 GLN A O 1
ATOM 2668 N N . GLU A 1 340 ? -23.644 -1.669 -7.582 1.00 75.62 340 GLU A N 1
ATOM 2669 C CA . GLU A 1 340 ? -24.968 -2.169 -7.184 1.00 75.62 340 GLU A CA 1
ATOM 2670 C C . GLU A 1 340 ? -25.379 -1.612 -5.808 1.00 75.62 340 GLU A C 1
ATOM 2672 O O . GLU A 1 340 ? -26.525 -1.206 -5.618 1.00 75.62 340 GLU A O 1
ATOM 2677 N N . TYR A 1 341 ? -24.445 -1.531 -4.851 1.00 78.38 341 TYR A N 1
ATOM 2678 C CA . TYR A 1 341 ? -24.688 -0.928 -3.537 1.00 78.38 341 TYR A CA 1
ATOM 2679 C C . TYR A 1 341 ? -25.110 0.545 -3.644 1.00 78.38 341 TYR A C 1
ATOM 2681 O O . TYR A 1 341 ? -26.023 0.994 -2.946 1.00 78.38 341 TYR A O 1
ATOM 2689 N N . TRP A 1 342 ? -24.459 1.310 -4.520 1.00 77.12 342 TRP A N 1
ATOM 2690 C CA . TRP A 1 342 ? -24.773 2.723 -4.738 1.00 77.12 342 TRP A CA 1
ATOM 2691 C C . TRP A 1 342 ? -26.123 2.945 -5.398 1.00 77.12 342 TRP A C 1
ATOM 2693 O O . TRP A 1 342 ? -26.880 3.790 -4.926 1.00 77.12 342 TRP A O 1
ATOM 2703 N N . GLN A 1 343 ? -26.441 2.161 -6.428 1.00 72.31 343 GLN A N 1
ATOM 2704 C CA . GLN A 1 343 ? -27.737 2.207 -7.107 1.00 72.31 343 GLN A CA 1
ATOM 2705 C C . GLN A 1 343 ? -28.906 1.933 -6.157 1.00 72.31 343 GLN A C 1
ATOM 2707 O O . GLN A 1 343 ? -29.993 2.448 -6.366 1.00 72.31 343 GLN A O 1
ATOM 2712 N N . GLN A 1 344 ? -28.691 1.136 -5.108 1.00 68.94 344 GLN A N 1
ATOM 2713 C CA . GLN A 1 344 ? -29.705 0.900 -4.078 1.00 68.94 344 GLN A CA 1
ATOM 2714 C C . GLN A 1 344 ? -29.752 2.013 -3.024 1.00 68.94 344 GLN A C 1
ATOM 2716 O O . GLN A 1 344 ? -30.802 2.247 -2.436 1.00 68.94 344 GLN A O 1
ATOM 2721 N N . THR A 1 345 ? -28.618 2.665 -2.745 1.00 66.69 345 THR A N 1
ATOM 2722 C CA . THR A 1 345 ? -28.511 3.708 -1.708 1.00 66.69 345 THR A CA 1
ATOM 2723 C C . THR A 1 345 ? -29.065 5.055 -2.151 1.00 66.69 345 THR A C 1
ATOM 2725 O O . THR A 1 345 ? -29.675 5.762 -1.342 1.00 66.69 345 THR A O 1
ATOM 2728 N N . ILE A 1 346 ? -28.866 5.390 -3.424 1.00 65.56 346 ILE A N 1
ATOM 2729 C CA . ILE A 1 346 ? -29.512 6.509 -4.103 1.00 65.56 346 ILE A CA 1
ATOM 2730 C C . ILE A 1 346 ? -30.921 6.038 -4.483 1.00 65.56 346 ILE A C 1
ATOM 2732 O O . ILE A 1 346 ? -31.069 5.132 -5.291 1.00 65.56 346 ILE A O 1
ATOM 2736 N N . ASP A 1 347 ? -31.941 6.598 -3.840 1.00 59.84 347 ASP A N 1
ATOM 2737 C CA . ASP A 1 347 ? -33.321 6.101 -3.901 1.00 59.84 347 ASP A CA 1
ATOM 2738 C C . ASP A 1 347 ? -33.950 6.172 -5.320 1.00 59.84 347 ASP A C 1
ATOM 2740 O O . ASP A 1 347 ? -33.940 7.244 -5.936 1.00 59.84 347 ASP A O 1
ATOM 2744 N N . PRO A 1 348 ? -34.564 5.079 -5.818 1.00 47.88 348 PRO A N 1
ATOM 2745 C CA . PRO A 1 348 ? -35.448 5.080 -6.988 1.00 47.88 348 PRO A CA 1
ATOM 2746 C C . PRO A 1 348 ? -36.781 5.847 -6.819 1.00 47.88 348 PRO A C 1
ATOM 2748 O O . PRO A 1 348 ? -37.355 6.249 -7.828 1.00 47.88 348 PRO A O 1
ATOM 2751 N N . ASP A 1 349 ? -37.275 6.083 -5.592 1.00 48.00 349 ASP A N 1
ATOM 2752 C CA . ASP A 1 349 ? -38.656 6.533 -5.309 1.00 48.00 349 ASP A CA 1
ATOM 2753 C C . ASP A 1 349 ? -38.802 7.812 -4.433 1.00 48.00 349 ASP A C 1
ATOM 2755 O O . ASP A 1 349 ? -39.935 8.250 -4.195 1.00 48.00 349 ASP A O 1
ATOM 2759 N N . ARG A 1 350 ? -37.729 8.479 -3.961 1.00 47.88 350 ARG A N 1
ATOM 2760 C CA . ARG A 1 350 ? -37.846 9.754 -3.199 1.00 47.88 350 ARG A CA 1
ATOM 2761 C C . ARG A 1 350 ? -36.766 10.817 -3.460 1.00 47.88 350 ARG A C 1
ATOM 2763 O O . ARG A 1 350 ? -35.576 10.535 -3.489 1.00 47.88 350 ARG A O 1
ATOM 2770 N N . THR A 1 351 ? -37.252 12.069 -3.508 1.00 46.12 351 THR A N 1
ATOM 2771 C CA . THR A 1 351 ? -36.698 13.422 -3.198 1.00 46.12 351 THR A CA 1
ATOM 2772 C C . THR A 1 351 ? -35.221 13.797 -3.384 1.00 46.12 351 THR A C 1
ATOM 2774 O O . THR A 1 351 ? -34.877 14.944 -3.111 1.00 46.12 351 THR A O 1
ATOM 2777 N N . TYR A 1 352 ? -34.336 12.943 -3.878 1.00 49.53 352 TYR A N 1
ATOM 2778 C CA . TYR A 1 352 ? -33.127 13.428 -4.537 1.00 49.53 352 TYR A CA 1
ATOM 2779 C C . TYR A 1 352 ? -33.548 13.746 -5.962 1.00 49.53 352 TYR A C 1
ATOM 2781 O O . TYR A 1 352 ? -33.905 12.834 -6.697 1.00 49.53 352 TYR A O 1
ATOM 2789 N N . GLY A 1 353 ? -33.642 15.041 -6.291 1.00 48.16 353 GLY A N 1
ATOM 2790 C CA . GLY A 1 353 ? -34.254 15.507 -7.539 1.00 48.16 353 GLY A CA 1
ATOM 2791 C C . GLY A 1 353 ? -33.764 14.741 -8.767 1.00 48.16 353 GLY A C 1
ATOM 2792 O O . GLY A 1 353 ? -32.650 14.216 -8.744 1.00 48.16 353 GLY A O 1
ATOM 2793 N N . ASP A 1 354 ? -34.587 14.728 -9.822 1.00 52.06 354 ASP A N 1
ATOM 2794 C CA . ASP A 1 354 ? -34.445 14.030 -11.119 1.00 52.06 354 ASP A CA 1
ATOM 2795 C C . ASP A 1 354 ? -33.006 13.896 -11.669 1.00 52.06 354 ASP A C 1
ATOM 2797 O O . ASP A 1 354 ? -32.708 12.995 -12.448 1.00 52.06 354 ASP A O 1
ATOM 2801 N N . TYR A 1 355 ? -32.100 14.778 -11.240 1.00 52.03 355 TYR A N 1
ATOM 2802 C CA . TYR A 1 355 ? -30.654 14.690 -11.388 1.00 52.03 355 TYR A CA 1
ATOM 2803 C C . TYR A 1 355 ? -30.063 13.313 -11.027 1.00 52.03 355 TYR A C 1
ATOM 2805 O O . TYR A 1 355 ? -29.419 12.717 -11.879 1.00 52.03 355 TYR A O 1
ATOM 2813 N N . TRP A 1 356 ? -30.245 12.764 -9.821 1.00 53.03 356 TRP A N 1
ATOM 2814 C CA . TRP A 1 356 ? -29.528 11.530 -9.422 1.00 53.03 356 TRP A CA 1
ATOM 2815 C C . TRP A 1 356 ? -30.151 10.229 -9.952 1.00 53.03 356 TRP A C 1
ATOM 2817 O O . TRP A 1 356 ? -29.524 9.178 -9.853 1.00 53.03 356 TRP A O 1
ATOM 2827 N N . GLN A 1 357 ? -31.348 10.297 -10.542 1.00 53.28 357 GLN A N 1
ATOM 2828 C CA . GLN A 1 357 ? -32.031 9.145 -11.144 1.00 53.28 357 GLN A CA 1
ATOM 2829 C C . GLN A 1 357 ? -31.513 8.798 -12.552 1.00 53.28 357 GLN A C 1
ATOM 2831 O O . GLN A 1 357 ? -31.892 7.774 -13.117 1.00 53.28 357 GLN A O 1
ATOM 2836 N N . GLN A 1 358 ? -30.642 9.631 -13.129 1.00 55.62 358 GLN A N 1
ATOM 2837 C CA . GLN A 1 358 ? -29.987 9.339 -14.402 1.00 55.62 358 GLN A CA 1
ATOM 2838 C C . GLN A 1 358 ? -28.827 8.362 -14.183 1.00 55.62 358 GLN A C 1
ATOM 2840 O O . GLN A 1 358 ? -27.985 8.566 -13.307 1.00 55.62 358 GLN A O 1
ATOM 2845 N N . GLU A 1 359 ? -28.778 7.302 -14.995 1.00 53.31 359 GLU A N 1
ATOM 2846 C CA . GLU A 1 359 ? -27.823 6.189 -14.872 1.00 53.31 359 GLU A CA 1
ATOM 2847 C C . GLU A 1 359 ? -26.361 6.680 -14.779 1.00 53.31 359 GLU A C 1
ATOM 2849 O O . GLU A 1 359 ? -25.586 6.188 -13.954 1.00 53.31 359 GLU A O 1
ATOM 2854 N N . ASP A 1 360 ? -26.029 7.746 -15.516 1.00 56.91 360 ASP A N 1
ATOM 2855 C CA . ASP A 1 360 ? -24.702 8.369 -15.567 1.00 56.91 360 ASP A CA 1
ATOM 2856 C C . ASP A 1 360 ? -24.257 9.037 -14.253 1.00 56.91 360 ASP A C 1
ATOM 2858 O O . ASP A 1 360 ? -23.059 9.115 -13.975 1.00 56.91 360 ASP A O 1
ATOM 2862 N N . HIS A 1 361 ? -25.187 9.486 -13.404 1.00 54.34 361 HIS A N 1
ATOM 2863 C CA . HIS A 1 361 ? -24.863 10.198 -12.160 1.00 54.34 361 HIS A CA 1
ATOM 2864 C C . HIS A 1 361 ? -24.634 9.256 -10.968 1.00 54.34 361 HIS A C 1
ATOM 2866 O O . HIS A 1 361 ? -23.964 9.625 -10.000 1.00 54.34 361 HIS A O 1
ATOM 2872 N N . THR A 1 362 ? -25.123 8.015 -11.047 1.00 56.94 362 THR A N 1
ATOM 2873 C CA . THR A 1 362 ? -24.876 6.970 -10.033 1.00 56.94 362 THR A CA 1
ATOM 2874 C C . THR A 1 362 ? -23.539 6.249 -10.222 1.00 56.94 362 THR A C 1
ATOM 2876 O O . THR A 1 362 ? -23.157 5.412 -9.404 1.00 56.94 362 THR A O 1
ATOM 2879 N N . LYS A 1 363 ? -22.813 6.540 -11.301 1.00 61.56 363 LYS A N 1
ATOM 2880 C CA . LYS A 1 363 ? -21.515 5.939 -11.612 1.00 61.56 363 LYS A CA 1
ATOM 2881 C C . LYS A 1 363 ? -20.395 6.699 -10.917 1.00 61.56 363 LYS A C 1
ATOM 2883 O O . LYS A 1 363 ? -20.315 7.908 -11.069 1.00 61.56 363 LYS A O 1
ATOM 2888 N N . GLU A 1 364 ? -19.500 6.030 -10.193 1.00 59.88 364 GLU A N 1
ATOM 2889 C CA . GLU A 1 364 ? -18.337 6.708 -9.595 1.00 59.88 364 GLU A CA 1
ATOM 2890 C C . GLU A 1 364 ? -17.368 7.222 -10.668 1.00 59.88 364 GLU A C 1
ATOM 2892 O O . GLU A 1 364 ? -16.881 6.463 -11.504 1.00 59.88 364 GLU A O 1
ATOM 2897 N N . LEU A 1 365 ? -17.064 8.519 -10.603 1.00 53.84 365 LEU A N 1
ATOM 2898 C CA . LEU A 1 365 ? -16.250 9.248 -11.578 1.00 53.84 365 LEU A CA 1
ATOM 2899 C C . LEU A 1 365 ? -14.865 9.612 -11.025 1.00 53.84 365 LEU A C 1
ATOM 2901 O O . LEU A 1 365 ? -13.913 9.751 -11.785 1.00 53.84 365 LEU A O 1
ATOM 2905 N N . ALA A 1 366 ? -14.742 9.759 -9.701 1.00 52.53 366 ALA A N 1
ATOM 2906 C CA . ALA A 1 366 ? -13.543 10.290 -9.048 1.00 52.53 366 ALA A CA 1
ATOM 2907 C C . ALA A 1 366 ? -12.631 9.224 -8.405 1.00 52.53 366 ALA A C 1
ATOM 2909 O O . ALA A 1 366 ? -11.585 9.575 -7.860 1.00 52.53 366 ALA A O 1
ATOM 2910 N N . GLY A 1 367 ? -13.033 7.947 -8.387 1.00 55.38 367 GLY A N 1
ATOM 2911 C CA . GLY A 1 367 ? -12.299 6.850 -7.733 1.00 55.38 367 GLY A CA 1
ATOM 2912 C C . GLY A 1 367 ? -12.113 7.005 -6.212 1.00 55.38 367 GLY A C 1
ATOM 2913 O O . GLY A 1 367 ? -11.381 6.240 -5.589 1.00 55.38 367 GLY A O 1
ATOM 2914 N N . SER A 1 368 ? -12.766 7.986 -5.583 1.00 60.50 368 SER A N 1
ATOM 2915 C CA . SER A 1 368 ? -12.561 8.358 -4.172 1.00 60.50 368 SER A CA 1
ATOM 2916 C C . SER A 1 368 ? -13.660 7.837 -3.248 1.00 60.50 368 SER A C 1
ATOM 2918 O O . SER A 1 368 ? -13.613 8.048 -2.033 1.00 60.50 368 SER A O 1
ATOM 2920 N N . SER A 1 369 ? -14.682 7.189 -3.806 1.00 67.00 369 SER A N 1
ATOM 2921 C CA . SER A 1 369 ? -15.870 6.762 -3.065 1.00 67.00 369 SER A CA 1
ATOM 2922 C C . SER A 1 369 ? -15.836 5.309 -2.601 1.00 67.00 369 SER A C 1
ATOM 2924 O O . SER A 1 369 ? -16.847 4.839 -2.107 1.00 67.00 369 SER A O 1
ATOM 2926 N N . ALA A 1 370 ? -14.692 4.615 -2.649 1.00 73.50 370 ALA A N 1
ATOM 2927 C CA . ALA A 1 370 ? -14.558 3.178 -2.343 1.00 73.50 370 ALA A CA 1
ATOM 2928 C C . ALA A 1 370 ? -15.110 2.709 -0.974 1.00 73.50 370 ALA A C 1
ATOM 2930 O O . ALA A 1 370 ? -15.285 1.514 -0.748 1.00 73.50 370 ALA A O 1
ATOM 2931 N N . LEU A 1 371 ? -15.380 3.639 -0.055 1.00 81.25 371 LEU A N 1
ATOM 2932 C CA . LEU A 1 371 ? -16.052 3.385 1.220 1.00 81.25 371 LEU A CA 1
ATOM 2933 C C . LEU A 1 371 ? -17.315 4.223 1.418 1.00 81.25 371 LEU A C 1
ATOM 2935 O O . LEU A 1 371 ? -17.948 4.085 2.452 1.00 81.25 371 LEU A O 1
ATOM 2939 N N . LYS A 1 372 ? -17.659 5.150 0.524 1.00 81.69 372 LYS A N 1
ATOM 2940 C CA . LYS A 1 372 ? -18.799 6.055 0.707 1.00 81.69 372 LYS A CA 1
ATOM 2941 C C . LYS A 1 372 ? -20.095 5.336 0.361 1.00 81.69 372 LYS A C 1
ATOM 2943 O O . LYS A 1 372 ? -20.164 4.607 -0.621 1.00 81.69 372 LYS A O 1
ATOM 2948 N N . ARG A 1 373 ? -21.148 5.609 1.129 1.00 80.38 373 ARG A N 1
ATOM 2949 C CA . ARG A 1 373 ? -22.488 5.054 0.892 1.00 80.38 373 ARG A CA 1
ATOM 2950 C C . ARG A 1 373 ? -23.108 5.487 -0.438 1.00 80.38 373 ARG A C 1
ATOM 2952 O O . ARG A 1 373 ? -23.987 4.796 -0.927 1.00 80.38 373 ARG A O 1
ATOM 2959 N N . MET A 1 374 ? -22.639 6.586 -1.024 1.00 77.12 374 MET A N 1
ATOM 2960 C CA . MET A 1 374 ? -23.042 7.076 -2.340 1.00 77.12 374 MET A CA 1
ATOM 2961 C C . MET A 1 374 ? -21.801 7.566 -3.122 1.00 77.12 374 MET A C 1
ATOM 2963 O O . MET A 1 374 ? -20.825 8.013 -2.503 1.00 77.12 374 MET A O 1
ATOM 2967 N N . PRO A 1 375 ? -21.824 7.493 -4.463 1.00 71.44 375 PRO A N 1
ATOM 2968 C CA . PRO A 1 375 ? -20.735 7.900 -5.350 1.00 71.44 375 PRO A CA 1
ATOM 2969 C C . PRO A 1 375 ? -20.593 9.428 -5.412 1.00 71.44 375 PRO A C 1
ATOM 2971 O O . PRO A 1 375 ? -21.469 10.165 -4.967 1.00 71.44 375 PRO A O 1
ATOM 2974 N N . ASN A 1 376 ? -19.488 9.923 -5.975 1.00 65.62 376 ASN A N 1
ATOM 2975 C CA . ASN A 1 376 ? -19.294 11.324 -6.390 1.00 65.62 376 ASN A CA 1
ATOM 2976 C C . ASN A 1 376 ? -19.631 12.406 -5.347 1.00 65.62 376 ASN A C 1
ATOM 2978 O O . ASN A 1 376 ? -20.091 13.484 -5.700 1.00 65.62 376 ASN A O 1
ATOM 2982 N N . MET A 1 377 ? -19.398 12.138 -4.058 1.00 70.19 377 MET A N 1
ATOM 2983 C CA . MET A 1 377 ? -19.775 13.038 -2.950 1.00 70.19 377 MET A CA 1
ATOM 2984 C C . MET A 1 377 ? -21.289 13.231 -2.759 1.00 70.19 377 MET A C 1
ATOM 2986 O O . MET A 1 377 ? -21.681 14.044 -1.926 1.00 70.19 377 MET A O 1
ATOM 2990 N N . ALA A 1 378 ? -22.147 12.443 -3.414 1.00 68.88 378 ALA A N 1
ATOM 2991 C CA . ALA A 1 378 ? -23.595 12.477 -3.201 1.00 68.88 378 ALA A CA 1
ATOM 2992 C C . ALA A 1 378 ? -23.971 12.246 -1.724 1.00 68.88 378 ALA A C 1
ATOM 2994 O O . ALA A 1 378 ? -24.922 12.835 -1.213 1.00 68.88 378 ALA A O 1
ATOM 2995 N N . THR A 1 379 ? -23.156 11.483 -0.982 1.00 72.69 379 THR A N 1
ATOM 2996 C CA . THR A 1 379 ? -23.330 11.333 0.468 1.00 72.69 379 THR A CA 1
ATOM 2997 C C . THR A 1 379 ? -23.180 12.646 1.232 1.00 72.69 379 THR A C 1
ATOM 2999 O O . THR A 1 379 ? -23.815 12.827 2.265 1.00 72.69 379 THR A O 1
ATOM 3002 N N . CYS A 1 380 ? -22.342 13.562 0.749 1.00 72.12 380 CYS A N 1
ATOM 3003 C CA . CYS A 1 380 ? -22.204 14.902 1.309 1.00 72.12 380 CYS A CA 1
ATOM 3004 C C . CYS A 1 380 ? -23.375 15.795 0.875 1.00 72.12 380 CYS A C 1
ATOM 3006 O O . CYS A 1 380 ? -23.916 16.529 1.701 1.00 72.12 380 CYS A O 1
ATOM 3008 N N . GLU A 1 381 ? -23.798 15.697 -0.388 1.00 64.12 381 GLU A N 1
ATOM 3009 C CA . GLU A 1 381 ? -24.920 16.475 -0.933 1.00 64.12 381 GLU A CA 1
ATOM 3010 C C . GLU A 1 381 ? -26.246 16.201 -0.232 1.00 64.12 381 GLU A C 1
ATOM 3012 O O . GLU A 1 381 ? -27.040 17.126 -0.070 1.00 64.12 381 GLU A O 1
ATOM 3017 N N . ALA A 1 382 ? -26.444 14.978 0.270 1.00 63.75 382 ALA A N 1
ATOM 3018 C CA . ALA A 1 382 ? -27.541 14.652 1.173 1.00 63.75 382 ALA A CA 1
ATOM 3019 C C . ALA A 1 382 ? -27.727 15.727 2.248 1.00 63.75 382 ALA A C 1
ATOM 3021 O O . ALA A 1 382 ? -28.774 16.358 2.319 1.00 63.75 382 ALA A O 1
ATOM 3022 N N . CYS A 1 383 ? -26.692 16.015 3.028 1.00 64.81 383 CYS A N 1
ATOM 3023 C CA . CYS A 1 383 ? -26.810 16.959 4.132 1.00 64.81 383 CYS A CA 1
ATOM 3024 C C . CYS A 1 383 ? -26.612 18.420 3.711 1.00 64.81 383 CYS A C 1
ATOM 3026 O O . CYS A 1 383 ? -27.180 19.308 4.342 1.00 64.81 383 CYS A O 1
ATOM 3028 N N . HIS A 1 384 ? -25.806 18.687 2.680 1.00 66.81 384 HIS A N 1
ATOM 3029 C CA . HIS A 1 384 ? -25.372 20.050 2.357 1.00 66.81 384 HIS A CA 1
ATOM 3030 C C . HIS A 1 384 ? -26.196 20.770 1.286 1.00 66.81 384 HIS A C 1
ATOM 3032 O O . HIS A 1 384 ? -26.024 21.982 1.167 1.00 66.81 384 HIS A O 1
ATOM 3038 N N . GLN A 1 385 ? -27.088 20.074 0.561 1.00 55.12 385 GLN A N 1
ATOM 3039 C CA . GLN A 1 385 ? -27.995 20.647 -0.451 1.00 55.12 385 GLN A CA 1
ATOM 3040 C C . GLN A 1 385 ? -27.324 21.682 -1.356 1.00 55.12 385 GLN A C 1
ATOM 3042 O O . GLN A 1 385 ? -27.882 22.750 -1.637 1.00 55.12 385 GLN A O 1
ATOM 3047 N N . LYS A 1 386 ? -26.097 21.419 -1.793 1.00 45.84 386 LYS A N 1
ATOM 3048 C CA . LYS A 1 386 ? -25.412 22.395 -2.607 1.00 45.84 386 LYS A CA 1
ATOM 3049 C C . LYS A 1 386 ? -25.802 22.176 -4.065 1.00 45.84 386 LYS A C 1
ATOM 3051 O O . LYS A 1 386 ? -25.199 21.397 -4.793 1.00 45.84 386 LYS A O 1
ATOM 3056 N N . ALA A 1 387 ? -26.787 22.943 -4.529 1.00 46.25 387 ALA A N 1
ATOM 3057 C CA . ALA A 1 387 ? -26.874 23.257 -5.956 1.00 46.25 387 ALA A CA 1
ATOM 3058 C C . ALA A 1 387 ? -25.507 23.762 -6.463 1.00 46.25 387 ALA A C 1
ATOM 3060 O O . ALA A 1 387 ? -24.769 24.359 -5.683 1.00 46.25 387 ALA A O 1
ATOM 3061 N N . GLU A 1 388 ? -25.166 23.516 -7.734 1.00 36.84 388 GLU A N 1
ATOM 3062 C CA . GLU A 1 388 ? -23.925 23.954 -8.416 1.00 36.84 388 GLU A CA 1
ATOM 3063 C C . GLU A 1 388 ? -22.590 23.822 -7.634 1.00 36.84 388 GLU A C 1
ATOM 3065 O O . GLU A 1 388 ? -21.551 24.248 -8.130 1.00 36.84 388 GLU A O 1
ATOM 3070 N N . ALA A 1 389 ? -22.516 23.140 -6.482 1.00 39.72 389 ALA A N 1
ATOM 3071 C CA . ALA A 1 389 ? -21.253 22.887 -5.773 1.00 39.72 389 ALA A CA 1
ATOM 3072 C C . ALA A 1 389 ? -20.574 21.603 -6.222 1.00 39.72 389 ALA A C 1
ATOM 3074 O O . ALA A 1 389 ? -19.859 20.910 -5.495 1.00 39.72 389 ALA A O 1
ATOM 3075 N N . ASN A 1 390 ? -20.645 21.446 -7.526 1.00 41.38 390 ASN A N 1
ATOM 3076 C CA . ASN A 1 390 ? -19.613 20.814 -8.281 1.00 41.38 390 ASN A CA 1
ATOM 3077 C C . ASN A 1 390 ? -18.253 21.527 -8.074 1.00 41.38 390 ASN A C 1
ATOM 3079 O O . ASN A 1 390 ? -17.255 20.995 -8.502 1.00 41.38 390 ASN A O 1
ATOM 3083 N N . GLU A 1 391 ? -18.125 22.651 -7.356 1.00 40.94 391 GLU A N 1
ATOM 3084 C CA . GLU A 1 391 ? -16.827 23.270 -7.024 1.00 40.94 391 GLU A CA 1
ATOM 3085 C C . GLU A 1 391 ? -15.778 22.288 -6.471 1.00 40.94 391 GLU A C 1
ATOM 3087 O O . GLU A 1 391 ? -14.620 22.369 -6.864 1.00 40.94 391 GLU A O 1
ATOM 3092 N N . GLY A 1 392 ? -16.152 21.319 -5.626 1.00 40.50 392 GLY A N 1
ATOM 3093 C CA . GLY A 1 392 ? -15.210 20.297 -5.147 1.00 40.50 392 GLY A CA 1
ATOM 3094 C C . GLY A 1 392 ? -14.896 19.214 -6.187 1.00 40.50 392 GLY A C 1
ATOM 3095 O O . GLY A 1 392 ? -13.761 18.755 -6.291 1.00 40.50 392 GLY A O 1
ATOM 3096 N N . TYR A 1 393 ? -15.891 18.804 -6.973 1.00 40.09 393 TYR A N 1
ATOM 3097 C CA . TYR A 1 393 ? -15.756 17.779 -8.009 1.00 40.09 393 TYR A CA 1
ATOM 3098 C C . TYR A 1 393 ? -15.090 18.331 -9.282 1.00 40.09 393 TYR A C 1
ATOM 3100 O O . TYR A 1 393 ? -14.133 17.739 -9.756 1.00 40.09 393 TYR A O 1
ATOM 3108 N N . LEU A 1 394 ? -15.503 19.493 -9.788 1.00 41.91 394 LEU A N 1
ATOM 3109 C CA . LEU A 1 394 ? -14.906 20.283 -10.873 1.00 41.91 394 LEU A CA 1
ATOM 3110 C C . LEU A 1 394 ? -13.476 20.729 -10.542 1.00 41.91 394 LEU A C 1
ATOM 3112 O O . LEU A 1 394 ? -12.615 20.656 -11.413 1.00 41.91 394 LEU A O 1
ATOM 3116 N N . ALA A 1 395 ? -13.175 21.128 -9.296 1.00 40.53 395 ALA A N 1
ATOM 3117 C CA . ALA A 1 395 ? -11.797 21.452 -8.911 1.00 40.53 395 ALA A CA 1
ATOM 3118 C C . ALA A 1 395 ? -10.887 20.214 -8.868 1.00 40.53 395 ALA A C 1
ATOM 3120 O O . ALA A 1 395 ? -9.720 20.316 -9.236 1.00 40.53 395 ALA A O 1
ATOM 3121 N N . ASN A 1 396 ? -11.410 19.051 -8.456 1.00 36.22 396 ASN A N 1
ATOM 3122 C CA . ASN A 1 396 ? -10.638 17.803 -8.399 1.00 36.22 396 ASN A CA 1
ATOM 3123 C C . ASN A 1 396 ? -10.585 17.048 -9.745 1.00 36.22 396 ASN A C 1
ATOM 3125 O O . ASN A 1 396 ? -9.635 16.311 -9.984 1.00 36.22 396 ASN A O 1
ATOM 3129 N N . SER A 1 397 ? -11.577 17.222 -10.624 1.00 39.97 397 SER A N 1
ATOM 3130 C CA . SER A 1 397 ? -11.663 16.581 -11.952 1.00 39.97 397 SER A CA 1
ATOM 3131 C C . SER A 1 397 ? -11.202 17.482 -13.104 1.00 39.97 397 SER A C 1
ATOM 3133 O O . SER A 1 397 ? -11.001 16.998 -14.215 1.00 39.97 397 SER A O 1
ATOM 3135 N N . GLY A 1 398 ? -11.051 18.790 -12.869 1.00 40.91 398 GLY A N 1
ATOM 3136 C CA . GLY A 1 398 ? -10.721 19.790 -13.890 1.00 40.91 398 GLY A CA 1
ATOM 3137 C C . GLY A 1 398 ? -11.873 20.150 -14.841 1.00 40.91 398 GLY A C 1
ATOM 3138 O O . GLY A 1 398 ? -11.655 20.868 -15.819 1.00 40.91 398 GLY A O 1
ATOM 3139 N N . GLN A 1 399 ? -13.089 19.654 -14.596 1.00 42.81 399 GLN A N 1
ATOM 3140 C CA . GLN A 1 399 ? -14.253 19.879 -15.459 1.00 42.81 399 GLN A CA 1
ATOM 3141 C C . GLN A 1 399 ? -14.889 21.263 -15.221 1.00 42.81 399 GLN A C 1
ATOM 3143 O O . GLN A 1 399 ? -14.641 21.902 -14.202 1.00 42.81 399 GLN A O 1
ATOM 3148 N N . LYS A 1 400 ? -15.715 21.749 -16.162 1.00 41.03 400 LYS A N 1
ATOM 3149 C CA . LYS A 1 400 ? -16.421 23.049 -16.051 1.00 41.03 400 LYS A CA 1
ATOM 3150 C C . LYS A 1 400 ? -17.950 22.955 -15.979 1.00 41.03 400 LYS A C 1
ATOM 3152 O O . LYS A 1 400 ? -18.564 23.936 -15.581 1.00 41.03 400 LYS A O 1
ATOM 3157 N N . ASP A 1 401 ? -18.549 21.818 -16.339 1.00 43.25 401 ASP A N 1
ATOM 3158 C CA . ASP A 1 401 ? -20.007 21.623 -16.339 1.00 43.25 401 ASP A CA 1
ATOM 3159 C C . ASP A 1 401 ? -20.365 20.132 -16.111 1.00 43.25 401 ASP A C 1
ATOM 3161 O O . ASP A 1 401 ? -19.842 19.286 -16.848 1.00 43.25 401 ASP A O 1
ATOM 3165 N N . PRO A 1 402 ? -21.219 19.795 -15.117 1.00 36.94 402 PRO A N 1
ATOM 3166 C CA . PRO A 1 402 ? -21.673 18.424 -14.845 1.00 36.94 402 PRO A CA 1
ATOM 3167 C C . PRO A 1 402 ? -22.423 17.739 -15.999 1.00 36.94 402 PRO A C 1
ATOM 3169 O O . PRO A 1 402 ? -22.362 16.519 -16.102 1.00 36.94 402 PRO A O 1
ATOM 3172 N N . GLY A 1 403 ? -23.119 18.483 -16.865 1.00 35.66 403 GLY A N 1
ATOM 3173 C CA . GLY A 1 403 ? -24.048 17.913 -17.854 1.00 35.66 403 GLY A CA 1
ATOM 3174 C C . GLY A 1 403 ? -23.443 17.543 -19.213 1.00 35.66 403 GLY A C 1
ATOM 3175 O O . GLY A 1 403 ? -24.174 17.150 -20.118 1.00 35.66 403 GLY A O 1
ATOM 3176 N N . SER A 1 404 ? -22.129 17.695 -19.405 1.00 36.72 404 SER A N 1
ATOM 3177 C CA . SER A 1 404 ? -21.502 17.576 -20.737 1.00 36.72 404 SER A CA 1
ATOM 3178 C C . SER A 1 404 ? -20.902 16.205 -21.073 1.00 36.72 404 SER A C 1
ATOM 3180 O O . SER A 1 404 ? -20.261 16.060 -22.114 1.00 36.72 404 SER A O 1
ATOM 3182 N N . VAL A 1 405 ? -21.116 15.178 -20.245 1.00 36.09 405 VAL A N 1
ATOM 3183 C CA . VAL A 1 405 ? -20.530 13.850 -20.479 1.00 36.09 405 VAL A CA 1
ATOM 3184 C C . VAL A 1 405 ? -21.540 12.912 -21.137 1.00 36.09 405 VAL A C 1
ATOM 3186 O O . VAL A 1 405 ? -22.045 11.984 -20.522 1.00 36.09 405 VAL A O 1
ATOM 3189 N N . SER A 1 406 ? -21.790 13.107 -22.432 1.00 32.06 406 SER A N 1
ATOM 3190 C CA . SER A 1 406 ? -22.193 11.989 -23.287 1.00 32.06 406 SER A CA 1
ATOM 3191 C C . SER A 1 406 ? -20.923 11.269 -23.747 1.00 32.06 406 SER A C 1
ATOM 3193 O O . SER A 1 406 ? -20.303 11.670 -24.733 1.00 32.06 406 SER A O 1
ATOM 3195 N N . GLY A 1 407 ? -20.514 10.230 -23.021 1.00 31.67 407 GLY A N 1
ATOM 3196 C CA . GLY A 1 407 ? -19.493 9.295 -23.496 1.00 31.67 407 GLY A CA 1
ATOM 3197 C C . GLY A 1 407 ? -18.395 8.968 -22.488 1.00 31.67 407 GLY A C 1
ATOM 3198 O O . GLY A 1 407 ? -17.535 9.787 -22.186 1.00 31.67 407 GLY A O 1
ATOM 3199 N N . ASN A 1 408 ? -18.396 7.705 -22.065 1.00 32.44 408 ASN A N 1
ATOM 3200 C CA . ASN A 1 408 ? -17.228 6.947 -21.623 1.00 32.44 408 ASN A CA 1
ATOM 3201 C C . ASN A 1 408 ? -16.443 7.459 -20.413 1.00 32.44 408 ASN A C 1
ATOM 3203 O O . ASN A 1 408 ? -15.239 7.683 -20.462 1.00 32.44 408 ASN A O 1
ATOM 3207 N N . THR A 1 409 ? -17.079 7.424 -19.245 1.00 34.34 409 THR A N 1
ATOM 3208 C CA . THR A 1 409 ? -16.337 7.410 -17.972 1.00 34.34 409 THR A CA 1
ATOM 3209 C C . THR A 1 409 ? -15.794 6.035 -17.580 1.00 34.34 409 THR A C 1
ATOM 3211 O O . THR A 1 409 ? -15.043 5.918 -16.620 1.00 34.34 409 THR A O 1
ATOM 3214 N N . ALA A 1 410 ? -16.132 4.988 -18.345 1.00 31.95 410 ALA A N 1
ATOM 3215 C CA . ALA A 1 410 ? -15.438 3.702 -18.259 1.00 31.95 410 ALA A CA 1
ATOM 3216 C C . ALA A 1 410 ? -14.017 3.782 -18.859 1.00 31.95 410 ALA A C 1
ATOM 3218 O O . ALA A 1 410 ? -13.195 2.935 -18.542 1.00 31.95 410 ALA A O 1
ATOM 3219 N N . ASP A 1 411 ? -13.708 4.829 -19.639 1.00 35.38 411 ASP A N 1
ATOM 3220 C CA . ASP A 1 411 ? -12.415 5.001 -20.314 1.00 35.38 411 ASP A CA 1
ATOM 3221 C C . ASP A 1 411 ? -11.386 5.838 -19.541 1.00 35.38 411 ASP A C 1
ATOM 3223 O O . ASP A 1 411 ? -10.250 5.971 -19.999 1.00 35.38 411 ASP A O 1
ATOM 3227 N N . TYR A 1 412 ? -11.744 6.426 -18.391 1.00 33.69 412 TYR A N 1
ATOM 3228 C CA . TYR A 1 412 ? -10.823 7.322 -17.675 1.00 33.69 412 TYR A CA 1
ATOM 3229 C C . TYR A 1 412 ? -9.743 6.595 -16.873 1.00 33.69 412 TYR A C 1
ATOM 3231 O O . TYR A 1 412 ? -8.740 7.222 -16.562 1.00 33.69 412 TYR A O 1
ATOM 3239 N N . PHE A 1 413 ? -9.904 5.295 -16.605 1.00 37.88 413 PHE A N 1
ATOM 3240 C CA . PHE A 1 413 ? -8.881 4.452 -15.969 1.00 37.88 413 PHE A CA 1
ATOM 3241 C C . PHE A 1 413 ? -8.504 3.221 -16.800 1.00 37.88 413 PHE A C 1
ATOM 3243 O O . PHE A 1 413 ? -7.632 2.454 -16.396 1.00 37.88 413 PHE A O 1
ATOM 3250 N N . THR A 1 414 ? -9.122 3.023 -17.969 1.00 45.41 414 THR A N 1
ATOM 3251 C CA . THR A 1 414 ? -8.663 2.003 -18.906 1.00 45.41 414 THR A CA 1
ATOM 3252 C C . THR A 1 414 ? -7.628 2.637 -19.832 1.00 45.41 414 THR A C 1
ATOM 3254 O O . THR A 1 414 ? -7.897 3.556 -20.610 1.00 45.41 414 THR A O 1
ATOM 3257 N N . LEU A 1 415 ? -6.411 2.099 -19.800 1.00 50.16 415 LEU A N 1
ATOM 3258 C CA . LEU A 1 415 ? -5.438 2.291 -20.880 1.00 50.16 415 LEU A CA 1
ATOM 3259 C C . LEU A 1 415 ? -5.868 1.530 -22.155 1.00 50.16 415 LEU A C 1
ATOM 3261 O O . LEU A 1 415 ? -5.134 1.481 -23.135 1.00 50.16 415 LEU A O 1
ATOM 3265 N N . GLU A 1 416 ? -7.080 0.964 -22.167 1.00 57.56 416 GLU A N 1
ATOM 3266 C CA . GLU A 1 416 ? -7.689 0.289 -23.306 1.00 57.56 416 GLU A CA 1
ATOM 3267 C C . GLU A 1 416 ? -7.810 1.253 -24.495 1.00 57.56 416 GLU A C 1
ATOM 3269 O O . GLU A 1 416 ? -8.383 2.342 -24.391 1.00 57.56 416 GLU A O 1
ATOM 3274 N N . GLY A 1 417 ? -7.179 0.882 -25.610 1.00 67.38 417 GLY A N 1
ATOM 3275 C CA . GLY A 1 417 ? -7.068 1.718 -26.808 1.00 67.38 417 GLY A CA 1
ATOM 3276 C C . GLY A 1 417 ? -6.153 2.944 -26.672 1.00 67.38 417 GLY A C 1
ATOM 3277 O O . GLY A 1 417 ? -6.128 3.769 -27.583 1.00 67.38 417 GLY A O 1
ATOM 3278 N N . ALA A 1 418 ? -5.423 3.111 -25.562 1.00 77.50 418 ALA A N 1
ATOM 3279 C CA . ALA A 1 418 ? -4.430 4.172 -25.427 1.00 77.50 418 ALA A CA 1
ATOM 3280 C C . ALA A 1 418 ? -3.113 3.770 -26.113 1.00 77.50 418 ALA A C 1
ATOM 3282 O O . ALA A 1 418 ? -2.532 2.726 -25.836 1.00 77.50 418 ALA A O 1
ATOM 3283 N N . GLU A 1 419 ? -2.634 4.634 -26.999 1.00 86.88 419 GLU A N 1
ATOM 3284 C CA . GLU A 1 419 ? -1.371 4.503 -27.727 1.00 86.88 419 GLU A CA 1
ATOM 3285 C C . GLU A 1 419 ? -0.241 5.302 -27.061 1.00 86.88 419 GLU A C 1
ATOM 3287 O O . GLU A 1 419 ? -0.491 6.305 -26.375 1.00 86.88 419 GLU A O 1
ATOM 3292 N N . TYR A 1 420 ? 0.995 4.855 -27.286 1.00 88.38 420 TYR A N 1
ATOM 3293 C CA . TYR A 1 420 ? 2.218 5.565 -26.916 1.00 88.38 420 TYR A CA 1
ATOM 3294 C C . TYR A 1 420 ? 2.430 6.764 -27.853 1.00 88.38 420 TYR A C 1
ATOM 3296 O O . TYR A 1 420 ? 2.217 6.654 -29.058 1.00 88.38 420 TYR A O 1
ATOM 3304 N N . VAL A 1 421 ? 2.834 7.917 -27.318 1.00 91.75 421 VAL A N 1
ATOM 3305 C CA . VAL A 1 421 ? 2.978 9.180 -28.071 1.00 91.75 421 VAL A CA 1
ATOM 3306 C C . VAL A 1 421 ? 4.364 9.813 -27.986 1.00 91.75 421 VAL A C 1
ATOM 3308 O O . VAL A 1 421 ? 4.549 10.917 -28.500 1.00 91.75 421 VAL A O 1
ATOM 3311 N N . SER A 1 422 ? 5.335 9.127 -27.386 1.00 91.06 422 SER A N 1
ATOM 3312 C CA . SER A 1 422 ? 6.712 9.579 -27.169 1.00 91.06 422 SER A CA 1
ATOM 3313 C C . SER A 1 422 ? 6.864 10.649 -26.088 1.00 91.06 422 SER A C 1
ATOM 3315 O O . SER A 1 422 ? 6.055 11.572 -25.934 1.00 91.06 422 SER A O 1
ATOM 3317 N N . ALA A 1 423 ? 8.006 10.601 -25.404 1.00 92.56 423 ALA A N 1
ATOM 3318 C CA . ALA A 1 423 ? 8.491 11.637 -24.501 1.00 92.56 423 ALA A CA 1
ATOM 3319 C C . ALA A 1 423 ? 8.539 13.042 -25.143 1.00 92.56 423 ALA A C 1
ATOM 3321 O O . ALA A 1 423 ? 8.423 14.045 -24.429 1.00 92.56 423 ALA A O 1
ATOM 3322 N N . GLN A 1 424 ? 8.669 13.158 -26.475 1.00 92.38 424 GLN A N 1
ATOM 3323 C CA . GLN A 1 424 ? 8.598 14.460 -27.158 1.00 92.38 424 GLN A CA 1
ATOM 3324 C C . GLN A 1 424 ? 7.235 15.129 -26.991 1.00 92.38 424 GLN A C 1
ATOM 3326 O O . GLN A 1 424 ? 7.172 16.347 -26.820 1.00 92.38 424 GLN A O 1
ATOM 3331 N N . THR A 1 425 ? 6.151 14.353 -26.982 1.00 94.25 425 THR A N 1
ATOM 3332 C CA . THR A 1 425 ? 4.807 14.882 -26.729 1.00 94.25 425 THR A CA 1
ATOM 3333 C C . THR A 1 425 ? 4.710 15.415 -25.301 1.00 94.25 425 THR A C 1
ATOM 3335 O O . THR A 1 425 ? 4.218 16.522 -25.073 1.00 94.25 425 THR A O 1
ATOM 3338 N N . CYS A 1 426 ? 5.276 14.691 -24.332 1.00 92.75 426 CYS A N 1
ATOM 3339 C CA . CYS A 1 426 ? 5.290 15.087 -22.924 1.00 92.75 426 CYS A CA 1
ATOM 3340 C C . CYS A 1 426 ? 6.064 16.396 -22.688 1.00 92.75 426 CYS A C 1
ATOM 3342 O O . CYS A 1 426 ? 5.664 17.213 -21.855 1.00 92.75 426 CYS A O 1
ATOM 3344 N N . LYS A 1 427 ? 7.151 16.634 -23.436 1.00 95.38 427 LYS A N 1
ATOM 3345 C CA . LYS A 1 427 ? 8.007 17.830 -23.326 1.00 95.38 427 LYS A CA 1
ATOM 3346 C C . LYS A 1 427 ? 7.243 19.147 -23.461 1.00 95.38 427 LYS A C 1
ATOM 3348 O O . LYS A 1 427 ? 7.610 20.122 -22.804 1.00 95.38 427 LYS A O 1
ATOM 3353 N N . PHE A 1 428 ? 6.206 19.198 -24.298 1.00 93.19 428 PHE A N 1
ATOM 3354 C CA . PHE A 1 428 ? 5.456 20.433 -24.549 1.00 93.19 428 PHE A CA 1
ATOM 3355 C C . PHE A 1 428 ? 4.784 20.980 -23.283 1.00 93.19 428 PHE A C 1
ATOM 3357 O O . PHE A 1 428 ? 4.783 22.193 -23.076 1.00 93.19 428 PHE A O 1
ATOM 3364 N N . CYS A 1 429 ? 4.284 20.100 -22.410 1.00 90.88 429 CYS A N 1
ATOM 3365 C CA . CYS A 1 429 ? 3.656 20.474 -21.140 1.00 90.88 429 CYS A CA 1
ATOM 3366 C C . CYS A 1 429 ? 4.605 20.312 -19.939 1.00 90.88 429 CYS A C 1
ATOM 3368 O O . CYS A 1 429 ? 4.575 21.116 -19.009 1.00 90.88 429 CYS A O 1
ATOM 3370 N N . HIS A 1 430 ? 5.495 19.314 -19.965 1.00 93.31 430 HIS A N 1
ATOM 3371 C CA . HIS A 1 430 ? 6.370 18.931 -18.850 1.00 93.31 430 HIS A CA 1
ATOM 3372 C C . HIS A 1 430 ? 7.851 19.216 -19.119 1.00 93.31 430 HIS A C 1
ATOM 3374 O O . HIS A 1 430 ? 8.721 18.424 -18.758 1.00 93.31 430 HIS A O 1
ATOM 3380 N N . ARG A 1 431 ? 8.164 20.370 -19.719 1.00 95.75 431 ARG A N 1
ATOM 3381 C CA . ARG A 1 431 ? 9.527 20.732 -20.145 1.00 95.75 431 ARG A CA 1
ATOM 3382 C C . ARG A 1 431 ? 10.595 20.528 -19.070 1.00 95.75 431 ARG A C 1
ATOM 3384 O O . ARG A 1 431 ? 11.620 19.929 -19.355 1.00 95.75 431 ARG A O 1
ATOM 3391 N N . LYS A 1 432 ? 10.333 20.965 -17.832 1.00 94.62 432 LYS A N 1
ATOM 3392 C CA . LYS A 1 432 ? 11.274 20.787 -16.714 1.00 94.62 432 LYS A CA 1
ATOM 3393 C C . LYS A 1 432 ? 11.597 19.308 -16.474 1.00 94.62 432 LYS A C 1
ATOM 3395 O O . LYS A 1 432 ? 12.762 18.947 -16.416 1.00 94.62 432 LYS A O 1
ATOM 3400 N N . ARG A 1 433 ? 10.568 18.461 -16.368 1.00 93.69 433 ARG A N 1
ATOM 3401 C CA . ARG A 1 433 ? 10.745 17.024 -16.113 1.00 93.69 433 ARG A CA 1
ATOM 3402 C C . ARG A 1 433 ? 11.402 16.313 -17.281 1.00 93.69 433 ARG A C 1
ATOM 3404 O O . ARG A 1 433 ? 12.215 15.432 -17.054 1.00 93.69 433 ARG A O 1
ATOM 3411 N N . TYR A 1 434 ? 11.095 16.729 -18.505 1.00 95.44 434 TYR A N 1
ATOM 3412 C CA . TYR A 1 434 ? 11.768 16.234 -19.697 1.00 95.44 434 TYR A CA 1
ATOM 3413 C C . TYR A 1 434 ? 13.265 16.587 -19.699 1.00 95.44 434 TYR A C 1
ATOM 3415 O O . TYR A 1 434 ? 14.094 15.720 -19.961 1.00 95.44 434 TYR A O 1
ATOM 3423 N N . ASP A 1 435 ? 13.617 17.842 -19.401 1.00 95.06 435 ASP A N 1
ATOM 3424 C CA . ASP A 1 435 ? 15.008 18.310 -19.407 1.00 95.06 435 ASP A CA 1
ATOM 3425 C C . ASP A 1 435 ? 15.835 17.636 -18.295 1.00 95.06 435 ASP A C 1
ATOM 3427 O O . ASP A 1 435 ? 16.979 17.254 -18.538 1.00 95.06 435 ASP A O 1
ATOM 3431 N N . GLU A 1 436 ? 15.242 17.423 -17.113 1.00 94.06 436 GLU A N 1
ATOM 3432 C CA . GLU A 1 436 ? 15.834 16.612 -16.040 1.00 94.06 436 GLU A CA 1
ATOM 3433 C C . GLU A 1 436 ? 16.001 15.151 -16.505 1.00 94.06 436 GLU A C 1
ATOM 3435 O O . GLU A 1 436 ? 17.099 14.596 -16.446 1.00 94.06 436 GLU A O 1
ATOM 3440 N N . TRP A 1 437 ? 14.940 14.522 -17.028 1.00 95.25 437 TRP A N 1
ATOM 3441 C CA . TRP A 1 437 ? 14.956 13.095 -17.378 1.00 95.25 437 TRP A CA 1
ATOM 3442 C C . TRP A 1 437 ? 15.991 12.787 -18.459 1.00 95.25 437 TRP A C 1
ATOM 3444 O O . TRP A 1 437 ? 16.695 11.779 -18.377 1.00 95.25 437 TRP A O 1
ATOM 3454 N N . LYS A 1 438 ? 16.142 13.678 -19.444 1.00 94.62 438 LYS A N 1
ATOM 3455 C CA . LYS A 1 438 ? 17.018 13.486 -20.605 1.00 94.62 438 LYS A CA 1
ATOM 3456 C C . LYS A 1 438 ? 18.497 13.287 -20.242 1.00 94.62 438 LYS A C 1
ATOM 3458 O O . LYS A 1 438 ? 19.234 12.697 -21.031 1.00 94.62 438 LYS A O 1
ATOM 3463 N N . ILE A 1 439 ? 18.947 13.763 -19.079 1.00 92.56 439 ILE A N 1
ATOM 3464 C CA . ILE A 1 439 ? 20.338 13.583 -18.623 1.00 92.56 439 ILE A CA 1
ATOM 3465 C C . ILE A 1 439 ? 20.548 12.305 -17.797 1.00 92.56 439 ILE A C 1
ATOM 3467 O O . ILE A 1 439 ? 21.681 11.974 -17.454 1.00 92.56 439 ILE A O 1
ATOM 3471 N N . THR A 1 440 ? 19.481 11.572 -17.475 1.00 93.94 440 THR A N 1
ATOM 3472 C CA . THR A 1 440 ? 19.561 10.336 -16.688 1.00 93.94 440 THR A CA 1
ATOM 3473 C C . THR A 1 440 ? 20.053 9.154 -17.528 1.00 93.94 440 THR A C 1
ATOM 3475 O O . THR A 1 440 ? 19.954 9.143 -18.758 1.00 93.94 440 THR A O 1
ATOM 3478 N N . LEU A 1 441 ? 20.534 8.102 -16.860 1.00 92.50 441 LEU A N 1
ATOM 3479 C CA . LEU A 1 441 ? 20.891 6.845 -17.528 1.00 92.50 441 LEU A CA 1
ATOM 3480 C C . LEU A 1 441 ? 19.674 6.120 -18.119 1.00 92.50 441 LEU A C 1
ATOM 3482 O O . LEU A 1 441 ? 19.846 5.378 -19.075 1.00 92.50 441 LEU A O 1
ATOM 3486 N N . HIS A 1 442 ? 18.460 6.354 -17.608 1.00 93.88 442 HIS A N 1
ATOM 3487 C CA . HIS A 1 442 ? 17.228 5.808 -18.190 1.00 93.88 442 HIS A CA 1
ATOM 3488 C C . HIS A 1 442 ? 17.009 6.316 -19.619 1.00 93.88 442 HIS A C 1
ATOM 3490 O O . HIS A 1 442 ? 16.863 5.515 -20.541 1.00 93.88 442 HIS A O 1
ATOM 3496 N N . ALA A 1 443 ? 17.081 7.635 -19.816 1.00 93.50 443 ALA A N 1
ATOM 3497 C CA . ALA A 1 443 ? 16.932 8.262 -21.131 1.00 93.50 443 ALA A CA 1
ATOM 3498 C C . ALA A 1 443 ? 18.072 7.921 -22.105 1.00 93.50 443 ALA A C 1
ATOM 3500 O O . ALA A 1 443 ? 17.928 8.079 -23.312 1.00 93.50 443 ALA A O 1
ATOM 3501 N N . ASN A 1 444 ? 19.219 7.485 -21.580 1.00 92.31 444 ASN A N 1
ATOM 3502 C CA . ASN A 1 444 ? 20.430 7.197 -22.349 1.00 92.31 444 ASN A CA 1
ATOM 3503 C C . ASN A 1 444 ? 20.782 5.703 -22.359 1.00 92.31 444 ASN A C 1
ATOM 3505 O O . ASN A 1 444 ? 21.907 5.352 -22.713 1.00 92.31 444 ASN A O 1
ATOM 3509 N N . MET A 1 445 ? 19.844 4.835 -21.960 1.00 93.38 445 MET A N 1
ATOM 3510 C CA . MET A 1 445 ? 20.073 3.393 -21.900 1.00 93.38 445 MET A CA 1
ATOM 3511 C C . MET A 1 445 ? 20.250 2.794 -23.293 1.00 93.38 445 MET A C 1
ATOM 3513 O O . MET A 1 445 ? 21.087 1.916 -23.467 1.00 93.38 445 MET A O 1
ATOM 3517 N N . VAL A 1 446 ? 19.498 3.298 -24.274 1.00 94.19 446 VAL A N 1
ATOM 3518 C CA . VAL A 1 446 ? 19.628 2.932 -25.686 1.00 94.19 446 VAL A CA 1
ATOM 3519 C C . VAL A 1 446 ? 19.982 4.177 -26.474 1.00 94.19 446 VAL A C 1
ATOM 3521 O O . VAL A 1 446 ? 19.293 5.192 -26.363 1.00 94.19 446 VAL A O 1
ATOM 3524 N N . LYS A 1 447 ? 21.031 4.101 -27.289 1.00 92.94 447 LYS A N 1
ATOM 3525 C CA . LYS A 1 447 ? 21.358 5.151 -28.258 1.00 92.94 447 LYS A CA 1
ATOM 3526 C C . LYS A 1 447 ? 21.413 4.571 -29.653 1.00 92.94 447 LYS A C 1
ATOM 3528 O O . LYS A 1 447 ? 22.049 3.545 -29.866 1.00 92.94 447 LYS A O 1
ATOM 3533 N N . GLU A 1 448 ? 20.751 5.244 -30.582 1.00 91.19 448 GLU A N 1
ATOM 3534 C CA . GLU A 1 448 ? 20.877 4.945 -32.002 1.00 91.19 448 GLU A CA 1
ATOM 3535 C C . GLU A 1 448 ? 22.279 5.303 -32.498 1.00 91.19 448 GLU A C 1
ATOM 3537 O O . GLU A 1 448 ? 22.874 6.301 -32.080 1.00 91.19 448 GLU A O 1
ATOM 3542 N N . VAL A 1 449 ? 22.799 4.457 -33.378 1.00 91.81 449 VAL A N 1
ATOM 3543 C CA . VAL A 1 449 ? 24.030 4.674 -34.124 1.00 91.81 449 VAL A CA 1
ATOM 3544 C C . VAL A 1 449 ? 23.686 4.606 -35.604 1.00 91.81 449 VAL A C 1
ATOM 3546 O O . VAL A 1 449 ? 22.913 3.762 -36.053 1.00 91.81 449 VAL A O 1
ATOM 3549 N N . THR A 1 450 ? 24.246 5.536 -36.369 1.00 87.81 450 THR A N 1
ATOM 3550 C CA . THR A 1 450 ? 24.097 5.571 -37.822 1.00 87.81 450 THR A CA 1
ATOM 3551 C C . THR A 1 450 ? 25.463 5.716 -38.472 1.00 87.81 450 THR A C 1
ATOM 3553 O O . THR A 1 450 ? 26.428 6.152 -37.840 1.00 87.81 450 THR A O 1
ATOM 3556 N N . SER A 1 451 ? 25.537 5.462 -39.777 1.00 83.12 451 SER A N 1
ATOM 3557 C CA . SER A 1 451 ? 26.760 5.690 -40.553 1.00 83.12 451 SER A CA 1
ATOM 3558 C C . SER A 1 451 ? 27.238 7.152 -40.548 1.00 83.12 451 SER A C 1
ATOM 3560 O O . SER A 1 451 ? 28.389 7.419 -40.887 1.00 83.12 451 SER A O 1
ATOM 3562 N N . LEU A 1 452 ? 26.378 8.104 -40.163 1.00 83.38 452 LEU A N 1
ATOM 3563 C CA . LEU A 1 452 ? 26.700 9.531 -40.063 1.00 83.38 452 LEU A CA 1
ATOM 3564 C C . LEU A 1 452 ? 26.971 9.995 -38.624 1.00 83.38 452 LEU A C 1
ATOM 3566 O O . LEU A 1 452 ? 27.576 11.051 -38.438 1.00 83.38 452 LEU A O 1
ATOM 3570 N N . ASP A 1 453 ? 26.538 9.234 -37.618 1.00 87.81 453 ASP A N 1
ATOM 3571 C CA . ASP A 1 453 ? 26.673 9.578 -36.205 1.00 87.81 453 ASP A CA 1
ATOM 3572 C C . ASP A 1 453 ? 26.919 8.326 -35.355 1.00 87.81 453 ASP A C 1
ATOM 3574 O O . ASP A 1 453 ? 26.012 7.539 -35.084 1.00 87.81 453 ASP A O 1
ATOM 3578 N N . THR A 1 454 ? 28.164 8.179 -34.899 1.00 89.50 454 THR A N 1
ATOM 3579 C CA . THR A 1 454 ? 28.581 7.106 -33.987 1.00 89.50 454 THR A CA 1
ATOM 3580 C C . THR A 1 454 ? 28.755 7.589 -32.547 1.00 89.50 454 THR A C 1
ATOM 3582 O O . THR A 1 454 ? 29.440 6.929 -31.769 1.00 89.50 454 THR A O 1
ATOM 3585 N N . SER A 1 455 ? 28.222 8.755 -32.175 1.00 89.44 455 SER A N 1
ATOM 3586 C CA . SER A 1 455 ? 28.403 9.334 -30.833 1.00 89.44 455 SER A CA 1
ATOM 3587 C C . SER A 1 455 ? 27.743 8.516 -29.715 1.00 89.44 455 SER A C 1
ATOM 3589 O O . SER A 1 455 ? 28.059 8.698 -28.538 1.00 89.44 455 SER A O 1
ATOM 3591 N N . GLY A 1 456 ? 26.856 7.581 -30.072 1.00 88.94 456 GLY A N 1
ATOM 3592 C CA . GLY A 1 456 ? 26.319 6.573 -29.159 1.00 88.94 456 GLY A CA 1
ATOM 3593 C C . GLY A 1 456 ? 27.356 5.553 -28.670 1.00 88.94 456 GLY A C 1
ATOM 3594 O O . GLY A 1 456 ? 27.149 4.946 -27.615 1.00 88.94 456 GLY A O 1
ATOM 3595 N N . ILE A 1 457 ? 28.473 5.382 -29.387 1.00 95.44 457 ILE A N 1
ATOM 3596 C CA . ILE A 1 457 ? 29.587 4.500 -29.014 1.00 95.44 457 ILE A CA 1
ATOM 3597 C C . ILE A 1 457 ? 30.593 5.292 -28.181 1.00 95.44 457 ILE A C 1
ATOM 3599 O O . ILE A 1 457 ? 31.004 6.389 -28.562 1.00 95.44 457 ILE A O 1
ATOM 3603 N N . LEU A 1 458 ? 31.018 4.730 -27.050 1.00 95.19 458 LEU A N 1
ATOM 3604 C CA . LEU A 1 458 ? 32.071 5.333 -26.235 1.00 95.19 458 LEU A CA 1
ATOM 3605 C C . LEU A 1 458 ? 33.364 5.459 -27.048 1.00 95.19 458 LEU A C 1
ATOM 3607 O O . LEU A 1 458 ? 33.827 4.482 -27.634 1.00 95.19 458 LEU A O 1
ATOM 3611 N N . THR A 1 459 ? 33.976 6.646 -27.043 1.00 94.31 459 THR A N 1
ATOM 3612 C CA . THR A 1 459 ? 35.194 6.929 -27.820 1.00 94.31 459 THR A CA 1
ATOM 3613 C C . THR A 1 459 ? 36.301 5.914 -27.543 1.00 94.31 459 THR A C 1
ATOM 3615 O O . THR A 1 459 ? 36.904 5.397 -28.473 1.00 94.31 459 THR A O 1
ATOM 3618 N N . THR A 1 460 ? 36.509 5.550 -26.276 1.00 93.94 460 THR A N 1
ATOM 3619 C CA . THR A 1 460 ? 37.525 4.565 -25.879 1.00 93.94 460 THR A CA 1
ATOM 3620 C C . THR A 1 460 ? 37.251 3.168 -26.431 1.00 93.94 460 THR A C 1
ATOM 3622 O O . THR A 1 460 ? 38.189 2.497 -26.855 1.00 93.94 460 THR A O 1
ATOM 3625 N N . ALA A 1 461 ? 35.985 2.745 -26.485 1.00 95.88 461 ALA A N 1
ATOM 3626 C CA . ALA A 1 461 ? 35.595 1.477 -27.095 1.00 95.88 461 ALA A CA 1
ATOM 3627 C C . ALA A 1 461 ? 35.801 1.505 -28.615 1.00 95.88 461 ALA A C 1
ATOM 3629 O O . ALA A 1 461 ? 36.315 0.553 -29.198 1.00 95.88 461 ALA A O 1
ATOM 3630 N N . LYS A 1 462 ? 35.439 2.625 -29.255 1.00 94.94 462 LYS A N 1
ATOM 3631 C CA . LYS A 1 462 ? 35.606 2.835 -30.696 1.00 94.94 462 LYS A CA 1
ATOM 3632 C C . LYS A 1 462 ? 37.079 2.805 -31.110 1.00 94.94 462 LYS A C 1
ATOM 3634 O O . LYS A 1 462 ? 37.421 2.141 -32.083 1.00 94.94 462 LYS A O 1
ATOM 3639 N N . ASP A 1 463 ? 37.943 3.482 -30.360 1.00 94.62 463 ASP A N 1
ATOM 3640 C CA . ASP A 1 463 ? 39.381 3.555 -30.642 1.00 94.62 463 ASP A CA 1
ATOM 3641 C C . ASP A 1 463 ? 40.088 2.203 -30.457 1.00 94.62 463 ASP A C 1
ATOM 3643 O O . ASP A 1 463 ? 41.141 1.965 -31.046 1.00 94.62 463 ASP A O 1
ATOM 3647 N N . ASN A 1 464 ? 39.498 1.303 -29.665 1.00 94.88 464 ASN A N 1
ATOM 3648 C CA . ASN A 1 464 ? 40.033 -0.024 -29.372 1.00 94.88 464 ASN A CA 1
ATOM 3649 C C . ASN A 1 464 ? 39.154 -1.143 -29.941 1.00 94.88 464 ASN A C 1
ATOM 3651 O O . ASN A 1 464 ? 39.097 -2.210 -29.340 1.00 94.88 464 ASN A O 1
ATOM 3655 N N . TRP A 1 465 ? 38.437 -0.911 -31.045 1.00 96.69 465 TRP A N 1
ATOM 3656 C CA . TRP A 1 465 ? 37.389 -1.814 -31.533 1.00 96.69 465 TRP A CA 1
ATOM 3657 C C . TRP A 1 465 ? 37.814 -3.291 -31.623 1.00 96.69 465 TRP A C 1
ATOM 3659 O O . TRP A 1 465 ? 38.914 -3.620 -32.073 1.00 96.69 465 TRP A O 1
ATOM 3669 N N . SER A 1 466 ? 36.924 -4.190 -31.194 1.00 96.94 466 SER A N 1
ATOM 3670 C CA . SER A 1 466 ? 37.216 -5.621 -31.104 1.00 96.94 466 SER A CA 1
ATOM 3671 C C . SER A 1 466 ? 37.417 -6.270 -32.477 1.00 96.94 466 SER A C 1
ATOM 3673 O O . SER A 1 466 ? 36.652 -6.052 -33.426 1.00 96.94 466 SER A O 1
ATOM 3675 N N . VAL A 1 467 ? 38.431 -7.137 -32.562 1.00 94.62 467 VAL A N 1
ATOM 3676 C CA . VAL A 1 467 ? 38.660 -7.998 -33.731 1.00 94.62 467 VAL A CA 1
ATOM 3677 C C . VAL A 1 467 ? 37.520 -9.005 -33.887 1.00 94.62 467 VAL A C 1
ATOM 3679 O O . VAL A 1 467 ? 37.106 -9.266 -35.015 1.00 94.62 467 VAL A O 1
ATOM 3682 N N . GLU A 1 468 ? 36.970 -9.526 -32.784 1.00 93.06 468 GLU A N 1
ATOM 3683 C CA . GLU A 1 468 ? 35.821 -10.441 -32.817 1.00 93.06 468 GLU A CA 1
ATOM 3684 C C . GLU A 1 468 ? 34.601 -9.733 -33.425 1.00 93.06 468 GLU A C 1
ATOM 3686 O O . GLU A 1 468 ? 34.014 -10.224 -34.389 1.00 93.06 468 GLU A O 1
ATOM 3691 N N . LEU A 1 469 ? 34.275 -8.525 -32.944 1.00 94.56 469 LEU A N 1
ATOM 3692 C CA . LEU A 1 469 ? 33.175 -7.728 -33.501 1.00 94.56 469 LEU A CA 1
ATOM 3693 C C . LEU A 1 469 ? 33.392 -7.441 -34.986 1.00 94.56 469 LEU A C 1
ATOM 3695 O O . LEU A 1 469 ? 32.491 -7.680 -35.783 1.00 94.56 469 LEU A O 1
ATOM 3699 N N . SER A 1 470 ? 34.602 -7.026 -35.368 1.00 94.75 470 SER A N 1
ATOM 3700 C CA . SER A 1 470 ? 34.961 -6.787 -36.772 1.00 94.75 470 SER A CA 1
ATOM 3701 C C . SER A 1 470 ? 34.788 -8.022 -37.656 1.00 94.75 470 SER A C 1
ATOM 3703 O O . SER A 1 470 ? 34.470 -7.894 -38.835 1.00 94.75 470 SER A O 1
ATOM 3705 N N . THR A 1 471 ? 35.035 -9.210 -37.102 1.00 93.81 471 THR A N 1
ATOM 3706 C CA . THR A 1 471 ? 35.024 -10.475 -37.844 1.00 93.81 471 THR A CA 1
ATOM 3707 C C . THR A 1 471 ? 33.611 -11.019 -38.023 1.00 93.81 471 THR A C 1
ATOM 3709 O O . THR A 1 471 ? 33.287 -11.511 -39.103 1.00 93.81 471 THR A O 1
ATOM 3712 N N . TYR A 1 472 ? 32.775 -10.947 -36.984 1.00 90.62 472 TYR A N 1
ATOM 3713 C CA . TYR A 1 472 ? 31.477 -11.631 -36.960 1.00 90.62 472 TYR A CA 1
ATOM 3714 C C . TYR A 1 472 ? 30.264 -10.707 -37.073 1.00 90.62 472 TYR A C 1
ATOM 3716 O O . TYR A 1 472 ? 29.191 -11.182 -37.440 1.00 90.62 472 TYR A O 1
ATOM 3724 N N . TYR A 1 473 ? 30.417 -9.416 -36.776 1.00 92.31 473 TYR A N 1
ATOM 3725 C CA . TYR A 1 473 ? 29.302 -8.470 -36.718 1.00 92.31 473 TYR A CA 1
ATOM 3726 C C . TYR A 1 473 ? 29.496 -7.283 -37.660 1.00 92.31 473 TYR A C 1
ATOM 3728 O O . TYR A 1 473 ? 28.692 -7.093 -38.569 1.00 92.31 473 TYR A O 1
ATOM 3736 N N . GLY A 1 474 ? 30.554 -6.498 -37.468 1.00 92.62 474 GLY A N 1
ATOM 3737 C CA . GLY A 1 474 ? 30.823 -5.317 -38.278 1.00 92.62 474 GLY A CA 1
ATOM 3738 C C . GLY A 1 474 ? 31.749 -4.302 -37.613 1.00 92.62 474 GLY A C 1
ATOM 3739 O O . GLY A 1 474 ? 32.338 -4.528 -36.549 1.00 92.62 474 GLY A O 1
ATOM 3740 N N . GLN A 1 475 ? 31.891 -3.166 -38.284 1.00 94.06 475 GLN A N 1
ATOM 3741 C CA . GLN A 1 475 ? 32.627 -1.998 -37.818 1.00 94.06 475 GLN A CA 1
ATOM 3742 C C . GLN A 1 475 ? 31.745 -1.104 -36.927 1.00 94.06 475 GLN A C 1
ATOM 3744 O O . GLN A 1 475 ? 30.531 -1.310 -36.855 1.00 94.06 475 GLN A O 1
ATOM 3749 N N . PRO A 1 476 ? 32.317 -0.111 -36.218 1.00 93.50 476 PRO A N 1
ATOM 3750 C CA . PRO A 1 476 ? 31.540 0.792 -35.369 1.00 93.50 476 PRO A CA 1
ATOM 3751 C C . PRO A 1 476 ? 30.355 1.465 -36.084 1.00 93.50 476 PRO A C 1
ATOM 3753 O O . PRO A 1 476 ? 29.312 1.674 -35.476 1.00 93.50 476 PRO A O 1
ATOM 3756 N N . GLU A 1 477 ? 30.494 1.795 -37.367 1.00 92.19 477 GLU A N 1
ATOM 3757 C CA . GLU A 1 477 ? 29.435 2.367 -38.208 1.00 92.19 477 GLU A CA 1
ATOM 3758 C C . GLU A 1 477 ? 28.290 1.396 -38.551 1.00 92.19 477 GLU A C 1
ATOM 3760 O O . GLU A 1 477 ? 27.229 1.854 -38.974 1.00 92.19 477 GLU A O 1
ATOM 3765 N N . ASP A 1 478 ? 28.489 0.089 -38.354 1.00 93.06 478 ASP A N 1
ATOM 3766 C CA . ASP A 1 478 ? 27.484 -0.957 -38.590 1.00 93.06 478 ASP A CA 1
ATOM 3767 C C . ASP A 1 478 ? 26.631 -1.250 -37.342 1.00 93.06 478 ASP A C 1
ATOM 3769 O O . ASP A 1 478 ? 25.641 -1.986 -37.408 1.00 93.06 478 ASP A O 1
ATOM 3773 N N . VAL A 1 479 ? 27.003 -0.685 -36.189 1.00 95.25 479 VAL A N 1
ATOM 3774 C CA . VAL A 1 479 ? 26.190 -0.749 -34.971 1.00 95.25 479 VAL A CA 1
ATOM 3775 C C . VAL A 1 479 ? 24.877 -0.013 -35.229 1.00 95.25 479 VAL A C 1
ATOM 3777 O O . VAL A 1 479 ? 24.876 1.121 -35.693 1.00 95.25 479 VAL A O 1
ATOM 3780 N N . ALA A 1 480 ? 23.755 -0.642 -34.891 1.00 92.38 480 ALA A N 1
ATOM 3781 C CA . ALA A 1 480 ? 22.440 -0.011 -34.957 1.00 92.38 480 ALA A CA 1
ATOM 3782 C C . ALA A 1 480 ? 22.094 0.702 -33.644 1.00 92.38 480 ALA A C 1
ATOM 3784 O O . ALA A 1 480 ? 21.632 1.841 -33.650 1.00 92.38 480 ALA A O 1
ATOM 3785 N N . TYR A 1 481 ? 22.342 0.039 -32.509 1.00 93.75 481 TYR A N 1
ATOM 3786 C CA . TYR A 1 481 ? 22.090 0.607 -31.186 1.00 93.75 481 TYR A CA 1
ATOM 3787 C C . TYR A 1 481 ? 23.186 0.228 -30.192 1.00 93.75 481 TYR A C 1
ATOM 3789 O O . TYR A 1 481 ? 23.722 -0.880 -30.232 1.00 93.75 481 TYR A O 1
ATOM 3797 N N . THR A 1 482 ? 23.485 1.124 -29.254 1.00 95.62 482 THR A N 1
ATOM 3798 C CA . THR A 1 482 ? 24.262 0.796 -28.053 1.00 95.62 482 THR A CA 1
ATOM 3799 C C . THR A 1 482 ? 23.350 0.650 -26.847 1.00 95.62 482 THR A C 1
ATOM 3801 O O . THR A 1 482 ? 22.346 1.355 -26.737 1.00 95.62 482 THR A O 1
ATOM 3804 N N . LEU A 1 483 ? 23.702 -0.267 -25.943 1.00 94.75 483 LEU A N 1
ATOM 3805 C CA . LEU A 1 483 ? 22.993 -0.515 -24.688 1.00 94.75 483 LEU A CA 1
ATOM 3806 C C . LEU A 1 483 ? 23.926 -0.227 -23.510 1.00 94.75 483 LEU A C 1
ATOM 3808 O O . LEU A 1 483 ? 24.950 -0.894 -23.345 1.00 94.75 483 LEU A O 1
ATOM 3812 N N . GLY A 1 484 ? 23.557 0.747 -22.681 1.00 92.44 484 GLY A N 1
ATOM 3813 C CA . GLY A 1 484 ? 24.315 1.156 -21.504 1.00 92.44 484 GLY A CA 1
ATOM 3814 C C . GLY A 1 484 ? 25.583 1.966 -21.806 1.00 92.44 484 GLY A C 1
ATOM 3815 O O . GLY A 1 484 ? 26.096 2.022 -22.926 1.00 92.44 484 GLY A O 1
ATOM 3816 N N . SER A 1 485 ? 26.080 2.646 -20.770 1.00 90.69 485 SER A N 1
ATOM 3817 C CA . SER A 1 485 ? 27.271 3.505 -20.873 1.00 90.69 485 SER A CA 1
ATOM 3818 C C . SER A 1 485 ? 28.056 3.694 -19.569 1.00 90.69 485 SER A C 1
ATOM 3820 O O . SER A 1 485 ? 29.047 4.417 -19.572 1.00 90.69 485 SER A O 1
ATOM 3822 N N . LYS A 1 486 ? 27.599 3.123 -18.442 1.00 89.25 486 LYS A N 1
ATOM 3823 C CA . LYS A 1 486 ? 28.201 3.352 -17.113 1.00 89.25 486 LYS A CA 1
ATOM 3824 C C . LYS A 1 486 ? 29.147 2.235 -16.684 1.00 89.25 486 LYS A C 1
ATOM 3826 O O . LYS A 1 486 ? 30.292 2.512 -16.364 1.00 89.25 486 LYS A O 1
ATOM 3831 N N . TRP A 1 487 ? 28.646 1.003 -16.645 1.00 89.12 487 TRP A N 1
ATOM 3832 C CA . TRP A 1 487 ? 29.427 -0.169 -16.230 1.00 89.12 487 TRP A CA 1
ATOM 3833 C C . TRP A 1 487 ? 29.968 -0.920 -17.439 1.00 89.12 487 TRP A C 1
ATOM 3835 O O . TRP A 1 487 ? 31.154 -1.211 -17.541 1.00 89.12 487 TRP A O 1
ATOM 3845 N N . LYS A 1 488 ? 29.077 -1.174 -18.396 1.00 92.44 488 LYS A N 1
ATOM 3846 C CA . LYS A 1 488 ? 29.388 -1.818 -19.662 1.00 92.44 488 LYS A CA 1
ATOM 3847 C C . LYS A 1 488 ? 28.591 -1.187 -20.794 1.00 92.44 488 LYS A C 1
ATOM 3849 O O . LYS A 1 488 ? 27.523 -0.621 -20.540 1.00 92.44 488 LYS A O 1
ATOM 3854 N N . GLN A 1 489 ? 29.101 -1.304 -22.013 1.00 95.75 489 GLN A N 1
ATOM 3855 C CA . GLN A 1 489 ? 28.376 -0.959 -23.232 1.00 95.75 489 GLN A CA 1
ATOM 3856 C C . GLN A 1 489 ? 28.276 -2.190 -24.135 1.00 95.75 489 GLN A C 1
ATOM 3858 O O . GLN A 1 489 ? 29.283 -2.819 -24.457 1.00 95.75 489 GLN A O 1
ATOM 3863 N N . MET A 1 490 ? 27.048 -2.536 -24.518 1.00 95.25 490 MET A N 1
ATOM 3864 C CA . MET A 1 490 ? 26.749 -3.627 -25.449 1.00 95.25 490 MET A CA 1
ATOM 3865 C C . MET A 1 490 ? 26.305 -3.054 -26.794 1.00 95.25 490 MET A C 1
ATOM 3867 O O . MET A 1 490 ? 25.870 -1.902 -26.873 1.00 95.25 490 MET A O 1
ATOM 3871 N N . TYR A 1 491 ? 26.391 -3.872 -27.840 1.00 96.06 491 TYR A N 1
ATOM 3872 C CA . TYR A 1 491 ? 26.187 -3.440 -29.219 1.00 96.06 491 TYR A CA 1
ATOM 3873 C C . TYR A 1 491 ? 25.129 -4.304 -29.895 1.00 96.06 491 TYR A C 1
ATOM 3875 O O . TYR A 1 491 ? 25.170 -5.533 -29.814 1.00 96.06 491 TYR A O 1
ATOM 3883 N N . VAL A 1 492 ? 24.174 -3.644 -30.543 1.00 94.31 492 VAL A N 1
ATOM 3884 C CA . VAL A 1 492 ? 23.098 -4.265 -31.311 1.00 94.31 492 VAL A CA 1
ATOM 3885 C C . VAL A 1 492 ? 23.371 -4.036 -32.788 1.00 94.31 492 VAL A C 1
ATOM 3887 O O . VAL A 1 492 ? 23.563 -2.898 -33.216 1.00 94.31 492 VAL A O 1
ATOM 3890 N N . PHE A 1 493 ? 23.352 -5.110 -33.566 1.00 92.62 493 PHE A N 1
ATOM 3891 C CA . PHE A 1 493 ? 23.584 -5.098 -35.006 1.00 92.62 493 PHE A CA 1
ATOM 3892 C C . PHE A 1 493 ? 22.327 -5.526 -35.753 1.00 92.62 493 PHE A C 1
ATOM 3894 O O . PHE A 1 493 ? 21.522 -6.319 -35.256 1.00 92.62 493 PHE A O 1
ATOM 3901 N N . LYS A 1 494 ? 22.167 -5.023 -36.978 1.00 88.12 494 LYS A N 1
ATOM 3902 C CA . LYS A 1 494 ? 21.109 -5.491 -37.872 1.00 88.12 494 LYS A CA 1
ATOM 3903 C C . LYS A 1 494 ? 21.469 -6.874 -38.419 1.00 88.12 494 LYS A C 1
ATOM 3905 O O . LYS A 1 494 ? 22.564 -7.081 -38.928 1.00 88.12 494 LYS A O 1
ATOM 3910 N N . ASN A 1 495 ? 20.529 -7.808 -38.369 1.00 80.69 495 ASN A N 1
ATOM 3911 C CA . ASN A 1 495 ? 20.689 -9.188 -38.814 1.00 80.69 495 ASN A CA 1
ATOM 3912 C C . ASN A 1 495 ? 19.873 -9.467 -40.091 1.00 80.69 495 ASN A C 1
ATOM 3914 O O . ASN A 1 495 ? 18.956 -10.289 -40.106 1.00 80.69 495 ASN A O 1
ATOM 3918 N N . GLY A 1 496 ? 20.175 -8.748 -41.177 1.00 76.25 496 GLY A N 1
ATOM 3919 C CA . GLY A 1 496 ? 19.452 -8.892 -42.448 1.00 76.25 496 GLY A CA 1
ATOM 3920 C C . GLY A 1 496 ? 17.932 -8.758 -42.273 1.00 76.25 496 GLY A C 1
ATOM 3921 O O . GLY A 1 496 ? 17.477 -7.821 -41.618 1.00 76.25 496 GLY A O 1
ATOM 3922 N N . THR A 1 497 ? 17.168 -9.723 -42.809 1.00 65.50 497 THR A N 1
ATOM 3923 C CA . THR A 1 497 ? 15.697 -9.752 -42.700 1.00 65.50 497 THR A CA 1
ATOM 3924 C C . THR A 1 497 ? 15.162 -10.270 -41.361 1.00 65.50 497 THR A C 1
ATOM 3926 O O . THR A 1 497 ? 13.953 -10.289 -41.140 1.00 65.50 497 THR A O 1
ATOM 3929 N N . LEU A 1 498 ? 16.047 -10.734 -40.478 1.00 64.19 498 LEU A N 1
ATOM 3930 C CA . LEU A 1 498 ? 15.705 -11.389 -39.214 1.00 64.19 498 LEU A CA 1
ATOM 3931 C C . LEU A 1 498 ? 15.691 -10.414 -38.024 1.00 64.19 498 LEU A C 1
ATOM 3933 O O . LEU A 1 498 ? 15.524 -10.852 -36.897 1.00 64.19 498 LEU A O 1
ATOM 3937 N N . GLY A 1 499 ? 15.854 -9.107 -38.258 1.00 81.75 499 GLY A N 1
ATOM 3938 C CA . GLY A 1 499 ? 15.730 -8.071 -37.229 1.00 81.75 499 GLY A CA 1
ATOM 3939 C C . GLY A 1 499 ? 17.050 -7.637 -36.616 1.00 81.75 499 GLY A C 1
ATOM 3940 O O . GLY A 1 499 ? 17.988 -7.321 -37.349 1.00 81.75 499 GLY A O 1
ATOM 3941 N N . TYR A 1 500 ? 17.113 -7.562 -35.289 1.00 89.25 500 TYR A N 1
ATOM 3942 C CA . TYR A 1 500 ? 18.241 -6.990 -34.552 1.00 89.25 500 TYR A CA 1
ATOM 3943 C C . TYR A 1 500 ? 18.798 -7.987 -33.541 1.00 89.25 500 TYR A C 1
ATOM 3945 O O . TYR A 1 500 ? 18.048 -8.626 -32.810 1.00 89.25 500 TYR A O 1
ATOM 3953 N N . ARG A 1 501 ? 20.125 -8.086 -33.460 1.00 90.56 501 ARG A N 1
ATOM 3954 C CA . ARG A 1 501 ? 20.818 -8.997 -32.543 1.00 90.56 501 ARG A CA 1
ATOM 3955 C C . ARG A 1 501 ? 21.758 -8.263 -31.623 1.00 90.56 501 ARG A C 1
ATOM 3957 O O . ARG A 1 501 ? 22.492 -7.381 -32.063 1.00 90.56 501 ARG A O 1
ATOM 3964 N N . VAL A 1 502 ? 21.774 -8.682 -30.366 1.00 93.56 502 VAL A N 1
ATOM 3965 C CA . VAL A 1 502 ? 22.821 -8.288 -29.425 1.00 93.56 502 VAL A CA 1
ATOM 3966 C C . VAL A 1 502 ? 24.076 -9.095 -29.753 1.00 93.56 502 VAL A C 1
ATOM 3968 O O . VAL A 1 502 ? 23.994 -10.300 -29.995 1.00 93.56 502 VAL A O 1
ATOM 3971 N N . ALA A 1 503 ? 25.237 -8.444 -29.780 1.00 94.69 503 ALA A N 1
ATOM 3972 C CA . ALA A 1 503 ? 26.496 -9.143 -29.996 1.00 94.69 503 ALA A CA 1
ATOM 3973 C C . ALA A 1 503 ? 26.812 -10.101 -28.837 1.00 94.69 503 ALA A C 1
ATOM 3975 O O . ALA A 1 503 ? 26.795 -9.715 -27.667 1.00 94.69 503 ALA A O 1
ATOM 3976 N N . THR A 1 504 ? 27.128 -11.343 -29.183 1.00 94.62 504 THR A N 1
ATOM 3977 C CA . THR A 1 504 ? 27.508 -12.438 -28.289 1.00 94.62 504 THR A CA 1
ATOM 3978 C C . THR A 1 504 ? 28.812 -13.057 -28.791 1.00 94.62 504 THR A C 1
ATOM 3980 O O . THR A 1 504 ? 29.152 -12.953 -29.967 1.00 94.62 504 THR A O 1
ATOM 3983 N N . GLY A 1 505 ? 29.595 -13.666 -27.905 1.00 92.81 505 GLY A N 1
ATOM 3984 C CA . GLY A 1 505 ? 30.922 -14.176 -28.248 1.00 92.81 505 GLY A CA 1
ATOM 3985 C C . GLY A 1 505 ? 32.007 -13.722 -27.285 1.00 92.81 505 GLY A C 1
ATOM 3986 O O . GLY A 1 505 ? 31.738 -13.282 -26.162 1.00 92.81 505 GLY A O 1
ATOM 3987 N N . ASN A 1 506 ? 33.251 -13.853 -27.733 1.00 93.06 506 ASN A N 1
ATOM 3988 C CA . ASN A 1 506 ? 34.409 -13.431 -26.959 1.00 93.06 506 ASN A CA 1
ATOM 3989 C C . ASN A 1 506 ? 34.710 -11.962 -27.256 1.00 93.06 506 ASN A C 1
ATOM 3991 O O . ASN A 1 506 ? 34.736 -11.570 -28.411 1.00 93.06 506 ASN A O 1
ATOM 3995 N N . GLN A 1 507 ? 34.994 -11.142 -26.244 1.00 94.31 507 GLN A N 1
ATOM 3996 C CA . GLN A 1 507 ? 35.409 -9.748 -26.473 1.00 94.31 507 GLN A CA 1
ATOM 3997 C C . GLN A 1 507 ? 34.386 -8.912 -27.282 1.00 94.31 507 GLN A C 1
ATOM 3999 O O . GLN A 1 507 ? 34.756 -8.196 -28.211 1.00 94.31 507 GLN A O 1
ATOM 4004 N N . VAL A 1 508 ? 33.098 -9.001 -26.941 1.00 95.56 508 VAL A N 1
ATOM 4005 C CA . VAL A 1 508 ? 31.983 -8.330 -27.649 1.00 95.56 508 VAL A CA 1
ATOM 4006 C C . VAL A 1 508 ? 31.253 -7.277 -26.811 1.00 95.56 508 VAL A C 1
ATOM 4008 O O . VAL A 1 508 ? 30.477 -6.494 -27.353 1.00 95.56 508 VAL A O 1
ATOM 4011 N N . VAL A 1 509 ? 31.498 -7.231 -25.498 1.00 95.31 509 VAL A N 1
ATOM 4012 C CA . VAL A 1 509 ? 30.979 -6.192 -24.598 1.00 95.31 509 VAL A CA 1
ATOM 4013 C C . VAL A 1 509 ? 32.136 -5.353 -24.066 1.00 95.31 509 VAL A C 1
ATOM 4015 O O . VAL A 1 509 ? 33.188 -5.889 -23.723 1.00 95.31 509 VAL A O 1
ATOM 4018 N N . TRP A 1 510 ? 31.959 -4.035 -24.014 1.00 96.62 510 TRP A N 1
ATOM 4019 C CA . TRP A 1 510 ? 32.988 -3.124 -23.522 1.00 96.62 510 TRP A CA 1
ATOM 4020 C C . TRP A 1 510 ? 32.838 -2.897 -22.018 1.00 96.62 510 TRP A C 1
ATOM 4022 O O . TRP A 1 510 ? 31.794 -2.408 -21.579 1.00 96.62 510 TRP A O 1
ATOM 4032 N N . ASP A 1 511 ? 33.872 -3.217 -21.241 1.00 94.69 511 ASP A N 1
ATOM 4033 C CA . ASP A 1 511 ? 34.006 -2.836 -19.832 1.00 94.69 511 ASP A CA 1
ATOM 4034 C C . ASP A 1 511 ? 34.458 -1.374 -19.749 1.00 94.69 511 ASP A C 1
ATOM 4036 O O . ASP A 1 511 ? 35.550 -1.012 -20.196 1.00 94.69 511 ASP A O 1
ATOM 4040 N N . VAL A 1 512 ? 33.597 -0.511 -19.206 1.00 92.94 512 VAL A N 1
ATOM 4041 C CA . VAL A 1 512 ? 33.837 0.938 -19.193 1.00 92.94 512 VAL A CA 1
ATOM 4042 C C . VAL A 1 512 ? 34.956 1.309 -18.227 1.00 92.94 512 VAL A C 1
ATOM 4044 O O . VAL A 1 512 ? 35.727 2.220 -18.527 1.00 92.94 512 VAL A O 1
ATOM 4047 N N . LYS A 1 513 ? 35.041 0.625 -17.082 1.00 90.19 513 LYS A N 1
ATOM 4048 C CA . LYS A 1 513 ? 36.000 0.950 -16.026 1.00 90.19 513 LYS A CA 1
ATOM 4049 C C . LYS A 1 513 ? 37.393 0.467 -16.402 1.00 90.19 513 LYS A C 1
ATOM 4051 O O . LYS A 1 513 ? 38.343 1.243 -16.361 1.00 90.19 513 LYS A O 1
ATOM 4056 N N . GLU A 1 514 ? 37.489 -0.794 -16.806 1.00 91.44 514 GLU A N 1
ATOM 4057 C CA . GLU A 1 514 ? 38.765 -1.435 -17.127 1.00 91.44 514 GLU A CA 1
ATOM 4058 C C . GLU A 1 514 ? 39.247 -1.121 -18.550 1.00 91.44 514 GLU A C 1
ATOM 4060 O O . GLU A 1 514 ? 40.372 -1.460 -18.913 1.00 91.44 514 GLU A O 1
ATOM 4065 N N . ALA A 1 515 ? 38.401 -0.477 -19.361 1.00 93.56 515 ALA A N 1
ATOM 4066 C CA . ALA A 1 515 ? 38.680 -0.117 -20.747 1.00 93.56 515 ALA A CA 1
ATOM 4067 C C . ALA A 1 515 ? 39.174 -1.314 -21.581 1.00 93.56 515 ALA A C 1
ATOM 4069 O O . ALA A 1 515 ? 40.172 -1.231 -22.304 1.00 93.56 515 ALA A O 1
ATOM 4070 N N . LYS A 1 516 ? 38.467 -2.443 -21.468 1.00 94.94 516 LYS A N 1
ATOM 4071 C CA . LYS A 1 516 ? 38.773 -3.691 -22.176 1.00 94.94 516 LYS A CA 1
ATOM 4072 C C . LYS A 1 516 ? 37.515 -4.371 -22.700 1.00 94.94 516 LYS A C 1
ATOM 4074 O O . LYS A 1 516 ? 36.414 -4.179 -22.190 1.00 94.94 516 LYS A O 1
ATOM 4079 N N . TRP A 1 517 ? 37.706 -5.210 -23.713 1.00 96.00 517 TRP A N 1
ATOM 4080 C CA . TRP A 1 517 ? 36.652 -6.063 -24.245 1.00 96.00 517 TRP A CA 1
ATOM 4081 C C . TRP A 1 517 ? 36.522 -7.354 -23.452 1.00 96.00 517 TRP A C 1
ATOM 4083 O O . TRP A 1 517 ? 37.509 -8.052 -23.219 1.00 96.00 517 TRP A O 1
ATOM 4093 N N . GLU A 1 518 ? 35.284 -7.698 -23.129 1.00 94.94 518 GLU A N 1
ATOM 4094 C CA . GLU A 1 518 ? 34.915 -8.881 -22.367 1.00 94.94 518 GLU A CA 1
ATOM 4095 C C . GLU A 1 518 ? 33.954 -9.774 -23.142 1.00 94.94 518 GLU A C 1
ATOM 4097 O O . GLU A 1 518 ? 33.341 -9.384 -24.142 1.00 94.94 518 GLU A O 1
ATOM 4102 N N . SER A 1 519 ? 33.849 -11.015 -22.687 1.00 94.06 519 SER A N 1
ATOM 4103 C CA . SER A 1 519 ? 32.989 -12.015 -23.315 1.00 94.06 519 SER A CA 1
ATOM 4104 C C . SER A 1 519 ? 31.553 -11.896 -22.813 1.00 94.06 519 SER A C 1
ATOM 4106 O O . SER A 1 519 ? 31.311 -11.613 -21.641 1.00 94.06 519 SER A O 1
ATOM 4108 N N . TYR A 1 520 ? 30.586 -12.149 -23.691 1.00 91.94 520 TYR A N 1
ATOM 4109 C CA . TYR A 1 520 ? 29.170 -12.172 -23.336 1.00 91.94 520 TYR A CA 1
ATOM 4110 C C . TYR A 1 520 ? 28.469 -13.316 -24.062 1.00 91.94 520 TYR A C 1
ATOM 4112 O O . TYR A 1 520 ? 28.501 -13.376 -25.289 1.00 91.94 520 TYR A O 1
ATOM 4120 N N . ARG A 1 521 ? 27.867 -14.232 -23.288 1.00 90.00 521 ARG A N 1
ATOM 4121 C CA . ARG A 1 521 ? 27.140 -15.424 -23.767 1.00 90.00 521 ARG A CA 1
ATOM 4122 C C . ARG A 1 521 ? 27.811 -16.119 -24.983 1.00 90.00 521 ARG A C 1
ATOM 4124 O O . ARG A 1 521 ? 27.199 -16.211 -26.050 1.00 90.00 521 ARG A O 1
ATOM 4131 N N . PRO A 1 522 ? 29.085 -16.568 -24.888 1.00 91.31 522 PRO A N 1
ATOM 4132 C CA . PRO A 1 522 ? 29.791 -17.131 -26.039 1.00 91.31 522 PRO A CA 1
ATOM 4133 C C . PRO A 1 522 ? 29.082 -18.358 -26.619 1.00 91.31 522 PRO A C 1
ATOM 4135 O O . PRO A 1 522 ? 28.798 -19.313 -25.903 1.00 91.31 522 PRO A O 1
ATOM 4138 N N . GLY A 1 523 ? 28.832 -18.343 -27.930 1.00 88.19 523 GLY A N 1
ATOM 4139 C CA . GLY A 1 523 ? 28.154 -19.435 -28.638 1.00 88.19 523 GLY A CA 1
ATOM 4140 C C . GLY A 1 523 ? 26.623 -19.379 -28.603 1.00 88.19 523 GLY A C 1
ATOM 4141 O O . GLY A 1 523 ? 25.984 -20.185 -29.278 1.00 88.19 523 GLY A O 1
ATOM 4142 N N . GLU A 1 524 ? 26.026 -18.429 -27.882 1.00 89.62 524 GLU A N 1
ATOM 4143 C CA . GLU A 1 524 ? 24.586 -18.171 -27.938 1.00 89.62 524 GLU A CA 1
ATOM 4144 C C . GLU A 1 524 ? 24.247 -17.180 -29.054 1.00 89.62 524 GLU A C 1
ATOM 4146 O O . GLU A 1 524 ? 25.068 -16.358 -29.455 1.00 89.62 524 GLU A O 1
ATOM 4151 N N . THR A 1 525 ? 23.011 -17.228 -29.543 1.00 86.81 525 THR A N 1
ATOM 4152 C CA . THR A 1 525 ? 22.430 -16.182 -30.393 1.00 86.81 525 THR A CA 1
ATOM 4153 C C . THR A 1 525 ? 21.343 -15.485 -29.592 1.00 86.81 525 THR A C 1
ATOM 4155 O O . THR A 1 525 ? 20.446 -16.159 -29.094 1.00 86.81 525 THR A O 1
ATOM 4158 N N . VAL A 1 526 ? 21.433 -14.160 -29.458 1.00 87.94 526 VAL A N 1
ATOM 4159 C CA . VAL A 1 526 ? 20.482 -13.360 -28.675 1.00 87.94 526 VAL A CA 1
ATOM 4160 C C . VAL A 1 526 ? 19.823 -12.327 -29.581 1.00 87.94 526 VAL A C 1
ATOM 4162 O O . VAL A 1 526 ? 20.447 -11.343 -29.993 1.00 87.94 526 VAL A O 1
ATOM 4165 N N . ASP A 1 527 ? 18.551 -12.563 -29.883 1.00 87.50 527 ASP A N 1
ATOM 4166 C CA . ASP A 1 527 ? 17.710 -11.627 -30.621 1.00 87.50 527 ASP A CA 1
ATOM 4167 C C . ASP A 1 527 ? 17.233 -10.513 -29.660 1.00 87.50 527 ASP A C 1
ATOM 4169 O O . ASP A 1 527 ? 16.800 -10.760 -28.525 1.00 87.50 527 ASP A O 1
ATOM 4173 N N . TRP A 1 528 ? 17.426 -9.255 -30.069 1.00 87.50 528 TRP A N 1
ATOM 4174 C CA . TRP A 1 528 ? 17.231 -8.081 -29.207 1.00 87.50 528 TRP A CA 1
ATOM 4175 C C . TRP A 1 528 ? 15.750 -7.841 -28.894 1.00 87.50 528 TRP A C 1
ATOM 4177 O O . TRP A 1 528 ? 15.403 -7.509 -27.757 1.00 87.50 528 TRP A O 1
ATOM 4187 N N . ASP A 1 529 ? 14.896 -8.050 -29.890 1.00 80.62 529 ASP A N 1
ATOM 4188 C CA . ASP A 1 529 ? 13.440 -7.886 -29.885 1.00 80.62 529 ASP A CA 1
ATOM 4189 C C . ASP A 1 529 ? 12.700 -8.851 -28.942 1.00 80.62 529 ASP A C 1
ATOM 4191 O O . ASP A 1 529 ? 11.649 -8.497 -28.393 1.00 80.62 529 ASP A O 1
ATOM 4195 N N . ASP A 1 530 ? 13.282 -10.014 -28.662 1.00 76.81 530 ASP A N 1
ATOM 4196 C CA . ASP A 1 530 ? 12.662 -11.028 -27.799 1.00 76.81 530 ASP A CA 1
ATOM 4197 C C . ASP A 1 530 ? 13.228 -11.066 -26.375 1.00 76.81 530 ASP A C 1
ATOM 4199 O O . ASP A 1 530 ? 12.530 -11.461 -25.444 1.00 76.81 530 ASP A O 1
ATOM 4203 N N . THR A 1 531 ? 14.473 -10.622 -26.177 1.00 80.12 531 THR A N 1
ATOM 4204 C CA . THR A 1 531 ? 15.172 -10.814 -24.889 1.00 80.12 531 THR A CA 1
ATOM 4205 C C . THR A 1 531 ? 15.381 -9.519 -24.108 1.00 80.12 531 THR A C 1
ATOM 4207 O O . THR A 1 531 ? 15.524 -9.529 -22.889 1.00 80.12 531 THR A O 1
ATOM 4210 N N . CYS A 1 532 ? 15.499 -8.390 -24.803 1.00 86.31 532 CYS A N 1
ATOM 4211 C CA . CYS A 1 532 ? 16.037 -7.163 -24.218 1.00 86.31 532 CYS A CA 1
ATOM 4212 C C . CYS A 1 532 ? 15.115 -5.965 -24.404 1.00 86.31 532 CYS A C 1
ATOM 4214 O O . CYS A 1 532 ? 15.135 -5.054 -23.577 1.00 86.31 532 CYS A O 1
ATOM 4216 N N . ILE A 1 533 ? 14.380 -5.907 -25.512 1.00 86.94 533 ILE A N 1
ATOM 4217 C CA . ILE A 1 533 ? 13.784 -4.661 -25.983 1.00 86.94 533 ILE A CA 1
ATOM 4218 C C . ILE A 1 533 ? 12.740 -4.098 -25.014 1.00 86.94 533 ILE A C 1
ATOM 4220 O O . ILE A 1 533 ? 12.755 -2.893 -24.777 1.00 86.94 533 ILE A O 1
ATOM 4224 N N . ALA A 1 534 ? 11.899 -4.926 -24.379 1.00 85.50 534 ALA A N 1
ATOM 4225 C CA . ALA A 1 534 ? 10.802 -4.416 -23.551 1.00 85.50 534 ALA A CA 1
ATOM 4226 C C . ALA A 1 534 ? 11.301 -3.684 -22.297 1.00 85.50 534 ALA A C 1
ATOM 4228 O O . ALA A 1 534 ? 10.663 -2.739 -21.840 1.00 85.50 534 ALA A O 1
ATOM 4229 N N . CYS A 1 535 ? 12.473 -4.070 -21.788 1.00 89.31 535 CYS A N 1
ATOM 4230 C CA . CYS A 1 535 ? 13.124 -3.397 -20.668 1.00 89.31 535 CYS A CA 1
ATOM 4231 C C . CYS A 1 535 ? 13.992 -2.205 -21.081 1.00 89.31 535 CYS A C 1
ATOM 4233 O O . CYS A 1 535 ? 14.503 -1.532 -20.190 1.00 89.31 535 CYS A O 1
ATOM 4235 N N . HIS A 1 536 ? 14.224 -1.977 -22.380 1.00 91.81 536 HIS A N 1
ATOM 4236 C CA . HIS A 1 536 ? 15.202 -1.010 -22.896 1.00 91.81 536 HIS A CA 1
ATOM 4237 C C . HIS A 1 536 ? 14.596 0.095 -23.776 1.00 91.81 536 HIS A C 1
ATOM 4239 O O . HIS A 1 536 ? 15.229 1.137 -23.947 1.00 91.81 536 HIS A O 1
ATOM 4245 N N . VAL A 1 537 ? 13.384 -0.084 -24.306 1.00 91.50 537 VAL A N 1
ATOM 4246 C CA . VAL A 1 537 ? 12.671 0.926 -25.108 1.00 91.50 537 VAL A CA 1
ATOM 4247 C C . VAL A 1 537 ? 11.259 1.158 -24.574 1.00 91.50 537 VAL A C 1
ATOM 4249 O O . VAL A 1 537 ? 10.754 0.394 -23.752 1.00 91.50 537 VAL A O 1
ATOM 4252 N N . THR A 1 538 ? 10.589 2.196 -25.068 1.00 91.56 538 THR A N 1
ATOM 4253 C CA . THR A 1 538 ? 9.190 2.484 -24.722 1.00 91.56 538 THR A CA 1
ATOM 4254 C C . THR A 1 538 ? 8.269 2.259 -25.911 1.00 91.56 538 THR A C 1
ATOM 4256 O O . THR A 1 538 ? 8.585 2.657 -27.030 1.00 91.56 538 THR A O 1
ATOM 4259 N N . GLY A 1 539 ? 7.105 1.651 -25.671 1.00 85.25 539 GLY A N 1
ATOM 4260 C CA . GLY A 1 539 ? 6.073 1.469 -26.693 1.00 85.25 539 GLY A CA 1
ATOM 4261 C C . GLY A 1 539 ? 6.420 0.441 -27.767 1.00 85.25 539 GLY A C 1
ATOM 4262 O O . GLY A 1 539 ? 6.007 0.603 -28.912 1.00 85.25 539 GLY A O 1
ATOM 4263 N N . PHE A 1 540 ? 7.193 -0.594 -27.419 1.00 85.94 540 PHE A N 1
ATOM 4264 C CA . PHE A 1 540 ? 7.444 -1.719 -28.319 1.00 85.94 540 PHE A CA 1
ATOM 4265 C C . PHE A 1 540 ? 6.132 -2.439 -28.647 1.00 85.94 540 PHE A C 1
ATOM 4267 O O . PHE A 1 540 ? 5.407 -2.874 -27.751 1.00 85.94 540 PHE A O 1
ATOM 4274 N N . ASN A 1 541 ? 5.821 -2.568 -29.934 1.00 76.25 541 ASN A N 1
ATOM 4275 C CA . ASN A 1 541 ? 4.528 -3.079 -30.388 1.00 76.25 541 ASN A CA 1
ATOM 4276 C C . ASN A 1 541 ? 4.478 -4.608 -30.583 1.00 76.25 541 ASN A C 1
ATOM 4278 O O . ASN A 1 541 ? 3.465 -5.115 -31.055 1.00 76.25 541 ASN A O 1
ATOM 4282 N N . GLY A 1 542 ? 5.546 -5.335 -30.235 1.00 75.38 542 GLY A N 1
ATOM 4283 C CA . GLY A 1 542 ? 5.623 -6.794 -30.375 1.00 75.38 542 GLY A CA 1
ATOM 4284 C C . GLY A 1 542 ? 6.042 -7.294 -31.757 1.00 75.38 542 GLY A C 1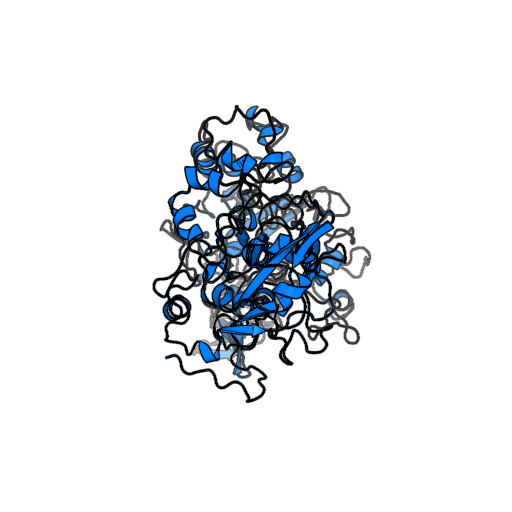
ATOM 4285 O O . GLY A 1 542 ? 6.198 -8.499 -31.934 1.00 75.38 542 GLY A O 1
ATOM 4286 N N . ASN A 1 543 ? 6.240 -6.407 -32.740 1.00 70.44 543 ASN A N 1
ATOM 4287 C CA . ASN A 1 543 ? 6.751 -6.814 -34.047 1.00 70.44 543 ASN A CA 1
ATOM 4288 C C . ASN A 1 543 ? 8.232 -7.189 -33.949 1.00 70.44 543 ASN A C 1
ATOM 4290 O O . ASN A 1 543 ? 9.053 -6.372 -33.535 1.00 70.44 543 ASN A O 1
ATOM 4294 N N . THR A 1 544 ? 8.571 -8.387 -34.412 1.00 70.81 544 THR A N 1
ATOM 4295 C CA . THR A 1 544 ? 9.948 -8.883 -34.516 1.00 70.81 544 THR A CA 1
ATOM 4296 C C . THR A 1 544 ? 10.461 -8.790 -35.959 1.00 70.81 544 THR A C 1
ATOM 4298 O O . THR A 1 544 ? 9.690 -8.592 -36.908 1.00 70.81 544 THR A O 1
ATOM 4301 N N . GLY A 1 545 ? 11.776 -8.891 -36.161 1.00 70.69 545 GLY A N 1
ATOM 4302 C CA . GLY A 1 545 ? 12.382 -8.839 -37.500 1.00 70.69 545 GLY A CA 1
ATOM 4303 C C . GLY A 1 545 ? 12.680 -7.418 -38.014 1.00 70.69 545 GLY A C 1
ATOM 4304 O O . GLY A 1 545 ? 13.029 -6.524 -37.252 1.00 70.69 545 GLY A O 1
ATOM 4305 N N . GLU A 1 546 ? 12.599 -7.170 -39.329 1.00 67.19 546 GLU A N 1
ATOM 4306 C CA . GLU A 1 546 ? 12.971 -5.853 -39.908 1.00 67.19 546 GLU A CA 1
ATOM 4307 C C . GLU A 1 546 ? 12.071 -4.684 -39.489 1.00 67.19 546 GLU A C 1
ATOM 4309 O O . GLU A 1 546 ? 12.468 -3.531 -39.642 1.00 67.19 546 GLU A O 1
ATOM 4314 N N . ASN A 1 547 ? 10.871 -4.970 -38.977 1.00 67.50 547 ASN A N 1
ATOM 4315 C CA . ASN A 1 547 ? 9.855 -3.976 -38.632 1.00 67.50 547 ASN A CA 1
ATOM 4316 C C . ASN A 1 547 ? 9.684 -3.824 -37.114 1.00 67.50 547 ASN A C 1
ATOM 4318 O O . ASN A 1 547 ? 8.561 -3.615 -36.648 1.00 67.50 547 ASN A O 1
ATOM 4322 N N . VAL A 1 548 ? 10.773 -3.950 -36.346 1.00 73.81 548 VAL A N 1
ATOM 4323 C CA . VAL A 1 548 ? 10.777 -3.593 -34.920 1.00 73.81 548 VAL A CA 1
ATOM 4324 C C . VAL A 1 548 ? 10.367 -2.128 -34.792 1.00 73.81 548 VAL A C 1
ATOM 4326 O O . VAL A 1 548 ? 11.056 -1.232 -35.278 1.00 73.81 548 VAL A O 1
ATOM 4329 N N . ILE A 1 549 ? 9.220 -1.890 -34.157 1.00 77.50 549 ILE A N 1
ATOM 4330 C CA . ILE A 1 549 ? 8.658 -0.556 -33.955 1.00 77.50 549 ILE A CA 1
ATOM 4331 C C . ILE A 1 549 ? 8.528 -0.320 -32.456 1.00 77.50 549 ILE A C 1
ATOM 4333 O O . ILE A 1 549 ? 7.896 -1.088 -31.729 1.00 77.50 549 ILE A O 1
ATOM 4337 N N . PHE A 1 550 ? 9.115 0.781 -32.012 1.00 84.19 550 PHE A N 1
ATOM 4338 C CA . PHE A 1 550 ? 8.959 1.324 -30.673 1.00 84.19 550 PHE A CA 1
ATOM 4339 C C . PHE A 1 550 ? 8.888 2.849 -30.759 1.00 84.19 550 PHE A C 1
ATOM 4341 O O . PHE A 1 550 ? 9.228 3.449 -31.780 1.00 84.19 550 PHE A O 1
ATOM 4348 N N . GLN A 1 551 ? 8.411 3.474 -29.690 1.00 86.81 551 GLN A N 1
ATOM 4349 C CA . GLN A 1 551 ? 8.049 4.884 -29.688 1.00 86.81 551 GLN A CA 1
ATOM 4350 C C . GLN A 1 551 ? 9.177 5.810 -29.212 1.00 86.81 551 GLN A C 1
ATOM 4352 O O . GLN A 1 551 ? 9.301 6.916 -29.740 1.00 86.81 551 GLN A O 1
ATOM 4357 N N . ASP A 1 552 ? 9.992 5.375 -28.245 1.00 87.38 552 ASP A N 1
ATOM 4358 C CA . ASP A 1 552 ? 11.169 6.111 -27.764 1.00 87.38 552 ASP A CA 1
ATOM 4359 C C . ASP A 1 552 ? 12.391 5.197 -27.622 1.00 87.38 552 ASP A C 1
ATOM 4361 O O . ASP A 1 552 ? 12.278 4.044 -27.198 1.00 87.38 552 ASP A O 1
ATOM 4365 N N . HIS A 1 553 ? 13.573 5.753 -27.911 1.00 84.19 553 HIS A N 1
ATOM 4366 C CA . HIS A 1 553 ? 14.851 5.146 -27.543 1.00 84.19 553 HIS A CA 1
ATOM 4367 C C . HIS A 1 553 ? 15.107 5.354 -26.045 1.00 84.19 553 HIS A C 1
ATOM 4369 O O . HIS A 1 553 ? 15.048 6.481 -25.549 1.00 84.19 553 HIS A O 1
ATOM 4375 N N . GLY A 1 554 ? 15.436 4.274 -25.338 1.00 79.56 554 GLY A N 1
ATOM 4376 C CA . GLY A 1 554 ? 15.662 4.308 -23.897 1.00 79.56 554 GLY A CA 1
ATOM 4377 C C . GLY A 1 554 ? 14.358 4.280 -23.106 1.00 79.56 554 GLY A C 1
ATOM 4378 O O . GLY A 1 554 ? 13.265 4.185 -23.662 1.00 79.56 554 GLY A O 1
ATOM 4379 N N . ILE A 1 555 ? 14.469 4.361 -21.781 1.00 92.62 555 ILE A N 1
ATOM 4380 C CA . ILE A 1 555 ? 13.296 4.291 -20.904 1.00 92.62 555 ILE A CA 1
ATOM 4381 C C . ILE A 1 555 ? 12.624 5.659 -20.869 1.00 92.62 555 ILE A C 1
ATOM 4383 O O . ILE A 1 555 ? 12.968 6.523 -20.057 1.00 92.62 555 ILE A O 1
ATOM 4387 N N . GLY A 1 556 ? 11.699 5.850 -21.807 1.00 93.75 556 GLY A N 1
ATOM 4388 C CA . GLY A 1 556 ? 10.826 7.003 -21.969 1.00 93.75 556 GLY A CA 1
ATOM 4389 C C . GLY A 1 556 ? 9.785 7.140 -20.863 1.00 93.75 556 GLY A C 1
ATOM 4390 O O . GLY A 1 556 ? 9.579 6.252 -20.033 1.00 93.75 556 GLY A O 1
ATOM 4391 N N . CYS A 1 557 ? 9.097 8.285 -20.860 1.00 94.94 557 CYS A N 1
ATOM 4392 C CA . CYS A 1 557 ? 8.103 8.630 -19.841 1.00 94.94 557 CYS A CA 1
ATOM 4393 C C . CYS A 1 557 ? 7.034 7.535 -19.698 1.00 94.94 557 CYS A C 1
ATOM 4395 O O . CYS A 1 557 ? 6.668 7.135 -18.593 1.00 94.94 557 CYS A O 1
ATOM 4397 N N . GLU A 1 558 ? 6.560 7.021 -20.827 1.00 93.62 558 GLU A N 1
ATOM 4398 C CA . GLU A 1 558 ? 5.424 6.106 -20.900 1.00 93.62 558 GLU A CA 1
ATOM 4399 C C . GLU A 1 558 ? 5.767 4.672 -20.448 1.00 93.62 558 GLU A C 1
ATOM 4401 O O . GLU A 1 558 ? 4.854 3.900 -20.170 1.00 93.62 558 GLU A O 1
ATOM 4406 N N . SER A 1 559 ? 7.048 4.318 -20.259 1.00 92.75 559 SER A N 1
ATOM 4407 C CA . SER A 1 559 ? 7.433 3.057 -19.594 1.00 92.75 559 SER A CA 1
ATOM 4408 C C . SER A 1 559 ? 7.067 3.052 -18.104 1.00 92.75 559 SER A C 1
ATOM 4410 O O . SER A 1 559 ? 6.808 1.999 -17.531 1.00 92.75 559 SER A O 1
ATOM 4412 N N . CYS A 1 560 ? 7.007 4.229 -17.472 1.00 93.31 560 CYS A N 1
ATOM 4413 C CA . CYS A 1 560 ? 6.625 4.383 -16.062 1.00 93.31 560 CYS A CA 1
ATOM 4414 C C . CYS A 1 560 ? 5.203 4.933 -15.890 1.00 93.31 560 CYS A C 1
ATOM 4416 O O . CYS A 1 560 ? 4.544 4.658 -14.889 1.00 93.31 560 CYS A O 1
ATOM 4418 N N . HIS A 1 561 ? 4.746 5.740 -16.848 1.00 91.94 561 HIS A N 1
ATOM 4419 C CA . HIS A 1 561 ? 3.471 6.456 -16.796 1.00 91.94 561 HIS A CA 1
ATOM 4420 C C . HIS A 1 561 ? 2.356 5.803 -17.634 1.00 91.94 561 HIS A C 1
ATOM 4422 O O . HIS A 1 561 ? 1.200 6.216 -17.534 1.00 91.94 561 HIS A O 1
ATOM 4428 N N . GLY A 1 562 ? 2.682 4.772 -18.418 1.00 89.69 562 GLY A N 1
ATOM 4429 C CA . GLY A 1 562 ? 1.770 4.134 -19.365 1.00 89.69 562 GLY A CA 1
ATOM 4430 C C . GLY A 1 562 ? 1.545 4.962 -20.643 1.00 89.69 562 GLY A C 1
ATOM 4431 O O . GLY A 1 562 ? 2.052 6.083 -20.747 1.00 89.69 562 GLY A O 1
ATOM 4432 N N . PRO A 1 563 ? 0.795 4.419 -21.623 1.00 88.38 563 PRO A N 1
ATOM 4433 C CA . PRO A 1 563 ? 0.483 5.094 -22.884 1.00 88.38 563 PRO A CA 1
ATOM 4434 C C . PRO A 1 563 ? -0.227 6.443 -22.684 1.00 88.38 563 PRO A C 1
ATOM 4436 O O . PRO A 1 563 ? -1.275 6.530 -22.042 1.00 88.38 563 PRO A O 1
ATOM 4439 N N . GLY A 1 564 ? 0.323 7.508 -23.263 1.00 88.62 564 GLY A N 1
ATOM 4440 C CA . GLY A 1 564 ? -0.061 8.890 -22.991 1.00 88.62 564 GLY A CA 1
ATOM 4441 C C . GLY A 1 564 ? -1.006 9.532 -24.004 1.00 88.62 564 GLY A C 1
ATOM 4442 O O . GLY A 1 564 ? -1.349 10.697 -23.829 1.00 88.62 564 GLY A O 1
ATOM 4443 N N . SER A 1 565 ? -1.452 8.842 -25.059 1.00 87.75 565 SER A N 1
ATOM 4444 C CA . SER A 1 565 ? -2.315 9.434 -26.106 1.00 87.75 565 SER A CA 1
ATOM 4445 C C . SER A 1 565 ? -3.632 10.029 -25.601 1.00 87.75 565 SER A C 1
ATOM 4447 O O . SER A 1 565 ? -4.067 11.068 -26.102 1.00 87.75 565 SER A O 1
ATOM 4449 N N . LYS A 1 566 ? -4.278 9.401 -24.609 1.00 84.62 566 LYS A N 1
ATOM 4450 C CA . LYS A 1 566 ? -5.493 9.943 -23.978 1.00 84.62 566 LYS A CA 1
ATOM 4451 C C . LYS A 1 566 ? -5.158 11.196 -23.160 1.00 84.62 566 LYS A C 1
ATOM 4453 O O . LYS A 1 566 ? -5.840 12.212 -23.287 1.00 84.62 566 LYS A O 1
ATOM 4458 N N . HIS A 1 567 ? -4.069 11.145 -22.392 1.00 83.81 567 HIS A N 1
ATOM 4459 C CA . HIS A 1 567 ? -3.588 12.262 -21.580 1.00 83.81 567 HIS A CA 1
ATOM 4460 C C . HIS A 1 567 ? -3.146 13.464 -22.418 1.00 83.81 567 HIS A C 1
ATOM 4462 O O . HIS A 1 567 ? -3.510 14.594 -22.118 1.00 83.81 567 HIS A O 1
ATOM 4468 N N . SER A 1 568 ? -2.398 13.250 -23.498 1.00 88.69 568 SER A N 1
ATOM 4469 C CA . SER A 1 568 ? -1.887 14.335 -24.339 1.00 88.69 568 SER A CA 1
ATOM 4470 C C . SER A 1 568 ? -3.003 15.088 -25.064 1.00 88.69 568 SER A C 1
ATOM 4472 O O . SER A 1 568 ? -2.916 16.306 -25.221 1.00 88.69 568 SER A O 1
ATOM 4474 N N . LYS A 1 569 ? -4.074 14.388 -25.463 1.00 84.25 569 LYS A N 1
ATOM 4475 C CA . LYS A 1 569 ? -5.269 14.996 -26.071 1.00 84.25 569 LYS A CA 1
ATOM 4476 C C . LYS A 1 569 ? -6.131 15.727 -25.040 1.00 84.25 569 LYS A C 1
ATOM 4478 O O . LYS A 1 569 ? -6.665 16.792 -25.344 1.00 84.25 569 LYS A O 1
ATOM 4483 N N . HIS A 1 570 ? -6.252 15.177 -23.832 1.00 76.44 570 HIS A N 1
ATOM 4484 C CA . HIS A 1 570 ? -7.101 15.715 -22.768 1.00 76.44 570 HIS A CA 1
ATOM 4485 C C . HIS A 1 570 ? -6.400 15.640 -21.401 1.00 76.44 570 HIS A C 1
ATOM 4487 O O . HIS A 1 570 ? -6.705 14.738 -20.628 1.00 76.44 570 HIS A O 1
ATOM 4493 N N . PRO A 1 571 ? -5.474 16.555 -21.062 1.00 76.06 571 PRO A N 1
ATOM 4494 C CA . PRO A 1 571 ? -4.673 16.430 -19.843 1.00 76.06 571 PRO A CA 1
ATOM 4495 C C . PRO A 1 571 ? -5.527 16.377 -18.570 1.00 76.06 571 PRO A C 1
ATOM 4497 O O . PRO A 1 571 ? -6.301 17.293 -18.298 1.00 76.06 571 PRO A O 1
ATOM 4500 N N . GLY A 1 572 ? -5.364 15.318 -17.775 1.00 65.06 572 GLY A N 1
ATOM 4501 C CA . GLY A 1 572 ? -6.053 15.119 -16.499 1.00 65.06 572 GLY A CA 1
ATOM 4502 C C . GLY A 1 572 ? -5.276 14.175 -15.580 1.00 65.06 572 GLY A C 1
ATOM 4503 O O . GLY A 1 572 ? -4.408 13.434 -16.031 1.00 65.06 572 GLY A O 1
ATOM 4504 N N . GLU A 1 573 ? -5.553 14.203 -14.274 1.00 55.34 573 GLU A N 1
ATOM 4505 C CA . GLU A 1 573 ? -4.822 13.360 -13.312 1.00 55.34 573 GLU A CA 1
ATOM 4506 C C . GLU A 1 573 ? -5.198 11.870 -13.377 1.00 55.34 573 GLU A C 1
ATOM 4508 O O . GLU A 1 573 ? -4.430 11.039 -12.904 1.00 55.34 573 GLU A O 1
ATOM 4513 N N . GLY A 1 574 ? -6.373 11.535 -13.922 1.00 59.84 574 GLY A N 1
ATOM 4514 C CA . GLY A 1 574 ? -6.884 10.160 -13.967 1.00 59.84 574 GLY A CA 1
ATOM 4515 C C . GLY A 1 574 ? -6.466 9.359 -15.200 1.00 59.84 574 GLY A C 1
ATOM 4516 O O . GLY A 1 574 ? -6.474 8.139 -15.149 1.00 59.84 574 GLY A O 1
ATOM 4517 N N . ASN A 1 575 ? -6.059 10.022 -16.287 1.00 67.00 575 ASN A N 1
ATOM 4518 C CA . ASN A 1 575 ? -5.809 9.376 -17.581 1.00 67.00 575 ASN A CA 1
ATOM 4519 C C . ASN A 1 575 ? -4.322 9.191 -17.919 1.00 67.00 575 ASN A C 1
ATOM 4521 O O . ASN A 1 575 ? -3.968 8.997 -19.082 1.00 67.00 575 ASN A O 1
ATOM 4525 N N . ILE A 1 576 ? -3.466 9.268 -16.901 1.00 78.19 576 ILE A N 1
ATOM 4526 C CA . ILE A 1 576 ? -2.058 8.889 -16.948 1.00 78.19 576 ILE A CA 1
ATOM 4527 C C . ILE A 1 576 ? -1.661 8.339 -15.579 1.00 78.19 576 ILE A C 1
ATOM 4529 O O . ILE A 1 576 ? -2.111 8.838 -14.545 1.00 78.19 576 ILE A O 1
ATOM 4533 N N . ILE A 1 577 ? -0.807 7.320 -15.543 1.00 80.62 577 ILE A N 1
ATOM 4534 C CA . ILE A 1 577 ? -0.351 6.756 -14.273 1.00 80.62 577 ILE A CA 1
ATOM 4535 C C . ILE A 1 577 ? 0.647 7.708 -13.628 1.00 80.62 577 ILE A C 1
ATOM 4537 O O . ILE A 1 577 ? 1.498 8.286 -14.295 1.00 80.62 577 ILE A O 1
ATOM 4541 N N . ASN A 1 578 ? 0.584 7.854 -12.307 1.00 82.56 578 ASN A N 1
ATOM 4542 C CA . ASN A 1 578 ? 1.629 8.507 -11.528 1.00 82.56 578 ASN A CA 1
ATOM 4543 C C . ASN A 1 578 ? 2.145 7.527 -10.466 1.00 82.56 578 ASN A C 1
ATOM 4545 O O . ASN A 1 578 ? 1.456 7.336 -9.461 1.00 82.56 578 ASN A O 1
ATOM 4549 N N . PRO A 1 579 ? 3.358 6.959 -10.626 1.00 81.56 579 PRO A N 1
ATOM 4550 C CA . PRO A 1 579 ? 3.913 6.001 -9.667 1.00 81.56 579 PRO A CA 1
ATOM 4551 C C . PRO A 1 579 ? 4.015 6.521 -8.226 1.00 81.56 579 PRO A C 1
ATOM 4553 O O . PRO A 1 579 ? 4.031 5.735 -7.288 1.00 81.56 579 PRO A O 1
ATOM 4556 N N . GLY A 1 580 ? 4.073 7.840 -8.011 1.00 75.75 580 GLY A N 1
ATOM 4557 C CA . GLY A 1 580 ? 4.072 8.441 -6.671 1.00 75.75 580 GLY A CA 1
ATOM 4558 C C . GLY A 1 580 ? 2.703 8.487 -5.986 1.00 75.75 580 GLY A C 1
ATOM 4559 O O . GLY A 1 580 ? 2.638 8.821 -4.806 1.00 75.75 580 GLY A O 1
ATOM 4560 N N . LYS A 1 581 ? 1.615 8.195 -6.710 1.00 70.31 581 LYS A N 1
ATOM 4561 C CA . LYS A 1 581 ? 0.239 8.136 -6.185 1.00 70.31 581 LYS A CA 1
ATOM 4562 C C . LYS A 1 581 ? -0.284 6.698 -6.032 1.00 70.31 581 LYS A C 1
ATOM 4564 O O . LYS A 1 581 ? -1.388 6.520 -5.522 1.00 70.31 581 LYS A O 1
ATOM 4569 N N . LEU A 1 582 ? 0.485 5.704 -6.479 1.00 68.12 582 LEU A N 1
ATOM 4570 C CA . LEU A 1 582 ? 0.158 4.284 -6.351 1.00 68.12 582 LEU A CA 1
ATOM 4571 C C . LEU A 1 582 ? 0.421 3.786 -4.919 1.00 68.12 582 LEU A C 1
ATOM 4573 O O . LEU A 1 582 ? 1.213 4.383 -4.186 1.00 68.12 582 LEU A O 1
ATOM 4577 N N . ASP A 1 583 ? -0.241 2.700 -4.511 1.00 69.88 583 ASP A N 1
ATOM 4578 C CA . ASP A 1 583 ? 0.158 1.958 -3.309 1.00 69.88 583 ASP A CA 1
ATOM 4579 C C . ASP A 1 583 ? 1.545 1.319 -3.485 1.00 69.88 583 ASP A C 1
ATOM 4581 O O . ASP A 1 583 ? 2.091 1.283 -4.590 1.00 69.88 583 ASP A O 1
ATOM 4585 N N . GLN A 1 584 ? 2.125 0.844 -2.378 1.00 79.38 584 GLN A N 1
ATOM 4586 C CA . GLN A 1 584 ? 3.508 0.382 -2.341 1.00 79.38 584 GLN A CA 1
ATOM 4587 C C . GLN A 1 584 ? 3.792 -0.682 -3.402 1.00 79.38 584 GLN A C 1
ATOM 4589 O O . GLN A 1 584 ? 4.717 -0.485 -4.187 1.00 79.38 584 GLN A O 1
ATOM 4594 N N . ASP A 1 585 ? 2.989 -1.750 -3.455 1.00 74.00 585 ASP A N 1
ATOM 4595 C CA . ASP A 1 585 ? 3.197 -2.874 -4.370 1.00 74.00 585 ASP A CA 1
ATOM 4596 C C . ASP A 1 585 ? 3.093 -2.407 -5.824 1.00 74.00 585 ASP A C 1
ATOM 4598 O O . ASP A 1 585 ? 4.001 -2.648 -6.619 1.00 74.00 585 ASP A O 1
ATOM 4602 N N . ARG A 1 586 ? 2.040 -1.649 -6.169 1.00 80.75 586 ARG A N 1
ATOM 4603 C CA . ARG A 1 586 ? 1.885 -1.100 -7.528 1.00 80.75 586 ARG A CA 1
ATOM 4604 C C . ARG A 1 586 ? 3.047 -0.189 -7.916 1.00 80.75 586 ARG A C 1
ATOM 4606 O O . ARG A 1 586 ? 3.511 -0.233 -9.051 1.00 80.75 586 ARG A O 1
ATOM 4613 N N . ALA A 1 587 ? 3.528 0.638 -6.991 1.00 78.81 587 ALA A N 1
ATOM 4614 C CA . ALA A 1 587 ? 4.620 1.571 -7.242 1.00 78.81 587 ALA A CA 1
ATOM 4615 C C . ALA A 1 587 ? 5.965 0.860 -7.454 1.00 78.81 587 ALA A C 1
ATOM 4617 O O . ALA A 1 587 ? 6.713 1.242 -8.355 1.00 78.81 587 ALA A O 1
ATOM 4618 N N . ILE A 1 588 ? 6.290 -0.155 -6.643 1.00 87.44 588 ILE A N 1
ATOM 4619 C CA . ILE A 1 588 ? 7.552 -0.896 -6.789 1.00 87.44 588 ILE A CA 1
ATOM 4620 C C . ILE A 1 588 ? 7.545 -1.806 -8.018 1.00 87.44 588 ILE A C 1
ATOM 4622 O O . ILE A 1 588 ? 8.593 -1.988 -8.632 1.00 87.44 588 ILE A O 1
ATOM 4626 N N . GLU A 1 589 ? 6.383 -2.315 -8.429 1.00 86.81 589 GLU A N 1
ATOM 4627 C CA . GLU A 1 589 ? 6.226 -3.138 -9.632 1.00 86.81 589 GLU A CA 1
ATOM 4628 C C . GLU A 1 589 ? 6.514 -2.362 -10.926 1.00 86.81 589 GLU A C 1
ATOM 4630 O O . GLU A 1 589 ? 7.092 -2.924 -11.854 1.00 86.81 589 GLU A O 1
ATOM 4635 N N . VAL A 1 590 ? 6.233 -1.050 -10.968 1.00 92.00 590 VAL A N 1
ATOM 4636 C CA . VAL A 1 590 ? 6.653 -0.186 -12.091 1.00 92.00 590 VAL A CA 1
ATOM 4637 C C . VAL A 1 590 ? 8.172 -0.206 -12.269 1.00 92.00 590 VAL A C 1
ATOM 4639 O O . VAL A 1 590 ? 8.659 -0.170 -13.394 1.00 92.00 590 VAL A O 1
ATOM 4642 N N . CYS A 1 591 ? 8.938 -0.281 -11.181 1.00 95.50 591 CYS A N 1
ATOM 4643 C CA . CYS A 1 591 ? 10.392 -0.425 -11.250 1.00 95.50 591 CYS A CA 1
ATOM 4644 C C . CYS A 1 591 ? 10.797 -1.886 -11.497 1.00 95.50 591 CYS A C 1
ATOM 4646 O O . CYS A 1 591 ? 11.731 -2.153 -12.254 1.00 95.50 591 CYS A O 1
ATOM 4648 N N . GLY A 1 592 ? 10.077 -2.825 -10.878 1.00 94.25 592 GLY A N 1
ATOM 4649 C CA . GLY A 1 592 ? 10.293 -4.266 -10.970 1.00 94.25 592 GLY A CA 1
ATOM 4650 C C . GLY A 1 592 ? 10.131 -4.838 -12.375 1.00 94.25 592 GLY A C 1
ATOM 4651 O O . GLY A 1 592 ? 10.739 -5.861 -12.659 1.00 94.25 592 GLY A O 1
ATOM 4652 N N . GLN A 1 593 ? 9.415 -4.159 -13.277 1.00 92.06 593 GLN A N 1
ATOM 4653 C CA . GLN A 1 593 ? 9.308 -4.579 -14.680 1.00 92.06 593 GLN A CA 1
ATOM 4654 C C . GLN A 1 593 ? 10.677 -4.690 -15.388 1.00 92.06 593 GLN A C 1
ATOM 4656 O O . GLN A 1 593 ? 10.821 -5.496 -16.300 1.00 92.06 593 GLN A O 1
ATOM 4661 N N . CYS A 1 594 ? 11.681 -3.913 -14.949 1.00 93.56 594 CYS A N 1
ATOM 4662 C CA . CYS A 1 594 ? 13.054 -3.962 -15.477 1.00 93.56 594 CYS A CA 1
ATOM 4663 C C . CYS A 1 594 ? 14.094 -4.315 -14.405 1.00 93.56 594 CYS A C 1
ATOM 4665 O O . CYS A 1 594 ? 15.082 -4.987 -14.688 1.00 93.56 594 CYS A O 1
ATOM 4667 N N . HIS A 1 595 ? 13.907 -3.847 -13.167 1.00 94.62 595 HIS A N 1
ATOM 4668 C CA . HIS A 1 595 ? 14.835 -4.075 -12.053 1.00 94.62 595 HIS A CA 1
ATOM 4669 C C . HIS A 1 595 ? 14.587 -5.404 -11.331 1.00 94.62 595 HIS A C 1
ATOM 4671 O O . HIS A 1 595 ? 14.828 -5.518 -10.124 1.00 94.62 595 HIS A O 1
ATOM 4677 N N . ALA A 1 596 ? 14.119 -6.397 -12.084 1.00 91.62 596 ALA A N 1
ATOM 4678 C CA . ALA A 1 596 ? 13.995 -7.772 -11.654 1.00 91.62 596 ALA A CA 1
ATOM 4679 C C . ALA A 1 596 ? 14.473 -8.734 -12.746 1.00 91.62 596 ALA A C 1
ATOM 4681 O O . ALA A 1 596 ? 14.357 -8.470 -13.940 1.00 91.62 596 ALA A O 1
ATOM 4682 N N . ARG A 1 597 ? 14.967 -9.899 -12.327 1.00 88.69 597 ARG A N 1
ATOM 4683 C CA . ARG A 1 597 ? 15.072 -11.089 -13.184 1.00 88.69 597 ARG A CA 1
ATOM 4684 C C . ARG A 1 597 ? 13.825 -11.955 -13.091 1.00 88.69 597 ARG A C 1
ATOM 4686 O O . ARG A 1 597 ? 13.205 -12.014 -12.031 1.00 88.69 597 ARG A O 1
ATOM 4693 N N . GLY A 1 598 ? 13.488 -12.650 -14.168 1.00 88.38 598 GLY A N 1
ATOM 4694 C CA . GLY A 1 598 ? 12.301 -13.489 -14.246 1.00 88.38 598 GLY A CA 1
ATOM 4695 C C . GLY A 1 598 ? 12.032 -13.967 -15.665 1.00 88.38 598 GLY A C 1
ATOM 4696 O O . GLY A 1 598 ? 12.847 -13.756 -16.560 1.00 88.38 598 GLY A O 1
ATOM 4697 N N . ILE A 1 599 ? 10.890 -14.621 -15.843 1.00 87.56 599 ILE A N 1
ATOM 4698 C CA . ILE A 1 599 ? 10.416 -15.127 -17.132 1.00 87.56 599 ILE A CA 1
ATOM 4699 C C . ILE A 1 599 ? 8.988 -14.626 -17.340 1.00 87.56 599 ILE A C 1
ATOM 4701 O O . ILE A 1 599 ? 8.142 -14.717 -16.440 1.00 87.56 599 ILE A O 1
ATOM 4705 N N . ASN A 1 600 ? 8.718 -14.087 -18.523 1.00 90.19 600 ASN A N 1
ATOM 4706 C CA . ASN A 1 600 ? 7.387 -13.686 -18.951 1.00 90.19 600 ASN A CA 1
ATOM 4707 C C . ASN A 1 600 ? 6.418 -14.878 -18.915 1.00 90.19 600 ASN A C 1
ATOM 4709 O O . ASN A 1 600 ? 6.811 -16.037 -19.040 1.00 90.19 600 ASN A O 1
ATOM 4713 N N . LYS A 1 601 ? 5.121 -14.626 -18.748 1.00 86.44 601 LYS A N 1
ATOM 4714 C CA . LYS A 1 601 ? 4.109 -15.692 -18.752 1.00 86.44 601 LYS A CA 1
ATOM 4715 C C . LYS A 1 601 ? 3.977 -16.420 -20.089 1.00 86.44 601 LYS A C 1
ATOM 4717 O O . LYS A 1 601 ? 3.426 -17.519 -20.091 1.00 86.44 601 LYS A O 1
ATOM 4722 N N . ASP A 1 602 ? 4.501 -15.874 -21.184 1.00 83.62 602 ASP A N 1
ATOM 4723 C CA . ASP A 1 602 ? 4.634 -16.616 -22.444 1.00 83.62 602 ASP A CA 1
ATOM 4724 C C . ASP A 1 602 ? 5.634 -17.791 -22.371 1.00 83.62 602 ASP A C 1
ATOM 4726 O O . ASP A 1 602 ? 5.604 -18.678 -23.224 1.00 83.62 602 ASP A O 1
ATOM 4730 N N . GLY A 1 603 ? 6.470 -17.842 -21.327 1.00 82.94 603 GLY A N 1
ATOM 4731 C CA . GLY A 1 603 ? 7.449 -18.899 -21.082 1.00 82.94 603 GLY A CA 1
ATOM 4732 C C . GLY A 1 603 ? 8.712 -18.810 -21.941 1.00 82.94 603 GLY A C 1
ATOM 4733 O O . GLY A 1 603 ? 9.530 -19.727 -21.889 1.00 82.94 603 GLY A O 1
ATOM 4734 N N . VAL A 1 604 ? 8.871 -17.741 -22.725 1.00 80.94 604 VAL A N 1
ATOM 4735 C CA . VAL A 1 604 ? 9.978 -17.546 -23.670 1.00 80.94 604 VAL A CA 1
ATOM 4736 C C . VAL A 1 604 ? 10.779 -16.292 -23.331 1.00 80.94 604 VAL A C 1
ATOM 4738 O O . VAL A 1 604 ? 12.006 -16.356 -23.302 1.00 80.94 604 VAL A O 1
ATOM 4741 N N . ARG A 1 605 ? 10.120 -15.159 -23.060 1.00 85.75 605 ARG A N 1
ATOM 4742 C CA . ARG A 1 605 ? 10.813 -13.876 -22.865 1.00 85.75 605 ARG A CA 1
ATOM 4743 C C . ARG A 1 605 ? 11.395 -13.750 -21.457 1.00 85.75 605 ARG A C 1
ATOM 4745 O O . ARG A 1 605 ? 10.752 -14.093 -20.466 1.00 85.75 605 ARG A O 1
ATOM 4752 N N . GLU A 1 606 ? 12.595 -13.181 -21.360 1.00 85.81 606 GLU A N 1
ATOM 4753 C CA . GLU A 1 606 ? 13.262 -12.842 -20.086 1.00 85.81 606 GLU A CA 1
ATOM 4754 C C . GLU A 1 606 ? 12.881 -11.431 -19.573 1.00 85.81 606 GLU A C 1
ATOM 4756 O O . GLU A 1 606 ? 13.469 -10.929 -18.614 1.00 85.81 606 GLU A O 1
ATOM 4761 N N . ASP A 1 607 ? 11.899 -10.778 -20.204 1.00 87.44 607 ASP A N 1
ATOM 4762 C CA . ASP A 1 607 ? 11.450 -9.417 -19.903 1.00 87.44 607 ASP A CA 1
ATOM 4763 C C . ASP A 1 607 ? 9.955 -9.347 -19.537 1.00 87.44 607 ASP A C 1
ATOM 4765 O O . ASP A 1 607 ? 9.172 -10.274 -19.757 1.00 87.44 607 ASP A O 1
ATOM 4769 N N . ALA A 1 608 ? 9.527 -8.223 -18.960 1.00 87.69 608 ALA A N 1
ATOM 4770 C CA . ALA A 1 608 ? 8.132 -7.999 -18.581 1.00 87.69 608 ALA A CA 1
ATOM 4771 C C . ALA A 1 608 ? 7.271 -7.469 -19.747 1.00 87.69 608 ALA A C 1
ATOM 4773 O O . ALA A 1 608 ? 6.367 -6.660 -19.529 1.00 87.69 608 ALA A O 1
ATOM 4774 N N . TYR A 1 609 ? 7.542 -7.882 -20.993 1.00 88.94 609 TYR A N 1
ATOM 4775 C CA . TYR A 1 609 ? 6.764 -7.443 -22.154 1.00 88.94 609 TYR A CA 1
ATOM 4776 C C . TYR A 1 609 ? 5.252 -7.618 -21.952 1.00 88.94 609 TYR A C 1
ATOM 4778 O O . TYR A 1 609 ? 4.788 -8.671 -21.518 1.00 88.94 609 TYR A O 1
ATOM 4786 N N . GLY A 1 610 ? 4.491 -6.573 -22.284 1.00 82.38 610 GLY A N 1
ATOM 4787 C CA . GLY A 1 610 ? 3.040 -6.517 -22.097 1.00 82.38 610 GLY A CA 1
ATOM 4788 C C . GLY A 1 610 ? 2.595 -5.994 -20.728 1.00 82.38 610 GLY A C 1
ATOM 4789 O O . GLY A 1 610 ? 1.405 -5.752 -20.542 1.00 82.38 610 GLY A O 1
ATOM 4790 N N . PHE A 1 611 ? 3.514 -5.779 -19.781 1.00 85.00 611 PHE A N 1
ATOM 4791 C CA . PHE A 1 611 ? 3.195 -5.106 -18.526 1.00 85.00 611 PHE A CA 1
ATOM 4792 C C . PHE A 1 611 ? 2.903 -3.627 -18.780 1.00 85.00 611 PHE A C 1
ATOM 4794 O O . PHE A 1 611 ? 3.666 -2.927 -19.447 1.00 85.00 611 PHE A O 1
ATOM 4801 N N . ILE A 1 612 ? 1.804 -3.139 -18.210 1.00 84.00 612 ILE A N 1
ATOM 4802 C CA . ILE A 1 612 ? 1.439 -1.728 -18.249 1.00 84.00 612 ILE A CA 1
ATOM 4803 C C . ILE A 1 612 ? 1.454 -1.183 -16.812 1.00 84.00 612 ILE A C 1
ATOM 4805 O O . ILE A 1 612 ? 0.830 -1.785 -15.933 1.00 84.00 612 ILE A O 1
ATOM 4809 N N . PRO A 1 613 ? 2.120 -0.039 -16.540 1.00 82.69 613 PRO A N 1
ATOM 4810 C CA . PRO A 1 613 ? 2.147 0.563 -15.209 1.00 82.69 613 PRO A CA 1
ATOM 4811 C C . PRO A 1 613 ? 0.761 0.658 -14.560 1.00 82.69 613 PRO A C 1
ATOM 4813 O O . PRO A 1 613 ? -0.207 1.073 -15.193 1.00 82.69 613 PRO A O 1
ATOM 4816 N N . GLY A 1 614 ? 0.670 0.269 -13.286 1.00 71.62 614 GLY A N 1
ATOM 4817 C CA . GLY A 1 614 ? -0.590 0.181 -12.539 1.00 71.62 614 GLY A CA 1
ATOM 4818 C C . GLY A 1 614 ? -1.246 -1.208 -12.535 1.00 71.62 614 GLY A C 1
ATOM 4819 O O . GLY A 1 614 ? -2.099 -1.450 -11.683 1.00 71.62 614 GLY A O 1
ATOM 4820 N N . GLN A 1 615 ? -0.837 -2.130 -13.414 1.00 75.06 615 GLN A N 1
ATOM 4821 C CA . GLN A 1 615 ? -1.267 -3.537 -13.388 1.00 75.06 615 GLN A CA 1
ATOM 4822 C C . GLN A 1 615 ? -0.513 -4.365 -12.336 1.00 75.06 615 GLN A C 1
ATOM 4824 O O . GLN A 1 615 ? 0.317 -3.838 -11.594 1.00 75.06 615 GLN A O 1
ATOM 4829 N N . ILE A 1 616 ? -0.817 -5.668 -12.254 1.00 77.94 616 ILE A N 1
ATOM 4830 C CA . ILE A 1 616 ? -0.079 -6.652 -11.454 1.00 77.94 616 ILE A CA 1
ATOM 4831 C C . ILE A 1 616 ? 1.061 -7.251 -12.256 1.00 77.94 616 ILE A C 1
ATOM 4833 O O . ILE A 1 616 ? 0.839 -8.016 -13.184 1.00 77.94 616 ILE A O 1
ATOM 4837 N N . LEU A 1 617 ? 2.299 -6.955 -11.845 1.00 80.12 617 LEU A N 1
ATOM 4838 C CA . LEU A 1 617 ? 3.497 -7.471 -12.508 1.00 80.12 617 LEU A CA 1
ATOM 4839 C C . LEU A 1 617 ? 3.484 -9.000 -12.588 1.00 80.12 617 LEU A C 1
ATOM 4841 O O . LEU A 1 617 ? 3.804 -9.556 -13.632 1.00 80.12 617 LEU A O 1
ATOM 4845 N N . ALA A 1 618 ? 3.034 -9.680 -11.529 1.00 78.50 618 ALA A N 1
ATOM 4846 C CA . ALA A 1 618 ? 2.947 -11.140 -11.483 1.00 78.50 618 ALA A CA 1
ATOM 4847 C C . ALA A 1 618 ? 1.967 -11.760 -12.505 1.00 78.50 618 ALA A C 1
ATOM 4849 O O . ALA A 1 618 ? 2.051 -12.964 -12.766 1.00 78.50 618 ALA A O 1
ATOM 4850 N N . GLU A 1 619 ? 1.053 -10.973 -13.090 1.00 79.94 619 GLU A N 1
ATOM 4851 C CA . GLU A 1 619 ? 0.161 -11.427 -14.168 1.00 79.94 619 GLU A CA 1
ATOM 4852 C C . GLU A 1 619 ? 0.881 -11.537 -15.516 1.00 79.94 619 GLU A C 1
ATOM 4854 O O . GLU A 1 619 ? 0.453 -12.323 -16.356 1.00 79.94 619 GLU A O 1
ATOM 4859 N N . THR A 1 620 ? 2.002 -10.832 -15.694 1.00 76.75 620 THR A N 1
ATOM 4860 C CA . THR A 1 620 ? 2.776 -10.810 -16.948 1.00 76.75 620 THR A CA 1
ATOM 4861 C C . THR A 1 620 ? 4.179 -11.393 -16.787 1.00 76.75 620 THR A C 1
ATOM 4863 O O . THR A 1 620 ? 4.717 -11.990 -17.714 1.00 76.75 620 THR A O 1
ATOM 4866 N N . PHE A 1 621 ? 4.773 -11.280 -15.600 1.00 85.50 621 PHE A N 1
ATOM 4867 C CA . PHE A 1 621 ? 6.172 -11.600 -15.351 1.00 85.50 621 PHE A CA 1
ATOM 4868 C C . PHE A 1 621 ? 6.339 -12.409 -14.063 1.00 85.50 621 PHE A C 1
ATOM 4870 O O . PHE A 1 621 ? 5.986 -11.973 -12.967 1.00 85.50 621 PHE A O 1
ATOM 4877 N N . THR A 1 622 ? 6.889 -13.615 -14.188 1.00 87.38 622 THR A N 1
ATOM 4878 C CA . THR A 1 622 ? 7.240 -14.457 -13.042 1.00 87.38 622 THR A CA 1
ATOM 4879 C C . THR A 1 622 ? 8.643 -14.092 -12.592 1.00 87.38 622 THR A C 1
ATOM 4881 O O . THR A 1 622 ? 9.625 -14.491 -13.215 1.00 87.38 622 THR A O 1
ATOM 4884 N N . VAL A 1 623 ? 8.732 -13.324 -11.512 1.00 85.94 623 VAL A N 1
ATOM 4885 C CA . VAL A 1 623 ? 10.009 -12.925 -10.916 1.00 85.94 623 VAL A CA 1
ATOM 4886 C C . VAL A 1 623 ? 10.756 -14.164 -10.419 1.00 85.94 623 VAL A C 1
ATOM 4888 O O . VAL A 1 623 ? 10.175 -15.027 -9.763 1.00 85.94 623 VAL A O 1
ATOM 4891 N N . LEU A 1 624 ? 12.046 -14.245 -10.747 1.00 83.62 624 LEU A N 1
ATOM 4892 C CA . LEU A 1 624 ? 12.926 -15.336 -10.346 1.00 83.62 624 LEU A CA 1
ATOM 4893 C C . LEU A 1 624 ? 13.033 -15.398 -8.817 1.00 83.62 624 LEU A C 1
ATOM 4895 O O . LEU A 1 624 ? 13.248 -14.368 -8.171 1.00 83.62 624 LEU A O 1
ATOM 4899 N N . ASP A 1 625 ? 12.938 -16.608 -8.264 1.00 77.19 625 ASP A N 1
ATOM 4900 C CA . ASP A 1 625 ? 13.126 -16.888 -6.844 1.00 77.19 625 ASP A CA 1
ATOM 4901 C C . ASP A 1 625 ? 14.399 -17.704 -6.579 1.00 77.19 625 ASP A C 1
ATOM 4903 O O . ASP A 1 625 ? 14.961 -18.351 -7.461 1.00 77.19 625 ASP A O 1
ATOM 4907 N N . LYS A 1 626 ? 14.864 -17.667 -5.329 1.00 73.25 626 LYS A N 1
ATOM 4908 C CA . LYS A 1 626 ? 16.034 -18.434 -4.886 1.00 73.25 626 LYS A CA 1
ATOM 4909 C C . LYS A 1 626 ? 15.781 -19.945 -4.888 1.00 73.25 626 LYS A C 1
ATOM 4911 O O . LYS A 1 626 ? 16.726 -20.720 -4.962 1.00 73.25 626 LYS A O 1
ATOM 4916 N N . ILE A 1 627 ? 14.526 -20.374 -4.734 1.00 66.38 627 ILE A N 1
ATOM 4917 C CA . ILE A 1 627 ? 14.174 -21.786 -4.507 1.00 66.38 627 ILE A CA 1
ATOM 4918 C C . ILE A 1 627 ? 14.657 -22.652 -5.673 1.00 66.38 627 ILE A C 1
ATOM 4920 O O . ILE A 1 627 ? 15.089 -23.782 -5.453 1.00 66.38 627 ILE A O 1
ATOM 4924 N N . ASN A 1 628 ? 14.626 -22.098 -6.884 1.00 63.88 628 ASN A N 1
ATOM 4925 C CA . ASN A 1 628 ? 14.994 -22.794 -8.111 1.00 63.88 628 ASN A CA 1
ATOM 4926 C C . ASN A 1 628 ? 16.325 -22.310 -8.717 1.00 63.88 628 ASN A C 1
ATOM 4928 O O . ASN A 1 628 ? 16.617 -22.637 -9.865 1.00 63.88 628 ASN A O 1
ATOM 4932 N N . ASP A 1 629 ? 17.124 -21.543 -7.971 1.00 76.75 629 ASP A N 1
ATOM 4933 C CA . ASP A 1 629 ? 18.430 -21.046 -8.414 1.00 76.75 629 ASP A CA 1
ATOM 4934 C C . ASP A 1 629 ? 19.551 -22.025 -8.036 1.00 76.75 629 ASP A C 1
ATOM 4936 O O . ASP A 1 629 ? 19.631 -22.509 -6.906 1.00 76.75 629 ASP A O 1
ATOM 4940 N N . ASP A 1 630 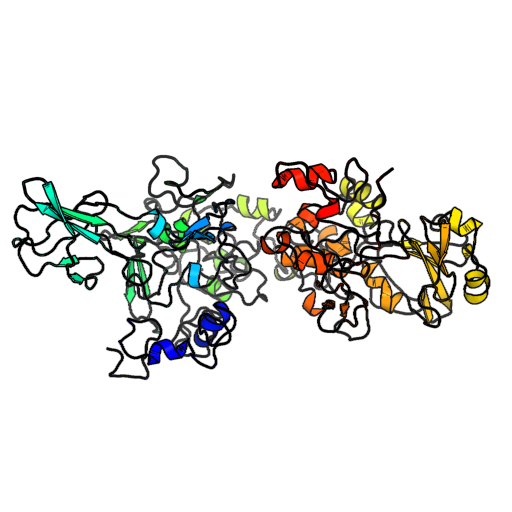? 20.465 -22.289 -8.967 1.00 78.38 630 ASP A N 1
ATOM 4941 C CA . ASP A 1 630 ? 21.640 -23.148 -8.766 1.00 78.38 630 ASP A CA 1
ATOM 4942 C C . ASP A 1 630 ? 22.825 -22.409 -8.101 1.00 78.38 630 ASP A C 1
ATOM 4944 O O . ASP A 1 630 ? 23.951 -22.912 -8.066 1.00 78.38 630 ASP A O 1
ATOM 4948 N N . GLY A 1 631 ? 22.573 -21.221 -7.539 1.00 79.81 631 GLY A N 1
ATOM 4949 C CA . GLY A 1 631 ? 23.571 -20.313 -6.969 1.00 79.81 631 GLY A CA 1
ATOM 4950 C C . GLY A 1 631 ? 24.134 -19.302 -7.974 1.00 79.81 631 GLY A C 1
ATOM 4951 O O . GLY A 1 631 ? 25.124 -18.609 -7.675 1.00 79.81 631 GLY A O 1
ATOM 4952 N N . THR A 1 632 ? 23.542 -19.220 -9.168 1.00 84.06 632 THR A N 1
ATOM 4953 C CA . THR A 1 632 ? 23.906 -18.247 -10.201 1.00 84.06 632 THR A CA 1
ATOM 4954 C C . THR A 1 632 ? 23.439 -16.844 -9.830 1.00 84.06 632 THR A C 1
ATOM 4956 O O . THR A 1 632 ? 24.244 -15.908 -9.855 1.00 84.06 632 THR A O 1
ATOM 4959 N N . TYR A 1 633 ? 22.171 -16.681 -9.452 1.00 85.56 633 TYR A N 1
ATOM 4960 C CA . TYR A 1 633 ? 21.546 -15.368 -9.285 1.00 85.56 633 TYR A CA 1
ATOM 4961 C C . TYR A 1 633 ? 21.416 -14.912 -7.835 1.00 85.56 633 TYR A C 1
ATOM 4963 O O . TYR A 1 633 ? 21.305 -13.705 -7.599 1.00 85.56 633 TYR A O 1
ATOM 4971 N N . PHE A 1 634 ? 21.493 -15.829 -6.869 1.00 87.25 634 PHE A N 1
ATOM 4972 C CA . PHE A 1 634 ? 21.363 -15.507 -5.452 1.00 87.25 634 PHE A CA 1
ATOM 4973 C C . PHE A 1 634 ? 22.540 -15.996 -4.613 1.00 87.25 634 PHE A C 1
ATOM 4975 O O . PHE A 1 634 ? 23.133 -17.053 -4.834 1.00 87.25 634 PHE A O 1
ATOM 4982 N N . TRP A 1 635 ? 22.840 -15.228 -3.572 1.00 85.00 635 TRP A N 1
ATOM 4983 C CA . TRP A 1 635 ? 23.701 -15.662 -2.483 1.00 85.00 635 TRP A CA 1
ATOM 4984 C C . TRP A 1 635 ? 22.980 -16.655 -1.553 1.00 85.00 635 TRP A C 1
ATOM 4986 O O . TRP A 1 635 ? 21.744 -16.732 -1.540 1.00 85.00 635 TRP A O 1
ATOM 4996 N N . PRO A 1 636 ? 23.716 -17.404 -0.705 1.00 82.44 636 PRO A N 1
ATOM 4997 C CA . PRO A 1 636 ? 23.116 -18.323 0.264 1.00 82.44 636 PRO A CA 1
ATOM 4998 C C . PRO A 1 636 ? 22.125 -17.680 1.242 1.00 82.44 636 PRO A C 1
ATOM 5000 O O . PRO A 1 636 ? 21.286 -18.389 1.791 1.00 82.44 636 PRO A O 1
ATOM 5003 N N . ASP A 1 637 ? 22.162 -16.365 1.446 1.00 77.75 637 ASP A N 1
ATOM 5004 C CA . ASP A 1 637 ? 21.206 -15.609 2.270 1.00 77.75 637 ASP A CA 1
ATOM 5005 C C . ASP A 1 637 ? 19.987 -15.075 1.484 1.00 77.75 637 ASP A C 1
ATOM 5007 O O . ASP A 1 637 ? 19.107 -14.423 2.053 1.00 77.75 637 ASP A O 1
ATOM 5011 N N . GLY A 1 638 ? 19.916 -15.384 0.186 1.00 82.94 638 GLY A N 1
ATOM 5012 C CA . GLY A 1 638 ? 18.858 -14.973 -0.733 1.00 82.94 638 GLY A CA 1
ATOM 5013 C C . GLY A 1 638 ? 18.995 -13.563 -1.296 1.00 82.94 638 GLY A C 1
ATOM 5014 O O . GLY A 1 638 ? 18.099 -13.143 -2.017 1.00 82.94 638 GLY A O 1
ATOM 5015 N N . THR A 1 639 ? 20.070 -12.836 -0.989 1.00 86.62 639 THR A N 1
ATOM 5016 C CA . THR A 1 639 ? 20.337 -11.533 -1.613 1.00 86.62 639 THR A CA 1
ATOM 5017 C C . THR A 1 639 ? 20.826 -11.696 -3.048 1.00 86.62 639 THR A C 1
ATOM 5019 O O . THR A 1 639 ? 21.370 -12.739 -3.429 1.00 86.62 639 THR A O 1
ATOM 5022 N N . ALA A 1 640 ? 20.604 -10.671 -3.862 1.00 87.81 640 ALA A N 1
ATOM 5023 C CA . ALA A 1 640 ? 20.962 -10.678 -5.266 1.00 87.81 640 ALA A CA 1
ATOM 5024 C C . ALA A 1 640 ? 22.481 -10.758 -5.479 1.00 87.81 640 ALA A C 1
ATOM 5026 O O . ALA A 1 640 ? 23.261 -9.978 -4.922 1.00 87.81 640 ALA A O 1
ATOM 5027 N N . LYS A 1 641 ? 22.872 -11.680 -6.362 1.00 86.94 641 LYS A N 1
ATOM 5028 C CA . LYS A 1 641 ? 24.223 -11.846 -6.915 1.00 86.94 641 LYS A CA 1
ATOM 5029 C C . LYS A 1 641 ? 24.292 -11.424 -8.388 1.00 86.94 641 LYS A C 1
ATOM 5031 O O . LYS A 1 641 ? 25.339 -10.990 -8.868 1.00 86.94 641 LYS A O 1
ATOM 5036 N N . GLY A 1 642 ? 23.173 -11.514 -9.106 1.00 83.81 642 GLY A N 1
ATOM 5037 C CA . GLY A 1 642 ? 23.042 -11.039 -10.483 1.00 83.81 642 GLY A CA 1
ATOM 5038 C C . GLY A 1 642 ? 22.669 -9.557 -10.582 1.00 83.81 642 GLY A C 1
ATOM 5039 O O . GLY A 1 642 ? 22.038 -8.988 -9.690 1.00 83.81 642 GLY A O 1
ATOM 5040 N N . ASN A 1 643 ? 23.024 -8.921 -11.701 1.00 85.38 643 ASN A N 1
ATOM 5041 C CA . ASN A 1 643 ? 22.565 -7.570 -12.025 1.00 85.38 643 ASN A CA 1
ATOM 5042 C C . ASN A 1 643 ? 21.031 -7.482 -12.194 1.00 85.38 643 ASN A C 1
ATOM 5044 O O . ASN A 1 643 ? 20.378 -8.484 -12.482 1.00 85.38 643 ASN A O 1
ATOM 5048 N N . HIS A 1 644 ? 20.500 -6.255 -12.025 1.00 88.19 644 HIS A N 1
ATOM 5049 C CA . HIS A 1 644 ? 19.079 -5.861 -12.142 1.00 88.19 644 HIS A CA 1
ATOM 5050 C C . HIS A 1 644 ? 18.097 -6.729 -11.334 1.00 88.19 644 HIS A C 1
ATOM 5052 O O . HIS A 1 644 ? 17.088 -7.209 -11.841 1.00 88.19 644 HIS A O 1
ATOM 5058 N N . MET A 1 645 ? 18.407 -6.912 -10.049 1.00 91.94 645 MET A N 1
ATOM 5059 C CA . MET A 1 645 ? 17.576 -7.644 -9.084 1.00 91.94 645 MET A CA 1
ATOM 5060 C C . MET A 1 645 ? 17.252 -6.804 -7.837 1.00 91.94 645 MET A C 1
ATOM 5062 O O . MET A 1 645 ? 17.001 -7.335 -6.757 1.00 91.94 645 MET A O 1
ATOM 5066 N N . GLN A 1 646 ? 17.275 -5.470 -7.963 1.00 94.31 646 GLN A N 1
ATOM 5067 C CA . GLN A 1 646 ? 16.987 -4.574 -6.839 1.00 94.31 646 GLN A CA 1
ATOM 5068 C C . GLN A 1 646 ? 15.553 -4.736 -6.332 1.00 94.31 646 GLN A C 1
ATOM 5070 O O . GLN A 1 646 ? 15.312 -4.531 -5.148 1.00 94.31 646 GLN A O 1
ATOM 5075 N N . TYR A 1 647 ? 14.612 -5.116 -7.201 1.00 94.00 647 TYR A N 1
ATOM 5076 C CA . TYR A 1 647 ? 13.247 -5.440 -6.803 1.00 94.00 647 TYR A CA 1
ATOM 5077 C C . TYR A 1 647 ? 13.216 -6.653 -5.865 1.00 94.00 647 TYR A C 1
ATOM 5079 O O . TYR A 1 647 ? 12.674 -6.546 -4.768 1.00 94.00 647 TYR A O 1
ATOM 5087 N N . GLN A 1 648 ? 13.862 -7.767 -6.239 1.00 89.62 648 GLN A N 1
ATOM 5088 C CA . GLN A 1 648 ? 13.967 -8.955 -5.381 1.00 89.62 648 GLN A CA 1
ATOM 5089 C C . GLN A 1 648 ? 14.595 -8.628 -4.027 1.00 89.62 648 GLN A C 1
ATOM 5091 O O . GLN A 1 648 ? 14.062 -9.014 -2.990 1.00 89.62 648 GLN A O 1
ATOM 5096 N N . ASP A 1 649 ? 15.702 -7.888 -4.032 1.00 91.50 649 ASP A N 1
ATOM 5097 C CA . ASP A 1 649 ? 16.364 -7.444 -2.809 1.00 91.50 649 ASP A CA 1
ATOM 5098 C C . ASP A 1 649 ? 15.445 -6.570 -1.947 1.00 91.50 649 ASP A C 1
ATOM 5100 O O . ASP A 1 649 ? 15.344 -6.778 -0.736 1.00 91.50 649 ASP A O 1
ATOM 5104 N N . PHE A 1 650 ? 14.743 -5.615 -2.564 1.00 92.69 650 PHE A N 1
ATOM 5105 C CA . PHE A 1 650 ? 13.850 -4.705 -1.856 1.00 92.69 650 PHE A CA 1
ATOM 5106 C C . PHE A 1 650 ? 12.726 -5.460 -1.150 1.00 92.69 650 PHE A C 1
ATOM 5108 O O . PHE A 1 650 ? 12.450 -5.150 0.009 1.00 92.69 650 PHE A O 1
ATOM 5115 N N . LEU A 1 651 ? 12.150 -6.492 -1.778 1.00 86.00 651 LEU A N 1
ATOM 5116 C CA . LEU A 1 651 ? 11.126 -7.349 -1.166 1.00 86.00 651 LEU A CA 1
ATOM 5117 C C . LEU A 1 651 ? 11.610 -8.054 0.116 1.00 86.00 651 LEU A C 1
ATOM 5119 O O . LEU A 1 651 ? 10.801 -8.372 0.985 1.00 86.00 651 LEU A O 1
ATOM 5123 N N . LEU A 1 652 ? 12.920 -8.271 0.272 1.00 84.75 652 LEU A N 1
ATOM 5124 C CA . LEU A 1 652 ? 13.516 -8.855 1.482 1.00 84.75 652 LEU A CA 1
ATOM 5125 C C . LEU A 1 652 ? 13.781 -7.824 2.590 1.00 84.75 652 LEU A C 1
ATOM 5127 O O . LEU A 1 652 ? 14.172 -8.200 3.698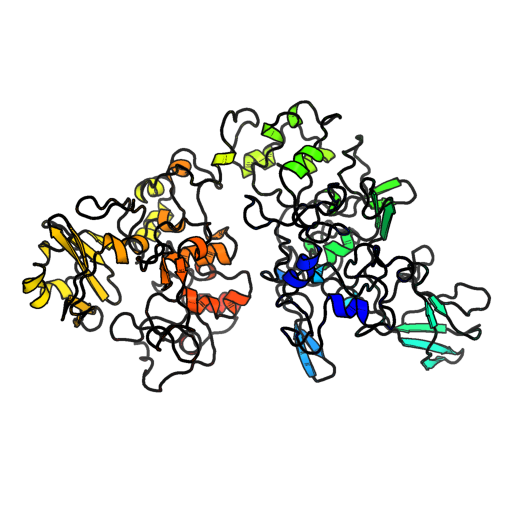 1.00 84.75 652 LEU A O 1
ATOM 5131 N N . SER A 1 653 ? 13.633 -6.533 2.298 1.00 85.56 653 SER A N 1
ATOM 5132 C CA . SER A 1 653 ? 14.064 -5.459 3.187 1.00 85.56 653 SER A CA 1
ATOM 5133 C C . SER A 1 653 ? 13.031 -5.098 4.252 1.00 85.56 653 SER A C 1
ATOM 5135 O O . SER A 1 653 ? 11.818 -5.153 4.040 1.00 85.56 653 SER A O 1
ATOM 5137 N N . LYS A 1 654 ? 13.514 -4.589 5.393 1.00 84.25 654 LYS A N 1
ATOM 5138 C CA . LYS A 1 654 ? 12.643 -3.963 6.403 1.00 84.25 654 LYS A CA 1
ATOM 5139 C C . LYS A 1 654 ? 11.916 -2.730 5.856 1.00 84.25 654 LYS A C 1
ATOM 5141 O O . LYS A 1 654 ? 10.830 -2.423 6.335 1.00 84.25 654 LYS A O 1
ATOM 5146 N N . HIS A 1 655 ? 12.480 -2.052 4.852 1.00 80.88 655 HIS A N 1
ATOM 5147 C CA . HIS A 1 655 ? 11.826 -0.934 4.173 1.00 80.88 655 HIS A CA 1
ATOM 5148 C C . HIS A 1 655 ? 10.564 -1.389 3.437 1.00 80.88 655 HIS A C 1
ATOM 5150 O O . HIS A 1 655 ? 9.518 -0.764 3.604 1.00 80.88 655 HIS A O 1
ATOM 5156 N N . TYR A 1 656 ? 10.608 -2.508 2.710 1.00 76.56 656 TYR A N 1
ATOM 5157 C CA . TYR A 1 656 ? 9.408 -3.072 2.091 1.00 76.56 656 TYR A CA 1
ATOM 5158 C C . TYR A 1 656 ? 8.355 -3.441 3.143 1.00 76.56 656 TYR A C 1
ATOM 5160 O O . TYR A 1 656 ? 7.206 -3.023 3.036 1.00 76.56 656 TYR A O 1
ATOM 5168 N N . LEU A 1 657 ? 8.766 -4.080 4.242 1.00 68.38 657 LEU A N 1
ATOM 5169 C CA . LEU A 1 657 ? 7.859 -4.470 5.331 1.00 68.38 657 LEU A CA 1
ATOM 5170 C C . LEU A 1 657 ? 7.148 -3.298 6.037 1.00 68.38 657 LEU A C 1
ATOM 5172 O O . LEU A 1 657 ? 6.200 -3.533 6.787 1.00 68.38 657 LEU A O 1
ATOM 5176 N N . THR A 1 658 ? 7.558 -2.043 5.807 1.00 68.69 658 THR A N 1
ATOM 5177 C CA . THR A 1 658 ? 6.828 -0.870 6.322 1.00 68.69 658 THR A CA 1
ATOM 5178 C C . THR A 1 658 ? 5.435 -0.703 5.708 1.00 68.69 658 THR A C 1
ATOM 5180 O O . THR A 1 658 ? 4.601 -0.021 6.307 1.00 68.69 658 THR A O 1
ATOM 5183 N N . GLY A 1 659 ? 5.171 -1.280 4.529 1.00 57.75 659 GLY A N 1
ATOM 5184 C CA . GLY A 1 659 ? 3.897 -1.127 3.815 1.00 57.75 659 GLY A CA 1
ATOM 5185 C C . GLY A 1 659 ? 3.746 0.198 3.051 1.00 57.75 659 GLY A C 1
ATOM 5186 O O . GLY A 1 659 ? 2.725 0.424 2.405 1.00 57.75 659 GLY A O 1
ATOM 5187 N N . ILE A 1 660 ? 4.716 1.117 3.163 1.00 68.88 660 ILE A N 1
ATOM 5188 C CA . ILE A 1 660 ? 4.609 2.488 2.629 1.00 68.88 660 ILE A CA 1
ATOM 5189 C C . ILE A 1 660 ? 5.842 2.961 1.850 1.00 68.88 660 ILE A C 1
ATOM 5191 O O . ILE A 1 660 ? 5.742 3.938 1.111 1.00 68.88 660 ILE A O 1
ATOM 5195 N N . MET A 1 661 ? 7.003 2.316 2.011 1.00 78.31 661 MET A N 1
ATOM 5196 C CA . MET A 1 661 ? 8.232 2.727 1.326 1.00 78.31 661 MET A CA 1
ATOM 5197 C C . MET A 1 661 ? 8.370 2.074 -0.043 1.00 78.31 661 MET A C 1
ATOM 5199 O O . MET A 1 661 ? 8.226 0.871 -0.210 1.00 78.31 661 MET A O 1
ATOM 5203 N N . THR A 1 662 ? 8.753 2.870 -1.019 1.00 87.19 662 THR A N 1
ATOM 5204 C CA . THR A 1 662 ? 8.832 2.498 -2.434 1.00 87.19 662 THR A CA 1
ATOM 5205 C C . THR A 1 662 ? 10.194 2.879 -3.007 1.00 87.19 662 THR A C 1
ATOM 5207 O O . THR A 1 662 ? 10.936 3.656 -2.404 1.00 87.19 662 THR A O 1
ATOM 5210 N N . CYS A 1 663 ? 10.517 2.426 -4.219 1.00 92.94 663 CYS A N 1
ATOM 5211 C CA . CYS A 1 663 ? 11.752 2.825 -4.904 1.00 92.94 663 CYS A CA 1
ATOM 5212 C C . CYS A 1 663 ? 11.843 4.357 -5.042 1.00 92.94 663 CYS A C 1
ATOM 5214 O O . CYS A 1 663 ? 12.852 4.974 -4.699 1.00 92.94 663 CYS A O 1
ATOM 5216 N N . ASN A 1 664 ? 10.740 4.992 -5.453 1.00 90.31 664 ASN A N 1
ATOM 5217 C CA . ASN A 1 664 ? 10.632 6.444 -5.574 1.00 90.31 664 ASN A CA 1
ATOM 5218 C C . ASN A 1 664 ? 10.480 7.165 -4.225 1.00 90.31 664 ASN A C 1
ATOM 5220 O O . ASN A 1 664 ? 10.277 8.373 -4.228 1.00 90.31 664 ASN A O 1
ATOM 5224 N N . THR A 1 665 ? 10.577 6.489 -3.074 1.00 90.06 665 THR A N 1
ATOM 5225 C CA . THR A 1 665 ? 10.788 7.167 -1.785 1.00 90.06 665 THR A CA 1
ATOM 5226 C C . THR A 1 665 ? 12.178 7.803 -1.772 1.00 90.06 665 THR A C 1
ATOM 5228 O O . THR A 1 665 ? 12.291 8.990 -1.463 1.00 90.06 665 THR A O 1
ATOM 5231 N N . CYS A 1 666 ? 13.192 7.054 -2.220 1.00 92.00 666 CYS A N 1
ATOM 5232 C CA . CYS A 1 666 ? 14.598 7.464 -2.264 1.00 92.00 666 CYS A CA 1
ATOM 5233 C C . CYS A 1 666 ? 15.030 7.987 -3.643 1.00 92.00 666 CYS A C 1
ATOM 5235 O O . CYS A 1 666 ? 15.753 8.979 -3.731 1.00 92.00 666 CYS A O 1
ATOM 5237 N N . HIS A 1 667 ? 14.581 7.337 -4.719 1.00 95.19 667 HIS A N 1
ATOM 5238 C CA . HIS A 1 667 ? 14.999 7.653 -6.083 1.00 95.19 667 HIS A CA 1
ATOM 5239 C C . HIS A 1 667 ? 14.197 8.802 -6.703 1.00 95.19 667 HIS A C 1
ATOM 5241 O O . HIS A 1 667 ? 12.994 8.939 -6.462 1.00 95.19 667 HIS A O 1
ATOM 5247 N N . ASP A 1 668 ? 14.863 9.599 -7.542 1.00 93.31 668 ASP A N 1
ATOM 5248 C CA . ASP A 1 668 ? 14.207 10.479 -8.511 1.00 93.31 668 ASP A CA 1
ATOM 5249 C C . ASP A 1 668 ? 14.439 9.911 -9.914 1.00 93.31 668 ASP A C 1
ATOM 5251 O O . ASP A 1 668 ? 15.565 9.850 -10.397 1.00 93.31 668 ASP A O 1
ATOM 5255 N N . SER A 1 669 ? 13.368 9.458 -10.564 1.00 92.56 669 SER A N 1
ATOM 5256 C CA . SER A 1 669 ? 13.431 8.881 -11.912 1.00 92.56 669 SER A CA 1
ATOM 5257 C C . SER A 1 669 ? 13.614 9.931 -13.007 1.00 92.56 669 SER A C 1
ATOM 5259 O O . SER A 1 669 ? 13.923 9.570 -14.143 1.00 92.56 669 SER A O 1
ATOM 5261 N N . HIS A 1 670 ? 13.404 11.208 -12.682 1.00 93.44 670 HIS A N 1
ATOM 5262 C CA . HIS A 1 670 ? 13.569 12.313 -13.616 1.00 93.44 670 HIS A CA 1
ATOM 5263 C C . HIS A 1 670 ? 14.888 13.032 -13.403 1.00 93.44 670 HIS A C 1
ATOM 5265 O O . HIS A 1 670 ? 15.347 13.664 -14.328 1.00 93.44 670 HIS A O 1
ATOM 5271 N N . GLY A 1 671 ? 15.491 12.988 -12.221 1.00 91.75 671 GLY A N 1
ATOM 5272 C CA . GLY A 1 671 ? 16.601 13.871 -11.878 1.00 91.75 671 GLY A CA 1
ATOM 5273 C C . GLY A 1 671 ? 17.820 13.145 -11.340 1.00 91.75 671 GLY A C 1
ATOM 5274 O O . GLY A 1 671 ? 17.825 11.933 -11.134 1.00 91.75 671 GLY A O 1
ATOM 5275 N N . LEU A 1 672 ? 18.858 13.936 -11.093 1.00 91.25 672 LEU A N 1
ATOM 5276 C CA . LEU A 1 672 ? 20.025 13.525 -10.330 1.00 91.25 672 LEU A CA 1
ATOM 5277 C C . LEU A 1 672 ? 20.132 14.415 -9.087 1.00 91.25 672 LEU A C 1
ATOM 5279 O O . LEU A 1 672 ? 19.816 15.604 -9.146 1.00 91.25 672 LEU A O 1
ATOM 5283 N N . SER A 1 673 ? 20.586 13.842 -7.979 1.00 90.81 673 SER A N 1
ATOM 5284 C CA . SER A 1 673 ? 20.991 14.567 -6.779 1.00 90.81 673 SER A CA 1
ATOM 5285 C C . SER A 1 673 ? 22.255 15.394 -7.028 1.00 90.81 673 SER A C 1
ATOM 5287 O O . SER A 1 673 ? 22.944 15.225 -8.036 1.00 90.81 673 SER A O 1
ATOM 5289 N N . ASP A 1 674 ? 22.608 16.248 -6.065 1.00 88.38 674 ASP A N 1
ATOM 5290 C CA . ASP A 1 674 ? 23.808 17.094 -6.128 1.00 88.38 674 ASP A CA 1
ATOM 5291 C C . ASP A 1 674 ? 25.121 16.295 -6.277 1.00 88.38 674 ASP A C 1
ATOM 5293 O O . ASP A 1 674 ? 26.096 16.809 -6.818 1.00 88.38 674 ASP A O 1
ATOM 5297 N N . ASP A 1 675 ? 25.152 15.028 -5.841 1.00 88.75 675 ASP A N 1
ATOM 5298 C CA . ASP A 1 675 ? 26.272 14.093 -6.032 1.00 88.75 675 ASP A CA 1
ATOM 5299 C C . ASP A 1 675 ? 26.146 13.234 -7.310 1.00 88.75 675 ASP A C 1
ATOM 5301 O O . ASP A 1 675 ? 26.847 12.234 -7.469 1.00 88.75 675 ASP A O 1
ATOM 5305 N N . GLY A 1 676 ? 25.251 13.607 -8.230 1.00 88.88 676 GLY A N 1
ATOM 5306 C CA . GLY A 1 676 ? 25.102 12.995 -9.553 1.00 88.88 676 GLY A CA 1
ATOM 5307 C C . GLY A 1 676 ? 24.449 11.609 -9.555 1.00 88.88 676 GLY A C 1
ATOM 5308 O O . GLY A 1 676 ? 24.568 10.875 -10.538 1.00 88.88 676 GLY A O 1
ATOM 5309 N N . ARG A 1 677 ? 23.777 11.211 -8.469 1.00 89.69 677 ARG A N 1
ATOM 5310 C CA . ARG A 1 677 ? 23.093 9.911 -8.350 1.00 89.69 677 ARG A CA 1
ATOM 5311 C C . ARG A 1 677 ? 21.610 10.052 -8.699 1.00 89.69 677 ARG A C 1
ATOM 5313 O O . ARG A 1 677 ? 21.055 11.123 -8.507 1.00 89.69 677 ARG A O 1
ATOM 5320 N N . PRO A 1 678 ? 20.920 8.989 -9.150 1.00 90.56 678 PRO A N 1
ATOM 5321 C CA . PRO A 1 678 ? 19.473 9.022 -9.392 1.00 90.56 678 PRO A CA 1
ATOM 5322 C C . PRO A 1 678 ? 18.679 8.965 -8.072 1.00 90.56 678 PRO A C 1
ATOM 5324 O O . PRO A 1 678 ? 17.828 8.099 -7.875 1.00 90.56 678 PRO A O 1
ATOM 5327 N N . LEU A 1 679 ? 19.013 9.836 -7.124 1.00 92.62 679 LEU A N 1
ATOM 5328 C CA . LEU A 1 679 ? 18.408 9.963 -5.803 1.00 92.62 679 LEU A CA 1
ATOM 5329 C C . LEU A 1 679 ? 17.781 11.351 -5.669 1.00 92.62 679 LEU A C 1
ATOM 5331 O O . LEU A 1 679 ? 18.216 12.305 -6.308 1.00 92.62 679 LEU A O 1
ATOM 5335 N N . LYS A 1 680 ? 16.770 11.483 -4.808 1.00 90.75 680 LYS A N 1
ATOM 5336 C CA . LYS A 1 680 ? 16.170 12.793 -4.500 1.00 90.75 680 LYS A CA 1
ATOM 5337 C C . LYS A 1 680 ? 17.111 13.708 -3.719 1.00 90.75 680 LYS A C 1
ATOM 5339 O O . LYS A 1 680 ? 16.987 14.924 -3.797 1.00 90.75 680 LYS A O 1
ATOM 5344 N N . LEU A 1 681 ? 17.991 13.113 -2.918 1.00 90.38 681 LEU A N 1
ATOM 5345 C CA . LEU A 1 681 ? 18.991 13.773 -2.083 1.00 90.38 681 LEU A CA 1
ATOM 5346 C C . LEU A 1 681 ? 20.325 13.042 -2.253 1.00 90.38 681 LEU A C 1
ATOM 5348 O O . LEU A 1 681 ? 20.363 11.949 -2.815 1.00 90.38 681 LEU A O 1
ATOM 5352 N N . THR A 1 682 ? 21.419 13.599 -1.732 1.00 89.56 682 THR A N 1
ATOM 5353 C CA . THR A 1 682 ? 22.691 12.857 -1.708 1.00 89.56 682 THR A CA 1
ATOM 5354 C C . THR A 1 682 ? 22.542 11.538 -0.948 1.00 89.56 682 THR A C 1
ATOM 5356 O O . THR A 1 682 ? 21.637 11.382 -0.115 1.00 89.56 682 THR A O 1
ATOM 5359 N N . LEU A 1 683 ? 23.434 10.579 -1.208 1.00 87.12 683 LEU A N 1
ATOM 5360 C CA . LEU A 1 683 ? 23.329 9.239 -0.625 1.00 87.12 683 LEU A CA 1
ATOM 5361 C C . LEU A 1 683 ? 23.203 9.267 0.910 1.00 87.12 683 LEU A C 1
ATOM 5363 O O . LEU A 1 683 ? 22.324 8.608 1.458 1.00 87.12 683 LEU A O 1
ATOM 5367 N N . GLN A 1 684 ? 24.000 10.092 1.599 1.00 87.31 684 GLN A N 1
ATOM 5368 C CA . GLN A 1 684 ? 23.907 10.183 3.060 1.00 87.31 684 GLN A CA 1
ATOM 5369 C C . GLN A 1 684 ? 22.669 10.919 3.566 1.00 87.31 684 GLN A C 1
ATOM 5371 O O . GLN A 1 684 ? 22.066 10.517 4.562 1.00 87.31 684 GLN A O 1
ATOM 5376 N N . GLN A 1 685 ? 22.258 11.989 2.886 1.00 86.56 685 GLN A N 1
ATOM 5377 C CA . GLN A 1 685 ? 21.057 12.730 3.273 1.00 86.56 685 GLN A CA 1
ATOM 5378 C C . GLN A 1 685 ? 19.794 11.879 3.111 1.00 86.56 685 GLN A C 1
ATOM 5380 O O . GLN A 1 685 ? 18.901 11.967 3.950 1.00 86.56 685 GLN A O 1
ATOM 5385 N N . THR A 1 686 ? 19.745 11.031 2.079 1.00 88.44 686 THR A N 1
ATOM 5386 C CA . THR A 1 686 ? 18.619 10.126 1.807 1.00 88.44 686 THR A CA 1
ATOM 5387 C C . THR A 1 686 ? 18.344 9.187 2.981 1.00 88.44 686 THR A C 1
ATOM 5389 O O . THR A 1 686 ? 17.192 8.973 3.340 1.00 88.44 686 THR A O 1
ATOM 5392 N N . CYS A 1 687 ? 19.382 8.645 3.619 1.00 85.75 687 CYS A N 1
ATOM 5393 C CA . CYS A 1 687 ? 19.197 7.806 4.802 1.00 85.75 687 CYS A CA 1
ATOM 5394 C C . CYS A 1 687 ? 18.935 8.657 6.059 1.00 85.75 687 CYS A C 1
ATOM 5396 O O . CYS A 1 687 ? 18.105 8.312 6.906 1.00 85.75 687 CYS A O 1
ATOM 5398 N N . GLY A 1 688 ? 19.611 9.806 6.164 1.00 81.56 688 GLY A N 1
ATOM 5399 C CA . GLY A 1 688 ? 19.507 10.728 7.294 1.00 81.56 688 GLY A CA 1
ATOM 5400 C C . GLY A 1 688 ? 18.105 11.301 7.519 1.00 81.56 688 GLY A C 1
ATOM 5401 O O . GLY A 1 688 ? 17.761 11.590 8.664 1.00 81.56 688 GLY A O 1
ATOM 5402 N N . THR A 1 689 ? 17.264 11.398 6.479 1.00 79.50 689 THR A N 1
ATOM 5403 C CA . THR A 1 689 ? 15.870 11.865 6.618 1.00 79.50 689 THR A CA 1
ATOM 5404 C C . THR A 1 689 ? 15.021 10.997 7.543 1.00 79.50 689 THR A C 1
ATOM 5406 O O . THR A 1 689 ? 14.050 11.501 8.102 1.00 79.50 689 THR A O 1
ATOM 5409 N N . CYS A 1 690 ? 15.377 9.720 7.725 1.00 78.62 690 CYS A N 1
ATOM 5410 C CA . CYS A 1 690 ? 14.640 8.793 8.586 1.00 78.62 690 CYS A CA 1
ATOM 5411 C C . CYS A 1 690 ? 15.483 8.262 9.752 1.00 78.62 690 CYS A C 1
ATOM 5413 O O . CYS A 1 690 ? 14.963 8.110 10.853 1.00 78.62 690 CYS A O 1
ATOM 5415 N N . HIS A 1 691 ? 16.779 8.009 9.545 1.00 82.31 691 HIS A N 1
ATOM 5416 C CA . HIS A 1 691 ? 17.623 7.368 10.557 1.00 82.31 691 HIS A CA 1
ATOM 5417 C C . HIS A 1 691 ? 18.309 8.343 11.525 1.00 82.31 691 HIS A C 1
ATOM 5419 O O . HIS A 1 691 ? 18.885 7.895 12.511 1.00 82.31 691 HIS A O 1
ATOM 5425 N N . GLY A 1 692 ? 18.260 9.661 11.281 1.00 67.31 692 GLY A N 1
ATOM 5426 C CA . GLY A 1 692 ? 18.720 10.694 12.226 1.00 67.31 692 GLY A CA 1
ATOM 5427 C C . GLY A 1 692 ? 20.224 10.708 12.550 1.00 67.31 692 GLY A C 1
ATOM 5428 O O . GLY A 1 692 ? 20.675 11.572 13.298 1.00 67.31 692 GLY A O 1
ATOM 5429 N N . GLN A 1 693 ? 21.003 9.785 11.983 1.00 74.56 693 GLN A N 1
ATOM 5430 C CA . GLN A 1 693 ? 22.443 9.629 12.182 1.00 74.56 693 GLN A CA 1
ATOM 5431 C C . GLN A 1 693 ? 23.144 9.331 10.853 1.00 74.56 693 GLN A C 1
ATOM 5433 O O . GLN A 1 693 ? 22.522 8.851 9.904 1.00 74.56 693 GLN A O 1
ATOM 5438 N N . VAL A 1 694 ? 24.449 9.603 10.791 1.00 78.56 694 VAL A N 1
ATOM 5439 C CA . VAL A 1 694 ? 25.291 9.200 9.657 1.00 78.56 694 VAL A CA 1
ATOM 5440 C C . VAL A 1 694 ? 25.437 7.681 9.694 1.00 78.56 694 VAL A C 1
ATOM 5442 O O . VAL A 1 694 ? 25.905 7.133 10.690 1.00 78.56 694 VAL A O 1
ATOM 5445 N N . LEU A 1 695 ? 25.012 7.003 8.629 1.00 80.88 695 LEU A N 1
ATOM 5446 C CA . LEU A 1 695 ? 25.099 5.549 8.521 1.00 80.88 695 LEU A CA 1
ATOM 5447 C C . LEU A 1 695 ? 26.328 5.138 7.715 1.00 80.88 695 LEU A C 1
ATOM 5449 O O . LEU A 1 695 ? 26.702 5.803 6.751 1.00 80.88 695 LEU A O 1
ATOM 5453 N N . ASP A 1 696 ? 26.925 4.009 8.079 1.00 85.31 696 ASP A N 1
ATOM 5454 C CA . ASP A 1 696 ? 27.876 3.316 7.214 1.00 85.31 696 ASP A CA 1
ATOM 5455 C C . ASP A 1 696 ? 27.102 2.610 6.094 1.00 85.31 696 ASP A C 1
ATOM 5457 O O . ASP A 1 696 ? 26.667 1.471 6.241 1.00 85.31 696 ASP A O 1
ATOM 5461 N N . ILE A 1 697 ? 26.852 3.321 4.994 1.00 85.88 697 ILE A N 1
ATOM 5462 C CA . ILE A 1 697 ? 26.015 2.819 3.896 1.00 85.88 697 ILE A CA 1
ATOM 5463 C C . ILE A 1 697 ? 26.587 1.535 3.295 1.00 85.88 697 ILE A C 1
ATOM 5465 O O . ILE A 1 697 ? 25.811 0.687 2.870 1.00 85.88 697 ILE A O 1
ATOM 5469 N N . ASP A 1 698 ? 27.906 1.358 3.277 1.00 84.12 698 ASP A N 1
ATOM 5470 C CA . ASP A 1 698 ? 28.532 0.166 2.701 1.00 84.12 698 ASP A CA 1
ATOM 5471 C C . ASP A 1 698 ? 28.243 -1.087 3.524 1.00 84.12 698 ASP A C 1
ATOM 5473 O O . ASP A 1 698 ? 28.091 -2.169 2.962 1.00 84.12 698 ASP A O 1
ATOM 5477 N N . ARG A 1 699 ? 28.068 -0.936 4.840 1.00 84.00 699 ARG A N 1
ATOM 5478 C CA . ARG A 1 699 ? 27.620 -2.029 5.703 1.00 84.00 699 ARG A CA 1
ATOM 5479 C C . ARG A 1 699 ? 26.199 -2.494 5.373 1.00 84.00 699 ARG A C 1
ATOM 5481 O O . ARG A 1 699 ? 25.942 -3.692 5.389 1.00 84.00 699 ARG A O 1
ATOM 5488 N N . TYR A 1 700 ? 25.279 -1.569 5.093 1.00 86.06 700 TYR A N 1
ATOM 5489 C CA . TYR A 1 700 ? 23.854 -1.893 4.898 1.00 86.06 700 TYR A CA 1
ATOM 5490 C C . TYR A 1 700 ? 23.469 -2.130 3.430 1.00 86.06 700 TYR A C 1
ATOM 5492 O O . TYR A 1 700 ? 22.558 -2.907 3.136 1.00 86.06 700 TYR A O 1
ATOM 5500 N N . MET A 1 701 ? 24.164 -1.471 2.504 1.00 90.69 701 MET A N 1
ATOM 5501 C CA . MET A 1 701 ? 24.015 -1.564 1.048 1.00 90.69 701 MET A CA 1
ATOM 5502 C C . MET A 1 701 ? 25.364 -1.902 0.387 1.00 90.69 701 MET A C 1
ATOM 5504 O O . MET A 1 701 ? 25.865 -1.122 -0.438 1.00 90.69 701 MET A O 1
ATOM 5508 N N . PRO A 1 702 ? 25.967 -3.043 0.751 1.00 86.69 702 PRO A N 1
ATOM 5509 C CA . PRO A 1 702 ? 27.192 -3.540 0.132 1.00 86.69 702 PRO A CA 1
ATOM 5510 C C . PRO A 1 702 ? 27.009 -3.755 -1.366 1.00 86.69 702 PRO A C 1
ATOM 5512 O O . PRO A 1 702 ? 25.892 -3.961 -1.846 1.00 86.69 702 PRO A O 1
ATOM 5515 N N . TYR A 1 703 ? 28.109 -3.784 -2.106 1.00 86.19 703 TYR A N 1
ATOM 5516 C CA . TYR A 1 703 ? 28.068 -4.271 -3.474 1.00 86.19 703 TYR A CA 1
ATOM 5517 C C . TYR A 1 703 ? 28.061 -5.802 -3.486 1.00 86.19 703 TYR A C 1
ATOM 5519 O O . TYR A 1 703 ? 29.035 -6.437 -3.091 1.00 86.19 703 TYR A O 1
ATOM 5527 N N . THR A 1 704 ? 26.948 -6.398 -3.908 1.00 84.06 704 THR A N 1
ATOM 5528 C CA . THR A 1 704 ? 26.740 -7.860 -3.887 1.00 84.06 704 THR A CA 1
ATOM 5529 C C . THR A 1 704 ? 26.475 -8.439 -5.261 1.00 84.06 704 THR A C 1
ATOM 5531 O O . THR A 1 704 ? 26.617 -9.648 -5.445 1.00 84.06 704 THR A O 1
ATOM 5534 N N . ALA A 1 705 ? 26.111 -7.592 -6.222 1.00 85.31 705 ALA A N 1
ATOM 5535 C CA . ALA A 1 705 ? 25.730 -8.007 -7.556 1.00 85.31 705 ALA A CA 1
ATOM 5536 C C . ALA A 1 705 ? 26.714 -7.509 -8.615 1.00 85.31 705 ALA A C 1
ATOM 5538 O O . ALA A 1 705 ? 27.285 -6.425 -8.485 1.00 85.31 705 ALA A O 1
ATOM 5539 N N . VAL A 1 706 ? 26.880 -8.319 -9.663 1.00 83.25 706 VAL A N 1
ATOM 5540 C CA . VAL A 1 706 ? 27.864 -8.103 -10.731 1.00 83.25 706 VAL A CA 1
ATOM 5541 C C . VAL A 1 706 ? 27.167 -7.761 -12.043 1.00 83.25 706 VAL A C 1
ATOM 5543 O O . VAL A 1 706 ? 26.341 -8.533 -12.536 1.00 83.25 706 VAL A O 1
ATOM 5546 N N . SER A 1 707 ? 27.517 -6.619 -12.639 1.00 82.38 707 SER A N 1
ATOM 5547 C CA . SER A 1 707 ? 27.118 -6.277 -14.011 1.00 82.38 707 SER A CA 1
ATOM 5548 C C . SER A 1 707 ? 28.037 -6.884 -15.072 1.00 82.38 7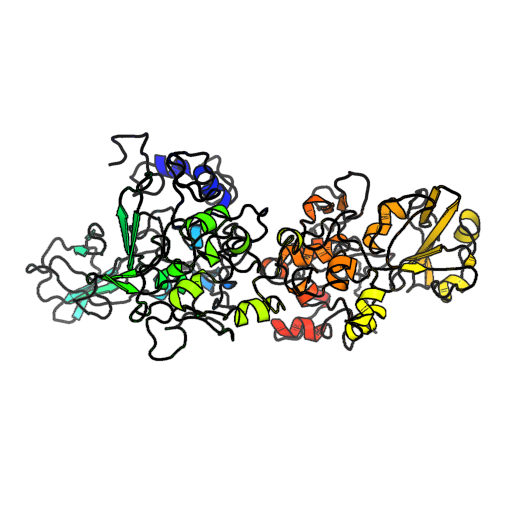07 SER A C 1
ATOM 5550 O O . SER A 1 707 ? 27.549 -7.346 -16.109 1.00 82.38 707 SER A O 1
ATOM 5552 N N . ILE A 1 708 ? 29.353 -6.879 -14.837 1.00 80.62 708 ILE A N 1
ATOM 5553 C CA . ILE A 1 708 ? 30.364 -7.419 -15.761 1.00 80.62 708 ILE A CA 1
ATOM 5554 C C . ILE A 1 708 ? 31.434 -8.228 -15.019 1.00 80.62 708 ILE A C 1
ATOM 5556 O O . ILE A 1 708 ? 31.378 -9.452 -15.057 1.00 80.62 708 ILE A O 1
ATOM 5560 N N . ASN A 1 709 ? 32.337 -7.564 -14.294 1.00 69.00 709 ASN A N 1
ATOM 5561 C CA . ASN A 1 709 ? 33.497 -8.185 -13.643 1.00 69.00 709 ASN A CA 1
ATOM 5562 C C . ASN A 1 709 ? 33.682 -7.778 -12.176 1.00 69.00 709 ASN A C 1
ATOM 5564 O O . ASN A 1 709 ? 34.453 -8.408 -11.457 1.00 69.00 709 ASN A O 1
ATOM 5568 N N . GLU A 1 710 ? 32.991 -6.730 -11.729 1.00 66.44 710 GLU A N 1
ATOM 5569 C CA . GLU A 1 710 ? 33.090 -6.209 -10.370 1.00 66.44 710 GLU A CA 1
ATOM 5570 C C . GLU A 1 710 ? 31.744 -6.305 -9.663 1.00 66.44 710 GLU A C 1
ATOM 5572 O O . GLU A 1 710 ? 30.693 -6.194 -10.295 1.00 66.44 710 GLU A O 1
ATOM 5577 N N . TYR A 1 711 ? 31.773 -6.475 -8.341 1.00 73.81 711 TYR A N 1
ATOM 5578 C CA . TYR A 1 711 ? 30.612 -6.205 -7.502 1.00 73.81 711 TYR A CA 1
ATOM 5579 C C . TYR A 1 711 ? 30.378 -4.693 -7.515 1.00 73.81 711 TYR A C 1
ATOM 5581 O O . TYR A 1 711 ? 30.940 -3.952 -6.714 1.00 73.81 711 TYR A O 1
ATOM 5589 N N . ASP A 1 712 ? 29.607 -4.228 -8.491 1.00 77.38 712 ASP A N 1
ATOM 5590 C CA . ASP A 1 712 ? 29.435 -2.819 -8.853 1.00 77.38 712 ASP A CA 1
ATOM 5591 C C . ASP A 1 712 ? 27.995 -2.322 -8.647 1.00 77.38 712 ASP A C 1
ATOM 5593 O O . ASP A 1 712 ? 27.696 -1.130 -8.806 1.00 77.38 712 ASP A O 1
ATOM 5597 N N . ILE A 1 713 ? 27.103 -3.224 -8.224 1.00 85.50 713 ILE A N 1
ATOM 5598 C CA . ILE A 1 713 ? 25.708 -2.946 -7.891 1.00 85.50 713 ILE A CA 1
ATOM 5599 C C . ILE A 1 713 ? 25.454 -3.192 -6.403 1.00 85.50 713 ILE A C 1
ATOM 5601 O O . ILE A 1 713 ? 25.720 -4.269 -5.867 1.00 85.50 713 ILE A O 1
ATOM 5605 N N . ARG A 1 714 ? 24.894 -2.172 -5.742 1.00 88.56 714 ARG A N 1
ATOM 5606 C CA . ARG A 1 714 ? 24.536 -2.225 -4.322 1.00 88.56 714 ARG A CA 1
ATOM 5607 C C . ARG A 1 714 ? 23.296 -3.075 -4.080 1.00 88.56 714 ARG A C 1
ATOM 5609 O O . ARG A 1 714 ? 22.289 -2.906 -4.776 1.00 88.56 714 ARG A O 1
ATOM 5616 N N . SER A 1 715 ? 23.357 -3.895 -3.038 1.00 90.44 715 SER A N 1
ATOM 5617 C CA . SER A 1 715 ? 22.208 -4.590 -2.471 1.00 90.44 715 SER A CA 1
ATOM 5618 C C . SER A 1 715 ? 21.136 -3.591 -2.048 1.00 90.44 715 SER A C 1
ATOM 5620 O O . SER A 1 715 ? 21.429 -2.543 -1.465 1.00 90.44 715 SER A O 1
ATOM 5622 N N . HIS A 1 716 ? 19.883 -3.941 -2.322 1.00 93.94 716 HIS A N 1
ATOM 5623 C CA . HIS A 1 716 ? 18.703 -3.213 -1.845 1.00 93.94 716 HIS A CA 1
ATOM 5624 C C . HIS A 1 716 ? 17.948 -3.995 -0.758 1.00 93.94 716 HIS A C 1
ATOM 5626 O O . HIS A 1 716 ? 16.776 -3.731 -0.501 1.00 93.94 716 HIS A O 1
ATOM 5632 N N . ALA A 1 717 ? 18.615 -4.954 -0.104 1.00 89.88 717 ALA A N 1
ATOM 5633 C CA . ALA A 1 717 ? 18.046 -5.727 0.998 1.00 89.88 717 ALA A CA 1
ATOM 5634 C C . ALA A 1 717 ? 18.164 -5.010 2.358 1.00 89.88 717 ALA A C 1
ATOM 5636 O O . ALA A 1 717 ? 17.408 -5.321 3.278 1.00 89.88 717 ALA A O 1
ATOM 5637 N N . PHE A 1 718 ? 19.075 -4.034 2.484 1.00 90.19 718 PHE A N 1
ATOM 5638 C CA . PHE A 1 718 ? 19.283 -3.208 3.687 1.00 90.19 718 PHE A CA 1
ATOM 5639 C C . PHE A 1 718 ? 19.490 -4.026 4.978 1.00 90.19 718 PHE A C 1
ATOM 5641 O O . PHE A 1 718 ? 18.952 -3.690 6.036 1.00 90.19 718 PHE A O 1
ATOM 5648 N N . LYS A 1 719 ? 20.229 -5.137 4.887 1.00 81.00 719 LYS A N 1
ATOM 5649 C CA . LYS A 1 719 ? 20.518 -6.037 6.015 1.00 81.00 719 LYS A CA 1
ATOM 5650 C C . LYS A 1 719 ? 21.799 -5.621 6.747 1.00 81.00 719 LYS A C 1
ATOM 5652 O O . LYS A 1 719 ? 22.616 -4.894 6.197 1.00 81.00 719 LYS A O 1
ATOM 5657 N N . GLU A 1 720 ? 21.962 -6.076 7.987 1.00 73.00 720 GLU A N 1
ATOM 5658 C CA . GLU A 1 720 ? 23.215 -5.906 8.749 1.00 73.00 720 GLU A CA 1
ATOM 5659 C C . GLU A 1 720 ? 24.186 -7.069 8.545 1.00 73.00 720 GLU A C 1
ATOM 5661 O O . GLU A 1 720 ? 25.396 -6.851 8.514 1.00 73.00 720 GLU A O 1
ATOM 5666 N N . ASP A 1 721 ? 23.644 -8.274 8.361 1.00 73.56 721 ASP A N 1
ATOM 5667 C CA . ASP A 1 721 ? 24.399 -9.511 8.210 1.00 73.56 721 ASP A CA 1
ATOM 5668 C C . ASP A 1 721 ? 24.163 -10.083 6.810 1.00 73.56 721 ASP A C 1
ATOM 5670 O O . ASP A 1 721 ? 23.044 -10.464 6.455 1.00 73.56 721 ASP A O 1
ATOM 5674 N N . TYR A 1 722 ? 25.231 -10.141 6.021 1.00 74.56 722 TYR A N 1
ATOM 5675 C CA . TYR A 1 722 ? 25.261 -10.744 4.690 1.00 74.56 722 TYR A CA 1
ATOM 5676 C C . TYR A 1 722 ? 26.231 -11.927 4.707 1.00 74.56 722 TYR A C 1
ATOM 5678 O O . TYR A 1 722 ? 27.285 -11.881 5.349 1.00 74.56 722 TYR A O 1
ATOM 5686 N N . PHE A 1 723 ? 25.890 -12.999 3.997 1.00 65.56 723 PHE A N 1
ATOM 5687 C CA . PHE A 1 723 ? 26.698 -14.219 3.960 1.00 65.56 723 PHE A CA 1
ATOM 5688 C C . PHE A 1 723 ? 27.752 -14.129 2.840 1.00 65.56 723 PHE A C 1
ATOM 5690 O O . PHE A 1 723 ? 27.603 -14.731 1.778 1.00 65.56 723 PHE A O 1
ATOM 5697 N N . TYR A 1 724 ? 28.807 -13.332 3.056 1.00 65.31 724 TYR A N 1
ATOM 5698 C CA . TYR A 1 724 ? 29.873 -13.105 2.065 1.00 65.31 724 TYR A CA 1
ATOM 5699 C C . TYR A 1 724 ? 30.952 -14.204 2.058 1.00 65.31 724 TYR A C 1
ATOM 5701 O O . TYR A 1 724 ? 31.373 -14.665 3.122 1.00 65.31 724 TYR A O 1
ATOM 5709 N N . PRO A 1 725 ? 31.548 -14.532 0.897 1.00 48.53 725 PRO A N 1
ATOM 5710 C CA . PRO A 1 725 ? 32.937 -14.969 0.834 1.00 48.53 725 PRO A CA 1
ATOM 5711 C C . PRO A 1 725 ? 33.862 -13.756 1.044 1.00 48.53 725 PRO A C 1
ATOM 5713 O O . PRO A 1 725 ? 33.660 -12.711 0.436 1.00 48.53 725 PRO A O 1
ATOM 5716 N N . ALA A 1 726 ? 34.903 -13.901 1.865 1.00 42.25 726 ALA A N 1
ATOM 5717 C CA . ALA A 1 726 ? 35.856 -12.860 2.284 1.00 42.25 726 ALA A CA 1
ATOM 5718 C C . ALA A 1 726 ? 36.721 -12.204 1.167 1.00 42.25 726 ALA A C 1
ATOM 5720 O O . ALA A 1 726 ? 37.794 -11.690 1.458 1.00 42.25 726 ALA A O 1
ATOM 5721 N N . ALA A 1 727 ? 36.312 -12.251 -0.104 1.00 39.94 727 ALA A N 1
ATOM 5722 C CA . ALA A 1 727 ? 37.152 -11.945 -1.266 1.00 39.94 727 ALA A CA 1
ATOM 5723 C C . ALA A 1 727 ? 36.844 -10.613 -1.978 1.00 39.94 727 ALA A C 1
ATOM 5725 O O . ALA A 1 727 ? 37.408 -10.363 -3.040 1.00 39.94 727 ALA A O 1
ATOM 5726 N N . VAL A 1 728 ? 35.968 -9.764 -1.440 1.00 49.72 728 VAL A N 1
ATOM 5727 C CA . VAL A 1 728 ? 35.675 -8.453 -2.037 1.00 49.72 728 VAL A CA 1
ATOM 5728 C C . VAL A 1 728 ? 36.118 -7.382 -1.057 1.00 49.72 728 VAL A C 1
ATOM 5730 O O . VAL A 1 728 ? 35.346 -6.949 -0.205 1.00 49.72 728 VAL A O 1
ATOM 5733 N N . ASP A 1 729 ? 37.390 -6.996 -1.146 1.00 45.72 729 ASP A N 1
ATOM 5734 C CA . ASP A 1 729 ? 37.845 -5.728 -0.584 1.00 45.72 729 ASP A CA 1
ATOM 5735 C C . ASP A 1 729 ? 36.946 -4.643 -1.179 1.00 45.72 729 ASP A C 1
ATOM 5737 O O . ASP A 1 729 ? 37.003 -4.369 -2.377 1.00 45.72 729 ASP A O 1
ATOM 5741 N N . ASN A 1 730 ? 36.051 -4.090 -0.362 1.00 45.34 730 ASN A N 1
ATOM 5742 C CA . ASN A 1 730 ? 35.246 -2.938 -0.734 1.00 45.34 730 ASN A CA 1
ATOM 5743 C C . ASN A 1 730 ? 36.247 -1.825 -1.079 1.00 45.34 730 ASN A C 1
ATOM 5745 O O . ASN A 1 730 ? 36.961 -1.387 -0.169 1.00 45.34 730 ASN A O 1
ATOM 5749 N N . PRO A 1 731 ? 36.411 -1.436 -2.359 1.00 40.84 731 PRO A N 1
ATOM 5750 C CA . PRO A 1 731 ? 37.455 -0.500 -2.721 1.00 40.84 731 PRO A CA 1
ATOM 5751 C C . PRO A 1 731 ? 37.168 0.792 -1.967 1.00 40.84 731 PRO A C 1
ATOM 5753 O O . PRO A 1 731 ? 36.108 1.400 -2.123 1.00 40.84 731 PRO A O 1
ATOM 5756 N N . SER A 1 732 ? 38.104 1.171 -1.098 1.00 33.34 732 SER A N 1
ATOM 5757 C CA . SER A 1 732 ? 38.113 2.478 -0.466 1.00 33.34 732 SER A CA 1
ATOM 5758 C C . SER A 1 732 ? 37.915 3.525 -1.556 1.00 33.34 732 SER A C 1
ATOM 5760 O O . SER A 1 732 ? 38.703 3.580 -2.499 1.00 33.34 732 SER A O 1
ATOM 5762 N N . LEU A 1 733 ? 36.832 4.288 -1.431 1.00 34.94 733 LEU A N 1
ATOM 5763 C CA . LEU A 1 733 ? 36.488 5.404 -2.300 1.00 34.94 733 LEU A CA 1
ATOM 5764 C C . LEU A 1 733 ? 37.660 6.395 -2.340 1.00 34.94 733 LEU A C 1
ATOM 5766 O O . LEU A 1 733 ? 37.941 7.035 -1.325 1.00 34.94 733 LEU A O 1
ATOM 5770 N N . ASP A 1 734 ? 38.306 6.500 -3.500 1.00 28.77 734 ASP A N 1
ATOM 5771 C CA . ASP A 1 734 ? 39.087 7.667 -3.927 1.00 28.77 734 ASP A CA 1
ATOM 5772 C C . ASP A 1 734 ? 38.304 8.372 -5.045 1.00 28.77 734 ASP A C 1
ATOM 5774 O O . ASP A 1 734 ? 37.775 7.654 -5.934 1.00 28.77 734 ASP A O 1
#

Radius of gyration: 31.86 Å; chains: 1; bounding box: 79×56×102 Å

pLDDT: mean 77.43, std 16.62, range [28.77, 96.94]

InterPro domains:
  IPR010177 Doubled CXXCH motif [PF09699] (19-53)
  IPR023155 Cytochrome c-552/4 [PF13435] (518-562)
  IPR036280 Multiheme cytochrome superfamily [SSF48695] (9-385)
  IPR036280 Multiheme cytochrome superfamily [SSF48695] (419-702)
  IPR054337 Outer membrane cytochrome MtrC/MtrF-like, domains II/IV [PF22113] (259-442)

Organism: NCBI:txid1246530

Sequence (734 aa):
PNETDPASYRIHTSYTRDTDACASCHRTHTAVGPGLLQWYTIYDTCMACHDGTVKTTYNVVEGKIADTGRRTSGGKFGLGKESYLSRHNVKGTLNIASAPGGSTITVYEENEDGSIEPVSWGIRFGCESCHNPHGLGGNARILNPDPNGWARRNKKTYYPLTAVNEESTVFVAYPEQDTTRLPYYMLTGYEYGVITYVYDEFNNVEIAQPTIDNSRGYTRIVFDTPQTGKQIKATFFPSLRVIMDIDGYLTANETITYQDGTSEFCGACHTDYYTASTTKTSSGRILTGTYSRVYRHQIGVKDTESPYEFSELLKYETDQERNRKLICLTCHTAHGVDQEYWQQTIDPDRTYGDYWQQEDHTKELAGSSALKRMPNMATCEACHQKAEANEGYLANSGQKDPGSVSGNTADYFTLEGAEYVSAQTCKFCHRKRYDEWKITLHANMVKEVTSLDTSGILTTAKDNWSVELSTYYGQPEDVAYTLGSKWKQMYVFKNGTLGYRVATGNQVVWDVKEAKWESYRPGETVDWDDTCIACHVTGFNGNTGENVIFQDHGIGCESCHGPGSKHSKHPGEGNIINPGKLDQDRAIEVCGQCHARGINKDGVREDAYGFIPGQILAETFTVLDKINDDGTYFWPDGTAKGNHMQYQDFLLSKHYLTGIMTCNTCHDSHGLSDDGRPLKLTLQQTCGTCHGQVLDIDRYMPYTAVSINEYDIRSHAFKEDYFYPAAVDNPSLD

Secondary structure (DSSP, 8-state):
-TTS-GGG--TTS---SSSTTHHHHB-TTT-SSTT-BSSSSHHHHHHHHHSSSSTTSEETTTTEETTT-PBPTTB----S-SSS--S---EEEEEGGGSTT--SSPPEEE-TTS-EEE-STTSEEEGGGTB-TT-TTS-TT-B-SSGGGHHHHT-EEEEE-EE-STTS-EEEPPGGG-TTSPPPPBP-BTTB--EEEEE-TT--EEEE-PEEE-TTSS-EEE-SS--TT-EEEEEE-BPP--EEEEESTTSTT-EEEEEE-HHHHHHTT-TTTB-TT-SSSS--S-S-----------BS-B--S--S---TTS-EEE-TT--EEE-HHHHB-SSB--HHHHHHHS-SSSSS-TTTTSGGGSS--SS--TTBSSSTTHHHHHHH--TTTTHHHHHHH--S-GGG--S-GGGSS--TTPPP-HHHHHHHH-HHHHHHHTTSTTTTSEEE-BTTB-TTS-HHHHHT--HHHHHHT--GGGEEEEE-SSSEEEEEEE-GGG-EEE--EEEEEEETTTTEEEEESTT--EEHHHHTGGGTEES--S--GGG---SEESS-HHHHH---HHHHHS--SSSS--TTTS-HHHHHHHHHTTSS-EEETTSS-SS-TT--TTS-HHHHEEE--GGG--SSSB-TTS-B-BSS-HHHHHHTSTTGGGSS--HHHHB-SS---TTSSSBSS-HHHHHHHHH-S---HHHHS-EEEESSSSEEEE-SS--S-----TT-------

Foldseek 3Di:
DCPVDVVLHDLLDQDDPDCVSVVLAADPPQAPDPVRGVDDDPQCSVCVCQCLPPQLAHNQQQCALNVARAHHLQAHADPVPDLFGDPLRQRQLAFLQPAAQRAPDQDWDQDPVRDIDRQFRLGGRHPCLQADSNQWQPDPRRGAQQRRNNLVVVWDDQAWWDQPDPLQFKTFACVVPDPVGDTFAFTDDVVWDKWKWKQAPVRDIDTDDFDWDCPPSHTIGGHPHGSPRIIMTMTTGTTQDFDWDWDQPSHNPTDIATADRQQVSSCSSNQAAADQADPDPTGDDDDRGDDDDDDDDHFFDWPPDAPDDAFSSQHFRQYPVRTTTGHPSNFFRNRWHDLVQQVVRPDPDDDPPPVCNDPVNQDALQSPCRTTSGHPCVSVCNRVVDDPVCVVVCVQWVDDDPPPDPDDSVQLQDCVVFAADFLVLVCVPPVVLSVFLCPDCQQLQKDAAALVHLVNDDPLCLVVPDPVCCVPARHSNQFGMWGGDDQKIWTWGADPQQGIWTDAAAQGIAGNPVSGGGGHNHPDTGACLFEPDLLQAARFPSDTGPPGDGRGGGNTPCLLFNRCRVCSVPPGPRRTDDLVPDWAQLNQLSLCQNLFFFAFPVRRYRGQPPDGRPDHSVVTTDGDFPVPDPCPAADPVRWGAAGSHQSSLQCLAVQSSNRHHHPLLFAQSRHAEPVRHRGPYPPQVSVCVPPVDRDPCCQQFPQRYDPGPASPGTGNNRDNDDDDDPPDPPPDDD